Protein AF-0000000070615195 (afdb_homodimer)

Solvent-accessible surface area (backbone atoms only — not comparable to full-atom values): 32074 Å² total; per-residue (Å²): 134,81,40,61,56,14,67,56,36,52,52,51,52,43,35,70,73,59,46,32,68,71,59,31,21,66,75,70,72,44,60,60,66,64,55,52,48,56,53,51,51,48,22,59,70,37,71,43,66,41,64,45,75,56,95,87,39,58,38,72,32,72,64,35,50,52,50,44,64,70,41,46,65,52,48,55,51,41,52,53,47,50,53,41,63,29,71,82,30,64,70,79,59,41,32,39,36,32,24,56,53,32,38,50,64,61,49,47,52,50,50,45,52,39,53,74,72,64,58,76,64,45,77,45,71,38,84,70,50,48,67,51,50,51,52,45,30,68,76,43,67,34,37,38,39,26,49,56,85,61,72,74,57,86,61,42,41,77,48,74,40,68,48,69,13,30,28,39,36,46,29,67,88,41,45,53,96,89,35,77,39,52,80,64,47,62,76,34,34,33,36,29,52,23,50,52,87,55,50,49,54,61,52,52,49,48,43,34,32,73,76,57,67,31,83,70,75,43,74,38,65,60,87,51,53,71,67,54,48,34,32,34,19,57,70,61,60,23,28,39,48,41,47,42,54,54,38,60,47,41,60,55,76,60,85,49,39,46,80,43,66,80,30,60,43,38,41,24,39,36,31,48,62,79,64,87,62,45,70,67,51,48,52,49,50,54,52,47,51,52,61,56,55,70,35,78,114,135,81,39,61,56,14,67,54,38,50,51,52,51,43,35,70,73,60,45,33,67,72,58,32,22,66,75,71,71,44,61,58,66,64,56,53,48,54,54,52,50,48,22,59,70,37,73,43,68,42,66,46,76,57,94,86,38,60,39,73,31,71,63,35,50,53,51,45,65,72,40,46,66,52,48,54,52,40,53,52,48,51,53,41,64,29,70,82,28,63,72,82,59,41,30,40,36,31,25,60,54,33,38,49,63,62,50,47,52,49,49,44,53,41,54,74,70,64,56,77,64,46,75,45,7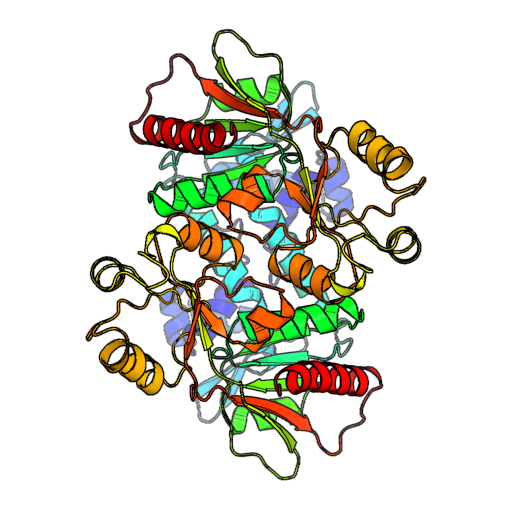1,39,84,69,51,48,66,52,50,51,53,45,32,69,76,43,68,33,37,39,39,26,48,56,85,62,72,74,57,86,62,42,41,76,50,77,39,66,48,70,14,31,28,39,36,44,28,68,87,42,44,52,97,89,35,76,38,52,80,64,47,62,75,35,34,33,35,28,55,23,53,53,87,53,51,49,54,62,52,54,49,48,44,33,32,74,76,56,67,30,83,70,72,43,73,38,65,62,90,51,54,70,66,52,48,32,31,33,19,58,71,60,61,23,28,38,46,42,46,42,53,53,38,60,48,41,59,56,76,60,86,49,41,46,80,42,66,79,29,61,40,40,42,25,38,39,32,48,62,78,63,86,64,43,71,66,51,49,52,50,50,52,52,48,49,51,61,54,56,70,36,77,114

Radius of gyration: 26.47 Å; Cα contacts (8 Å, |Δi|>4): 1038; chains: 2; bounding box: 76×75×62 Å

pLDDT: mean 84.2, std 10.68, range [38.38, 95.94]

InterPro domains:
  IPR000847 LysR, HTH, N-terminal domain [PF00126] (8-65)
  IPR000847 LysR, HTH, N-terminal domain [PS50931] (1-61)
  IPR036388 Winged helix-like DNA-binding domain superfamily [G3DSA:1.10.10.10] (6-88)
  IPR036390 Winged helix DNA-binding domain superfamily [SSF46785] (8-85)
  IPR050176 LysR-type transcriptional regulator [PTHR30579] (4-296)

Secondary structure (DSSP, 8-state):
--SSB-HHHHHHHHHHHH--HHHHHHHHT--HHHHHHHHHHHHHHHTS-SEEEETTEEEE-HHHHHHHHHHHHHHHHHHHHHHHSSGGG---PEEEEEETTS-HHHHHHHHHHHHHHT--EEEEEE---HHHHHHHHHHSSEEEEESS-----TTEEEEEEE---EEEE--GGGEETTEE-HHHHTTS-EEE-S-GGGS-HHHHHHHHHHHH--SS--EE-----HHHHHHHHHTTS-EEEEEHHHHHHHT---TTEEEETT---EEEEEEESSS---HHHHHHHHHHHHHHHTT--/--SSB-HHHHHHHHHHHH--HHHHHHHHT--HHHHHHHHHHHHHHHTS-SEEEETTEEEE-HHHHHHHHHHHHHHHHHHHHHHHSSGGG---PEEEEEETTS-HHHHHHHHHHHHHHT--EEEEEE---HHHHHHHHHHSSEEEEESS-----TTEEEEEEE---EEEE--GGGEETTEE-HHHHTTS-EEESS-GGGS-HHHHHHHHHHHH--SS--EE-----HHHHHHHHHTTS-EEEEEHHHHHHHT---TTEEEETT---EEEEEEESSS---HHHHHHHHHHHHHHHTT--

Nearest PDB structures (foldseek):
  8sbf-assembly1_D  TM=3.916E-01  e=1.033E-13  Acinetobacter baylyi ADP1
  6g1b-assembly1_J-2  TM=3.869E-01  e=2.802E-13  Corynebacterium glutamicum
  5y2v-assembly1_C  TM=4.695E-01  e=1.517E-11  Synechocystis sp. PCC 6803 substr. Kazusa
  3hhg-assembly1_D  TM=4.450E-01  e=1.182E-11  Neisseria meningitidis serogroup B
  3szp-assembly1_B-2  TM=3.899E-01  e=2.073E-11  Vibrio cholerae

Foldseek 3Di:
DCDQDDPLRVLLLLCVVPQDLVVSCVVVVHDSVVSVVSQVVVCVVVVHHQWDDDPNTIDGDPVSVVVCVVCVVVNVVSVVVCVLVPPVNPPQAQEEEEEQQFFPLLVVLLVVLCVVVVQGYHYYYDHDAAVRLQVDQVPGSYKYKYQDDHDYDPQKDKDKFWFQAKKKFAAPVQDDPQHGPLVLQLPAEEEELGSPVRWPCVLVQCCCCVVSVHNDHHYDDDNDDPVVVVVCRNVRRHMYIGTPLSCVVVVPDRSRIDTRGPGTGMMMMMHGDDDDCDVSNVVSVVSSVVSSVSRPD/DCDQDDPLRVLLLLCVVPQDLVVSCVVVVHDSVVSVVSQVVVCVVVVHHQWDDDPNTIDGDPVSVVVCVVCVVVNVVSVVVCVLVPPVNPPQAQEEEEEQQFFPLLVVLLVVLCVVVVQDYHYYYDHDAAVRLAVDQVPGSYKYKYQDDHDYDPQKDKDKFWFQAKKKFAAPVQDDPQHGPLVLQLPAEEEELGSPVRWPCVLVQCCCCVVSVHNDHHYDDDNDDPVVVVVCRNVRRHMYIGTPLSCVVVVPDRSRIDTRGPGTGMMMMMHGDDDDCDVSNVVSVVSSVVSRVVRPD

Organism: NCBI:txid59203

Structure (mmCIF, N/CA/C/O backbone):
data_AF-0000000070615195-model_v1
#
loop_
_entity.id
_entity.type
_entity.pdbx_description
1 polymer 'Virulence genes transcriptional activator'
#
loop_
_atom_site.group_PDB
_atom_site.id
_atom_site.type_symbol
_atom_site.label_atom_id
_atom_site.label_alt_id
_atom_site.label_comp_id
_atom_site.label_asym_id
_atom_site.label_entity_id
_atom_site.label_seq_id
_atom_site.pdbx_PDB_ins_code
_atom_site.Cartn_x
_atom_site.Cartn_y
_atom_site.Cartn_z
_atom_site.occupancy
_atom_site.B_iso_or_equiv
_atom_site.auth_seq_id
_atom_site.auth_comp_id
_atom_site.auth_asym_id
_atom_site.auth_atom_id
_atom_site.pdbx_PDB_model_num
ATOM 1 N N . MET A 1 1 ? 6.379 19.266 19.922 1 65.31 1 MET A N 1
ATOM 2 C CA . MET A 1 1 ? 7.043 19.891 18.781 1 65.31 1 MET A CA 1
ATOM 3 C C . MET A 1 1 ? 6.035 20.234 17.688 1 65.31 1 MET A C 1
ATOM 5 O O . MET A 1 1 ? 5.082 19.484 17.469 1 65.31 1 MET A O 1
ATOM 9 N N . ASP A 1 2 ? 5.988 21.5 17.188 1 79 2 ASP A N 1
ATOM 10 C CA . ASP A 1 2 ? 5.098 22.047 16.172 1 79 2 ASP A CA 1
ATOM 11 C C . ASP A 1 2 ? 5.785 22.094 14.805 1 79 2 ASP A C 1
ATOM 13 O O . ASP A 1 2 ? 6.078 23.172 14.289 1 79 2 ASP A O 1
ATOM 17 N N . PHE A 1 3 ? 6.098 20.844 14.32 1 85.81 3 PHE A N 1
ATOM 18 C CA . PHE A 1 3 ? 6.812 20.781 13.055 1 85.81 3 PHE A CA 1
ATOM 19 C C . PHE A 1 3 ? 5.953 20.125 11.977 1 85.81 3 PHE A C 1
ATOM 21 O O . PHE A 1 3 ? 5.562 20.781 11.008 1 85.81 3 PHE A O 1
ATOM 28 N N . LEU A 1 4 ? 5.539 18.969 12.289 1 87.31 4 LEU A N 1
ATOM 29 C CA . LEU A 1 4 ? 4.938 18.172 11.227 1 87.31 4 LEU A CA 1
ATOM 30 C C . LEU A 1 4 ? 3.42 18.312 11.234 1 87.31 4 LEU A C 1
ATOM 32 O O . LEU A 1 4 ? 2.789 18.344 10.18 1 87.31 4 LEU A O 1
ATOM 36 N N . ILE A 1 5 ? 2.887 18.516 12.352 1 89.06 5 ILE A N 1
ATOM 37 C CA . ILE A 1 5 ? 1.435 18.469 12.492 1 89.06 5 ILE A CA 1
ATOM 38 C C . ILE A 1 5 ? 0.89 19.875 12.688 1 89.06 5 ILE A C 1
ATOM 40 O O . ILE A 1 5 ? 1.411 20.641 13.5 1 89.06 5 ILE A O 1
ATOM 44 N N . ASN A 1 6 ? -0.158 20.188 11.859 1 91.88 6 ASN A N 1
ATOM 45 C CA . ASN A 1 6 ? -0.87 21.453 12.031 1 91.88 6 ASN A CA 1
ATOM 46 C C . ASN A 1 6 ? -1.701 21.453 13.305 1 91.88 6 ASN A C 1
ATOM 48 O O . ASN A 1 6 ? -2.387 20.484 13.617 1 91.88 6 ASN A O 1
ATOM 52 N N . LYS A 1 7 ? -1.58 22.547 13.961 1 89.38 7 LYS A N 1
ATOM 53 C CA . LYS A 1 7 ? -2.305 22.672 15.227 1 89.38 7 LYS A CA 1
ATOM 54 C C . LYS A 1 7 ? -3.811 22.547 15.008 1 89.38 7 LYS A C 1
ATOM 56 O O . LYS A 1 7 ? -4.504 21.906 15.812 1 89.38 7 LYS A O 1
ATOM 61 N N . LYS A 1 8 ? -4.258 23.156 13.938 1 92.31 8 LYS A N 1
ATOM 62 C CA . LYS A 1 8 ? -5.684 23.062 13.633 1 92.31 8 LYS A CA 1
ATOM 63 C C . LYS A 1 8 ? -6.098 21.609 13.375 1 92.31 8 LYS A C 1
ATOM 65 O O . LYS A 1 8 ? -7.16 21.188 13.828 1 92.31 8 LYS A O 1
ATOM 70 N N . LEU A 1 9 ? -5.234 20.938 12.695 1 93.44 9 LEU A N 1
ATOM 71 C CA . LEU A 1 9 ? -5.516 19.547 12.398 1 93.44 9 LEU A CA 1
ATOM 72 C C . LEU A 1 9 ? -5.527 18.703 13.68 1 93.44 9 LEU A C 1
ATOM 74 O O . LEU A 1 9 ? -6.383 17.828 13.852 1 93.44 9 LEU A O 1
ATOM 78 N N . LYS A 1 10 ? -4.609 18.969 14.57 1 92.12 10 LYS A N 1
ATOM 79 C CA . LYS A 1 10 ? -4.535 18.266 15.852 1 92.12 10 LYS A CA 1
ATOM 80 C C . LYS A 1 10 ? -5.809 18.484 16.656 1 92.12 10 LYS A C 1
ATOM 82 O O . LYS A 1 10 ? -6.355 17.531 17.219 1 92.12 10 LYS A O 1
ATOM 87 N N . ILE A 1 11 ? -6.266 19.672 16.672 1 92.62 11 ILE A N 1
ATOM 88 C CA . ILE A 1 11 ? -7.477 20.016 17.406 1 92.62 11 ILE A CA 1
ATOM 89 C C . ILE A 1 11 ? -8.68 19.312 16.781 1 92.62 11 ILE A C 1
ATOM 91 O O . ILE A 1 11 ? -9.5 18.719 17.484 1 92.62 11 ILE A O 1
ATOM 95 N N . PHE A 1 12 ? -8.805 19.344 15.477 1 95 12 PHE A N 1
ATOM 96 C CA . PHE A 1 12 ? -9.875 18.703 14.727 1 95 12 PHE A CA 1
ATOM 97 C C . PHE A 1 12 ? -9.93 17.203 15.023 1 95 12 PHE A C 1
ATOM 99 O O . PHE A 1 12 ? -10.984 16.672 15.375 1 95 12 PHE A O 1
ATOM 106 N N . ILE A 1 13 ? -8.711 16.594 14.969 1 93.38 13 ILE A N 1
ATOM 107 C CA . ILE A 1 13 ? -8.633 15.156 15.188 1 93.38 13 ILE A CA 1
ATOM 108 C C . ILE A 1 13 ? -9.047 14.82 16.625 1 93.38 13 ILE A C 1
ATOM 110 O O . ILE A 1 13 ? -9.797 13.875 16.844 1 93.38 13 ILE A O 1
ATOM 114 N N . THR A 1 14 ? -8.578 15.594 17.594 1 90.81 14 THR A N 1
ATOM 115 C CA . THR A 1 14 ? -8.891 15.352 19 1 90.81 14 THR A CA 1
ATOM 116 C C . THR A 1 14 ? -10.391 15.477 19.25 1 90.81 14 THR A C 1
ATOM 118 O O . THR A 1 14 ? -10.977 14.656 19.969 1 90.81 14 THR A O 1
ATOM 121 N N . LEU A 1 15 ? -11.016 16.406 18.578 1 93.06 15 LEU A N 1
ATOM 122 C CA . LEU A 1 15 ? -12.453 16.594 18.734 1 93.06 15 LEU A CA 1
ATOM 123 C C . LEU A 1 15 ? -13.234 15.461 18.078 1 93.06 15 LEU A C 1
ATOM 125 O O . LEU A 1 15 ? -14.25 15.008 18.609 1 93.06 15 LEU A O 1
ATOM 129 N N . MET A 1 16 ? -12.766 15.141 16.984 1 92 16 MET A N 1
ATOM 130 C CA . MET A 1 16 ? -13.398 14.016 16.281 1 92 16 MET A CA 1
ATOM 131 C C . MET A 1 16 ? -13.367 12.758 17.141 1 92 16 MET A C 1
ATOM 133 O O . MET A 1 16 ? -14.328 11.984 17.172 1 92 16 MET A O 1
ATOM 137 N N . GLU A 1 17 ? -12.289 12.586 17.906 1 88.75 17 GLU A N 1
ATOM 138 C CA . GLU A 1 17 ? -12.062 11.359 18.672 1 88.75 17 GLU A CA 1
ATOM 139 C C . GLU A 1 17 ? -12.758 11.43 20.031 1 88.75 17 GLU A C 1
ATOM 141 O O . GLU A 1 17 ? -13.266 10.414 20.531 1 88.75 17 GLU A O 1
ATOM 146 N N . THR A 1 18 ? -12.852 12.594 20.656 1 85.62 18 THR A N 1
ATOM 147 C CA . THR A 1 18 ? -13.391 12.719 22 1 85.62 18 THR A CA 1
ATOM 148 C C . THR A 1 18 ? -14.875 13.062 21.969 1 85.62 18 THR A C 1
ATOM 150 O O . THR A 1 18 ? -15.625 12.719 22.875 1 85.62 18 THR A O 1
ATOM 153 N N . GLY A 1 19 ? -15.297 13.805 20.938 1 88.31 19 GLY A N 1
ATOM 154 C CA . GLY A 1 19 ? -16.688 14.203 20.781 1 88.31 19 GLY A CA 1
ATOM 155 C C . GLY A 1 19 ? -17.125 15.25 21.797 1 88.31 19 GLY A C 1
ATOM 156 O O . GLY A 1 19 ? -18.312 15.469 22 1 88.31 19 GLY A O 1
ATOM 157 N N . SER A 1 20 ? -16.172 15.797 22.453 1 88.81 20 SER A N 1
ATOM 158 C CA . SER A 1 20 ? -16.484 16.734 23.531 1 88.81 20 SER A CA 1
ATOM 159 C C . SER A 1 20 ? -15.406 17.812 23.656 1 88.81 20 SER A C 1
ATOM 161 O O . SER A 1 20 ? -14.219 17.5 23.734 1 88.81 20 SER A O 1
ATOM 163 N N . PHE A 1 21 ? -15.875 19.078 23.812 1 90.19 21 PHE A N 1
ATOM 164 C CA . PHE A 1 21 ? -14.93 20.172 24 1 90.19 21 PHE A CA 1
ATOM 165 C C . PHE A 1 21 ? -14.234 20.062 25.359 1 90.19 21 PHE A C 1
ATOM 167 O O . PHE A 1 21 ? -13.031 20.312 25.469 1 90.19 21 PHE A O 1
ATOM 174 N N . SER A 1 22 ? -15.023 19.609 26.359 1 87.5 22 SER A N 1
ATOM 175 C CA . SER A 1 22 ? -14.469 19.5 27.703 1 87.5 22 SER A CA 1
ATOM 176 C C . SER A 1 22 ? -13.352 18.469 27.766 1 87.5 22 SER A C 1
ATOM 178 O O . SER A 1 22 ? -12.297 18.719 28.359 1 87.5 22 SER A O 1
ATOM 180 N N . ILE A 1 23 ? -13.578 17.391 27.203 1 86.5 23 ILE A N 1
ATOM 181 C CA . ILE A 1 23 ? -12.578 16.328 27.203 1 86.5 23 ILE A CA 1
ATOM 182 C C . ILE A 1 23 ? -11.391 16.75 26.344 1 86.5 23 ILE A C 1
ATOM 184 O O . ILE A 1 23 ? -10.234 16.516 26.703 1 86.5 23 ILE A O 1
ATOM 188 N N . ALA A 1 24 ? -11.664 17.359 25.234 1 88.31 24 ALA A N 1
ATOM 189 C CA . ALA A 1 24 ? -10.602 17.797 24.328 1 88.31 24 ALA A CA 1
ATOM 190 C C . ALA A 1 24 ? -9.664 18.781 25 1 88.31 24 ALA A C 1
ATOM 192 O O . ALA A 1 24 ? -8.445 18.734 24.781 1 88.31 24 ALA A O 1
ATOM 193 N N . THR A 1 25 ? -10.172 19.672 25.844 1 86.44 25 THR A N 1
ATOM 194 C CA . THR A 1 25 ? -9.352 20.641 26.562 1 86.44 25 THR A CA 1
ATOM 195 C C . THR A 1 25 ? -8.375 19.922 27.484 1 86.44 25 THR A C 1
ATOM 197 O O . THR A 1 25 ? -7.23 20.359 27.641 1 86.44 25 THR A O 1
ATOM 200 N N . SER A 1 26 ? -8.82 18.859 28.062 1 82.25 26 SER A N 1
ATOM 201 C CA . SER A 1 26 ? -7.977 18.078 28.969 1 82.25 26 SER A CA 1
ATOM 202 C C . SER A 1 26 ? -6.879 17.344 28.203 1 82.25 26 SER A C 1
ATOM 204 O O . SER A 1 26 ? -5.73 17.281 28.641 1 82.25 26 SER A O 1
ATOM 206 N N . VAL A 1 27 ? -7.176 16.891 27.047 1 80.81 27 VAL A N 1
ATOM 207 C CA . VAL A 1 27 ? -6.242 16.109 26.234 1 80.81 27 VAL A CA 1
ATOM 208 C C . VAL A 1 27 ? -5.188 17.031 25.641 1 80.81 27 VAL A C 1
ATOM 210 O O . VAL A 1 27 ? -4.004 16.688 25.594 1 80.81 27 VAL A O 1
ATOM 213 N N . LEU A 1 28 ? -5.555 18.188 25.203 1 84.06 28 LEU A N 1
ATOM 214 C CA . LEU A 1 28 ? -4.68 19.094 24.484 1 84.06 28 LEU A CA 1
ATOM 215 C C . LEU A 1 28 ? -4.023 20.078 25.438 1 84.06 28 LEU A C 1
ATOM 217 O O . LEU A 1 28 ? -3.092 20.797 25.062 1 84.06 28 LEU A O 1
ATOM 221 N N . TYR A 1 29 ? -4.535 20.156 26.719 1 82.56 29 TYR A N 1
ATOM 222 C CA . TYR A 1 29 ? -4.039 21.078 27.734 1 82.56 29 TYR A CA 1
ATOM 223 C C . TYR A 1 29 ? -4.211 22.531 27.297 1 82.56 29 TYR A C 1
ATOM 225 O O . TYR A 1 29 ? -3.27 23.328 27.359 1 82.56 29 TYR A O 1
ATOM 233 N N . ILE A 1 30 ? -5.344 22.781 26.688 1 83.56 30 ILE A N 1
ATOM 234 C CA . ILE A 1 30 ? -5.734 24.141 26.297 1 83.56 30 ILE A CA 1
ATOM 235 C C . ILE A 1 30 ? -7.133 24.453 26.828 1 83.56 30 ILE A C 1
ATOM 237 O O . ILE A 1 30 ? -7.906 23.531 27.125 1 83.56 30 ILE A O 1
ATOM 241 N N . THR A 1 31 ? -7.461 25.719 27.031 1 83.75 31 THR A N 1
ATOM 242 C CA . THR A 1 31 ? -8.766 26.109 27.547 1 83.75 31 THR A CA 1
ATOM 243 C C . THR A 1 31 ? -9.82 26.062 26.438 1 83.75 31 THR A C 1
ATOM 245 O O . THR A 1 31 ? -9.484 26 25.266 1 83.75 31 THR A O 1
ATOM 248 N N . ARG A 1 32 ? -11.062 26.047 26.812 1 87.94 32 ARG A N 1
ATOM 249 C CA . ARG A 1 32 ? -12.188 25.891 25.891 1 87.94 32 ARG A CA 1
ATOM 250 C C . ARG A 1 32 ? -12.266 27.047 24.906 1 87.94 32 ARG A C 1
ATOM 252 O O . ARG A 1 32 ? -12.609 26.859 23.75 1 87.94 32 ARG A O 1
ATOM 259 N N . THR A 1 33 ? -12.039 28.219 25.328 1 90.12 33 THR A N 1
ATOM 260 C CA . THR A 1 33 ? -12.203 29.406 24.484 1 90.12 33 THR A CA 1
ATOM 261 C C . THR A 1 33 ? -11.312 29.328 23.25 1 90.12 33 THR A C 1
ATOM 263 O O . THR A 1 33 ? -11.797 29.406 22.125 1 90.12 33 THR A O 1
ATOM 266 N N . PRO A 1 34 ? -10.031 29.156 23.469 1 91.31 34 PRO A N 1
ATOM 267 C CA . PRO A 1 34 ? -9.18 29.047 22.297 1 91.31 34 PRO A CA 1
ATOM 268 C C . PRO A 1 34 ? -9.531 27.844 21.422 1 91.31 34 PRO A C 1
ATOM 270 O O . PRO A 1 34 ? -9.453 27.922 20.188 1 91.31 34 PRO A O 1
ATOM 273 N N . LEU A 1 35 ? -9.844 26.719 21.938 1 91.75 35 LEU A N 1
ATOM 274 C CA . LEU A 1 35 ? -10.211 25.516 21.203 1 91.75 35 LEU A CA 1
ATOM 275 C C . LEU A 1 35 ? -11.43 25.766 20.328 1 91.75 35 LEU A C 1
ATOM 277 O O . LEU A 1 35 ? -11.43 25.422 19.141 1 91.75 35 LEU A O 1
ATOM 281 N N . SER A 1 36 ? -12.477 26.391 20.891 1 92.31 36 SER A N 1
ATOM 282 C CA . SER A 1 36 ? -13.703 26.703 20.156 1 92.31 36 SER A CA 1
ATOM 283 C C . SER A 1 36 ? -13.438 27.703 19.031 1 92.31 36 SER A C 1
ATOM 285 O O . SER A 1 36 ? -14.008 27.578 17.938 1 92.31 36 SER A O 1
ATOM 287 N N . ARG A 1 37 ? -12.609 28.609 19.328 1 92.81 37 ARG A N 1
ATOM 288 C CA . ARG A 1 37 ? -12.273 29.625 18.328 1 92.81 37 ARG A CA 1
ATOM 289 C C . ARG A 1 37 ? -11.602 29 17.125 1 92.81 37 ARG A C 1
ATOM 291 O O . ARG A 1 37 ? -11.883 29.391 15.984 1 92.81 37 ARG A O 1
ATOM 298 N N . VAL A 1 38 ? -10.617 28.094 17.344 1 92.56 38 VAL A N 1
ATOM 299 C CA . VAL A 1 38 ? -9.898 27.422 16.25 1 92.56 38 VAL A CA 1
ATOM 300 C C . VAL A 1 38 ? -10.891 26.703 15.344 1 92.56 38 VAL A C 1
ATOM 302 O O . VAL A 1 38 ? -10.805 26.797 14.125 1 92.56 38 VAL A O 1
ATOM 305 N N . ILE A 1 39 ? -11.898 26 15.875 1 93.94 39 ILE A N 1
ATOM 306 C CA . ILE A 1 39 ? -12.867 25.234 15.109 1 93.94 39 ILE A CA 1
ATOM 307 C C . ILE A 1 39 ? -13.797 26.188 14.352 1 93.94 39 ILE A C 1
ATOM 309 O O . ILE A 1 39 ? -14.094 25.953 13.172 1 93.94 39 ILE A O 1
ATOM 313 N N . SER A 1 40 ? -14.195 27.219 15.039 1 92.81 40 SER A N 1
ATOM 314 C CA . SER A 1 40 ? -15.055 28.219 14.391 1 92.81 40 SER A CA 1
ATOM 315 C C . SER A 1 40 ? -14.352 28.859 13.203 1 92.81 40 SER A C 1
ATOM 317 O O . SER A 1 40 ? -14.953 29.062 12.148 1 92.81 40 SER A O 1
ATOM 319 N N . ASP A 1 41 ? -13.117 29.25 13.43 1 92.19 41 ASP A N 1
ATOM 320 C CA . ASP A 1 41 ? -12.328 29.844 12.359 1 92.19 41 ASP A CA 1
ATOM 321 C C . ASP A 1 41 ? -12.164 28.875 11.188 1 92.19 41 ASP A C 1
ATOM 323 O O . ASP A 1 41 ? -12.234 29.297 10.023 1 92.19 41 ASP A O 1
ATOM 327 N N . LEU A 1 42 ? -11.914 27.625 11.477 1 91.81 42 LEU A N 1
ATOM 328 C CA . LEU A 1 42 ? -11.766 26.609 10.453 1 91.81 42 LEU A CA 1
ATOM 329 C C . LEU A 1 42 ? -13.047 26.469 9.633 1 91.81 42 LEU A C 1
ATOM 331 O O . LEU A 1 42 ? -13 26.375 8.406 1 91.81 42 LEU A O 1
ATOM 335 N N . GLU A 1 43 ? -14.156 26.438 10.32 1 92.12 43 GLU A N 1
ATOM 336 C CA . GLU A 1 43 ? -15.445 26.312 9.648 1 92.12 43 GLU A CA 1
ATOM 337 C C . GLU A 1 43 ? -15.711 27.5 8.727 1 92.12 43 GLU A C 1
ATOM 339 O O . GLU A 1 43 ? -16.266 27.344 7.641 1 92.12 43 GLU A O 1
ATOM 344 N N . ARG A 1 44 ? -15.328 28.641 9.195 1 87 44 ARG A N 1
ATOM 345 C CA . ARG A 1 44 ? -15.469 29.844 8.375 1 87 44 ARG A CA 1
ATOM 346 C C . ARG A 1 44 ? -14.602 29.75 7.125 1 87 44 ARG A C 1
ATOM 348 O O . ARG A 1 44 ? -15.055 30.078 6.027 1 87 44 ARG A O 1
ATOM 355 N N . GLU A 1 45 ? -13.375 29.375 7.297 1 85.19 45 GLU A N 1
ATOM 356 C CA . GLU A 1 45 ? -12.445 29.25 6.18 1 85.19 45 GLU A CA 1
ATOM 357 C C . GLU A 1 45 ? -12.93 28.203 5.168 1 85.19 45 GLU A C 1
ATOM 359 O O . GLU A 1 45 ? -12.773 28.391 3.959 1 85.19 45 GLU A O 1
ATOM 364 N N . LEU A 1 46 ? -13.469 27.141 5.68 1 86.62 46 LEU A N 1
ATOM 365 C CA . LEU A 1 46 ? -13.93 26.047 4.848 1 86.62 46 LEU A CA 1
ATOM 366 C C . LEU A 1 46 ? -15.312 26.344 4.27 1 86.62 46 LEU A C 1
ATOM 368 O O . LEU A 1 46 ? -15.75 25.672 3.33 1 86.62 46 LEU A O 1
ATOM 372 N N . LYS A 1 47 ? -16.016 27.344 4.828 1 84.12 47 LYS A N 1
ATOM 373 C CA . LYS A 1 47 ? -17.391 27.688 4.488 1 84.12 47 LYS A CA 1
ATOM 374 C C . LYS A 1 47 ? -18.328 26.5 4.684 1 84.12 47 LYS A C 1
ATOM 376 O O . LYS A 1 47 ? -19.25 26.297 3.895 1 84.12 47 LYS A O 1
ATOM 381 N N . GLN A 1 48 ? -17.984 25.672 5.629 1 86.56 48 GLN A N 1
ATOM 382 C CA . GLN A 1 48 ? -18.766 24.5 6 1 86.56 48 GLN A CA 1
ATOM 383 C C . GLN A 1 48 ? -18.625 24.188 7.488 1 86.56 48 GLN A C 1
ATOM 385 O O . GLN A 1 48 ? -17.547 24.375 8.062 1 86.56 48 GLN A O 1
ATOM 390 N N . ARG A 1 49 ? -19.672 23.75 8.07 1 90.25 49 ARG A N 1
ATOM 391 C CA . ARG A 1 49 ? -19.609 23.359 9.477 1 90.25 49 ARG A CA 1
ATOM 392 C C . ARG A 1 49 ? -18.953 22 9.625 1 90.25 49 ARG A C 1
ATOM 394 O O . ARG A 1 49 ? -19.141 21.109 8.797 1 90.25 49 ARG A O 1
ATOM 401 N N . LEU A 1 50 ? -18.188 21.859 10.656 1 93.19 50 LEU A N 1
ATOM 402 C CA . LEU A 1 50 ? -17.531 20.594 10.969 1 93.19 50 LEU A CA 1
ATOM 403 C C . LEU A 1 50 ? -18.281 19.844 12.07 1 93.19 50 LEU A C 1
ATOM 405 O O . LEU A 1 50 ? -18.359 18.625 12.055 1 93.19 50 LEU A O 1
ATOM 409 N N . PHE A 1 51 ? -18.875 20.688 12.992 1 94.19 51 PHE A N 1
ATOM 410 C CA . PHE A 1 51 ? -19.625 20.125 14.109 1 94.19 51 PHE A CA 1
ATOM 411 C C . PHE A 1 51 ? -20.938 20.859 14.312 1 94.19 51 PHE A C 1
ATOM 413 O O . PHE A 1 51 ? -21.016 22.062 14.07 1 94.19 51 PHE A O 1
ATOM 420 N N . ILE A 1 52 ? -21.953 20.016 14.727 1 91.62 52 ILE A N 1
ATOM 421 C CA . ILE A 1 52 ? -23.25 20.594 15.078 1 91.62 52 ILE A CA 1
ATOM 422 C C . ILE A 1 52 ? -23.688 20.078 16.453 1 91.62 52 ILE A C 1
ATOM 424 O O . ILE A 1 52 ? -23.188 19.062 16.922 1 91.62 52 ILE A O 1
ATOM 428 N N . ARG A 1 53 ? -24.547 20.844 17.094 1 86.12 53 ARG A N 1
ATOM 429 C CA . ARG A 1 53 ? -25.078 20.406 18.391 1 86.12 53 ARG A CA 1
ATOM 430 C C . ARG A 1 53 ? -26.5 19.891 18.25 1 86.12 53 ARG A C 1
ATOM 432 O O . ARG A 1 53 ? -27.359 20.547 17.656 1 86.12 53 ARG A O 1
ATOM 439 N N . LYS A 1 54 ? -26.625 18.641 18.578 1 84.75 54 LYS A N 1
ATOM 440 C CA . LYS A 1 54 ? -27.953 18.016 18.641 1 84.75 54 LYS A CA 1
ATOM 441 C C . LYS A 1 54 ? -28.266 17.547 20.047 1 84.75 54 LYS A C 1
ATOM 443 O O . LYS A 1 54 ? -27.578 16.703 20.609 1 84.75 54 LYS A O 1
ATOM 448 N N . ASN A 1 55 ? -29.297 18.094 20.656 1 86.31 55 ASN A N 1
ATOM 449 C CA . ASN A 1 55 ? -29.719 17.781 22.016 1 86.31 55 ASN A CA 1
ATOM 450 C C . ASN A 1 55 ? -28.578 17.938 23.016 1 86.31 55 ASN A C 1
ATOM 452 O O . ASN A 1 55 ? -28.344 17.062 23.844 1 86.31 55 ASN A O 1
ATOM 456 N N . GLY A 1 56 ? -27.734 18.875 22.844 1 81.5 56 GLY A N 1
ATOM 457 C CA . GLY A 1 56 ? -26.672 19.203 23.781 1 81.5 56 GLY A CA 1
ATOM 458 C C . GLY A 1 56 ? -25.391 18.438 23.5 1 81.5 56 GLY A C 1
ATOM 459 O O . GLY A 1 56 ? -24.359 18.672 24.141 1 81.5 56 GLY A O 1
ATOM 460 N N . THR A 1 57 ? -25.469 17.531 22.547 1 85.25 57 THR A N 1
ATOM 461 C CA . THR A 1 57 ? -24.297 16.719 22.234 1 85.25 57 THR A CA 1
ATOM 462 C C . THR A 1 57 ? -23.641 17.188 20.938 1 85.25 57 THR A C 1
ATOM 464 O O . THR A 1 57 ? -24.312 17.531 19.969 1 85.25 57 THR A O 1
ATOM 467 N N . LEU A 1 58 ? -22.297 17.281 20.953 1 90.19 58 LEU A N 1
ATOM 468 C CA . LEU A 1 58 ? -21.516 17.656 19.781 1 90.19 58 LEU A CA 1
ATOM 469 C C . LEU A 1 58 ? -21.453 16.516 18.781 1 90.19 58 LEU A C 1
ATOM 471 O O . LEU A 1 58 ? -21.031 15.406 19.125 1 90.19 58 LEU A O 1
ATOM 475 N N . ILE A 1 59 ? -21.906 16.766 17.531 1 90 59 ILE A N 1
ATOM 476 C CA . ILE A 1 59 ? -21.938 15.734 16.5 1 90 59 ILE A CA 1
ATOM 477 C C . ILE A 1 59 ? -21.141 16.203 15.273 1 90 59 ILE A C 1
ATOM 479 O O . ILE A 1 59 ? -21.359 17.312 14.781 1 90 59 ILE A O 1
ATOM 483 N N . PRO A 1 60 ? -20.156 15.406 14.852 1 92.56 60 PRO A N 1
ATOM 484 C CA . PRO A 1 60 ? -19.469 15.766 13.609 1 92.56 60 PRO A CA 1
ATOM 485 C C . PRO A 1 60 ? -20.375 15.695 12.383 1 92.56 60 PRO A C 1
ATOM 487 O O . PRO A 1 60 ? -21.234 14.812 12.297 1 92.56 60 PRO A O 1
ATOM 490 N N . THR A 1 61 ? -20.234 16.672 11.438 1 88.88 61 THR A N 1
ATOM 491 C CA . THR A 1 61 ? -20.953 16.656 10.172 1 88.88 61 THR A CA 1
ATOM 492 C C . THR A 1 61 ? -20.391 15.586 9.242 1 88.88 61 THR A C 1
ATOM 494 O O . THR A 1 61 ? -19.344 15 9.531 1 88.88 61 THR A O 1
ATOM 497 N N . GLU A 1 62 ? -21.078 15.375 8.164 1 80.94 62 GLU A N 1
ATOM 498 C CA . GLU A 1 62 ? -20.578 14.453 7.148 1 80.94 62 GLU A CA 1
ATOM 499 C C . GLU A 1 62 ? -19.281 14.969 6.535 1 80.94 62 GLU A C 1
ATOM 501 O O . GLU A 1 62 ? -18.375 14.188 6.215 1 80.94 62 GLU A O 1
ATOM 506 N N . PHE A 1 63 ? -19.219 16.25 6.379 1 83.88 63 PHE A N 1
ATOM 507 C CA . PHE A 1 63 ? -18.031 16.891 5.859 1 83.88 63 PHE A CA 1
ATOM 508 C C . PHE A 1 63 ? -16.828 16.625 6.766 1 83.88 63 PHE A C 1
ATOM 510 O O . PHE A 1 63 ? -15.758 16.25 6.293 1 83.88 63 PHE A O 1
ATOM 517 N N . ALA A 1 64 ? -17.016 16.734 8.055 1 90.69 64 ALA A N 1
ATOM 518 C CA . ALA A 1 64 ? -15.969 16.484 9.047 1 90.69 64 ALA A CA 1
ATOM 519 C C . ALA A 1 64 ? -15.531 15.023 9.031 1 90.69 64 ALA A C 1
ATOM 521 O O . ALA A 1 64 ? -14.336 14.727 9.086 1 90.69 64 ALA A O 1
ATOM 522 N N . GLN A 1 65 ? -16.469 14.211 8.906 1 86.56 65 GLN A N 1
ATOM 523 C CA . GLN A 1 65 ? -16.188 12.773 8.883 1 86.56 65 GLN A CA 1
ATOM 524 C C . GLN A 1 65 ? -15.359 12.398 7.664 1 86.56 65 GLN A C 1
ATOM 526 O O . GLN A 1 65 ? -14.453 11.57 7.754 1 86.56 65 GLN A O 1
ATOM 531 N N . THR A 1 66 ? -15.664 12.992 6.59 1 80.75 66 THR A N 1
ATOM 532 C CA . THR A 1 66 ? -14.938 12.734 5.355 1 80.75 66 THR A CA 1
ATOM 533 C C . THR A 1 66 ? -13.477 13.156 5.488 1 80.75 66 THR A C 1
ATOM 535 O O . THR A 1 66 ? -12.57 12.414 5.117 1 80.75 66 THR A O 1
ATOM 538 N N . ILE A 1 67 ? -13.266 14.344 6.039 1 87.88 67 ILE A N 1
ATOM 539 C CA . ILE A 1 67 ? -11.906 14.844 6.23 1 87.88 67 ILE A CA 1
ATOM 540 C C . ILE A 1 67 ? -11.148 13.914 7.18 1 87.88 67 ILE A C 1
ATOM 542 O O . ILE A 1 67 ? -10.016 13.523 6.895 1 87.88 67 ILE A O 1
ATOM 546 N N . TYR A 1 68 ? -11.82 13.555 8.227 1 90.06 68 TYR A N 1
ATOM 547 C CA . TYR A 1 68 ? -11.203 12.711 9.242 1 90.06 68 TYR A CA 1
ATOM 548 C C . TYR A 1 68 ? -10.742 11.383 8.648 1 90.06 68 TYR A C 1
ATOM 550 O O . TYR A 1 68 ? -9.609 10.953 8.875 1 90.06 68 TYR A O 1
ATOM 558 N N . ARG A 1 69 ? -11.547 10.82 7.934 1 80.69 69 ARG A N 1
ATOM 559 C CA . ARG A 1 69 ? -11.234 9.531 7.32 1 80.69 69 ARG A CA 1
ATOM 560 C C . ARG A 1 69 ? -10.039 9.648 6.383 1 80.69 69 ARG A C 1
ATOM 562 O O . ARG A 1 69 ? -9.211 8.734 6.316 1 80.69 69 ARG A O 1
ATOM 569 N N . LYS A 1 70 ? -9.977 10.695 5.676 1 81.5 70 LYS A N 1
ATOM 570 C CA . LYS A 1 70 ? -8.906 10.891 4.699 1 81.5 70 LYS A CA 1
ATOM 571 C C . LYS A 1 70 ? -7.582 11.211 5.391 1 81.5 70 LYS A C 1
ATOM 573 O O . LYS A 1 70 ? -6.516 10.82 4.914 1 81.5 70 LYS A O 1
ATOM 578 N N . VAL A 1 71 ? -7.711 11.883 6.551 1 90.94 71 VAL A N 1
ATOM 579 C CA . VAL A 1 71 ? -6.48 12.469 7.07 1 90.94 71 VAL A CA 1
ATOM 580 C C . VAL A 1 71 ? -5.961 11.633 8.242 1 90.94 71 VAL A C 1
ATOM 582 O O . VAL A 1 71 ? -4.793 11.75 8.625 1 90.94 71 VAL A O 1
ATOM 585 N N . LYS A 1 72 ? -6.773 10.797 8.805 1 88 72 LYS A N 1
ATOM 586 C CA . LYS A 1 72 ? -6.457 10.141 10.07 1 88 72 LYS A CA 1
ATOM 587 C C . LYS A 1 72 ? -5.141 9.375 9.977 1 88 72 LYS A C 1
ATOM 589 O O . LYS A 1 72 ? -4.266 9.523 10.836 1 88 72 LYS A O 1
ATOM 594 N N . SER A 1 73 ? -4.934 8.562 8.984 1 84.88 73 SER A N 1
ATOM 595 C CA . SER A 1 73 ? -3.729 7.754 8.852 1 84.88 73 SER A CA 1
ATOM 596 C C . SER A 1 73 ? -2.49 8.633 8.695 1 84.88 73 SER A C 1
ATOM 598 O O . SER A 1 73 ? -1.434 8.328 9.25 1 84.88 73 SER A O 1
ATOM 600 N N . HIS A 1 74 ? -2.631 9.672 7.875 1 88.62 74 HIS A N 1
ATOM 601 C CA . HIS A 1 74 ? -1.521 10.602 7.695 1 88.62 74 HIS A CA 1
ATOM 602 C C . HIS A 1 74 ? -1.172 11.305 9 1 88.62 74 HIS A C 1
ATOM 604 O O . HIS A 1 74 ? 0.005 11.508 9.305 1 88.62 74 HIS A O 1
ATOM 610 N N . TYR A 1 75 ? -2.197 11.641 9.812 1 90.62 75 TYR A N 1
ATOM 611 C CA . TYR A 1 75 ? -1.988 12.281 11.109 1 90.62 75 TYR A CA 1
ATOM 612 C C . TYR A 1 75 ? -1.235 11.359 12.055 1 90.62 75 TYR A C 1
ATOM 614 O O . TYR A 1 75 ? -0.286 11.781 12.727 1 90.62 75 TYR A O 1
ATOM 622 N N . ILE A 1 76 ? -1.654 10.133 12.117 1 83.06 76 ILE A N 1
ATOM 623 C CA . ILE A 1 76 ? -1.038 9.156 13.008 1 83.06 76 ILE A CA 1
ATOM 624 C C . ILE A 1 76 ? 0.438 8.992 12.656 1 83.06 76 ILE A C 1
ATOM 626 O O . ILE A 1 76 ? 1.299 8.992 13.539 1 83.06 76 ILE A O 1
ATOM 630 N N . PHE A 1 77 ? 0.744 8.875 11.406 1 82.44 77 PHE A N 1
ATOM 631 C CA . PHE A 1 77 ? 2.125 8.727 10.961 1 82.44 77 PHE A CA 1
ATOM 632 C C . PHE A 1 77 ? 2.951 9.945 11.336 1 82.44 77 PHE A C 1
ATOM 634 O O . PHE A 1 77 ? 4.023 9.82 11.93 1 82.44 77 PHE A O 1
ATOM 641 N N . LEU A 1 78 ? 2.4 11.125 11.016 1 88.31 78 LEU A N 1
ATOM 642 C CA . LEU A 1 78 ? 3.143 12.359 11.25 1 88.31 78 LEU A CA 1
ATOM 643 C C . LEU A 1 78 ? 3.336 12.602 12.742 1 88.31 78 LEU A C 1
ATOM 645 O O . LEU A 1 78 ? 4.383 13.102 13.156 1 88.31 78 LEU A O 1
ATOM 649 N N . HIS A 1 79 ? 2.395 12.203 13.477 1 84.19 79 HIS A N 1
ATOM 650 C CA . HIS A 1 79 ? 2.496 12.336 14.93 1 84.19 79 HIS A CA 1
ATOM 651 C C . HIS A 1 79 ? 3.582 11.43 15.492 1 84.19 79 HIS A C 1
ATOM 653 O O . HIS A 1 79 ? 4.383 11.859 16.328 1 84.19 79 HIS A O 1
ATOM 659 N N . ALA A 1 80 ? 3.639 10.227 15.055 1 78.31 80 ALA A N 1
ATOM 660 C CA . ALA A 1 80 ? 4.672 9.289 15.477 1 78.31 80 ALA A CA 1
ATOM 661 C C . ALA A 1 80 ? 6.059 9.766 15.055 1 78.31 80 ALA A C 1
ATOM 663 O O . ALA A 1 80 ? 7.012 9.68 15.828 1 78.31 80 ALA A O 1
ATOM 664 N N . LEU A 1 81 ? 6.094 10.188 13.844 1 82.56 81 LEU A N 1
ATOM 665 C CA . LEU A 1 81 ? 7.371 10.68 13.328 1 82.56 81 LEU A CA 1
ATOM 666 C C . LEU A 1 81 ? 7.863 11.867 14.148 1 82.56 81 LEU A C 1
ATOM 668 O O . LEU A 1 81 ? 9.062 11.992 14.414 1 82.56 81 LEU A O 1
ATOM 672 N N . GLU A 1 82 ? 6.957 12.703 14.5 1 84.12 82 GLU A N 1
ATOM 673 C CA . GLU A 1 82 ? 7.32 13.875 15.297 1 84.12 82 GLU A CA 1
ATOM 674 C C . GLU A 1 82 ? 7.918 13.461 16.641 1 84.12 82 GLU A C 1
ATOM 676 O O . GLU A 1 82 ? 8.844 14.109 17.141 1 84.12 82 GLU A O 1
ATOM 681 N N . GLN A 1 83 ? 7.438 12.438 17.188 1 74.94 83 GLN A N 1
ATOM 682 C CA . GLN A 1 83 ? 7.98 11.922 18.438 1 74.94 83 GLN A CA 1
ATOM 683 C C . GLN A 1 83 ? 9.352 11.297 18.234 1 74.94 83 GLN A C 1
ATOM 685 O O . GLN A 1 83 ? 10.234 11.406 19.078 1 74.94 83 GLN A O 1
ATOM 690 N N . GLU A 1 84 ? 9.508 10.664 17.125 1 74.5 84 GLU A N 1
ATOM 691 C CA . GLU A 1 84 ? 10.758 9.984 16.781 1 74.5 84 GLU A CA 1
ATOM 692 C C . GLU A 1 84 ? 11.883 10.984 16.562 1 74.5 84 GLU A C 1
ATOM 694 O O . GLU A 1 84 ? 13.016 10.758 16.984 1 74.5 84 GLU A O 1
ATOM 699 N N . ILE A 1 85 ? 11.57 11.938 15.82 1 76.06 85 ILE A N 1
ATOM 700 C CA . ILE A 1 85 ? 12.633 12.836 15.391 1 76.06 85 ILE A CA 1
ATOM 701 C C . ILE A 1 85 ? 12.898 13.875 16.469 1 76.06 85 ILE A C 1
ATOM 703 O O . ILE A 1 85 ? 13.836 14.672 16.359 1 76.06 85 ILE A O 1
ATOM 707 N N . GLY A 1 86 ? 12.047 13.758 17.422 1 67 86 GLY A N 1
ATOM 708 C CA . GLY A 1 86 ? 12.297 14.648 18.547 1 67 86 GLY A CA 1
ATOM 709 C C . GLY A 1 86 ? 13.547 14.297 19.328 1 67 86 GLY A C 1
ATOM 710 O O . GLY A 1 86 ? 14.188 13.273 19.047 1 67 86 GLY A O 1
ATOM 711 N N . PRO A 1 87 ? 14.102 15.25 20.016 1 57.34 87 PRO A N 1
ATOM 712 C CA . PRO A 1 87 ? 15.359 15.086 20.75 1 57.34 87 PRO A CA 1
ATOM 713 C C . PRO A 1 87 ? 15.445 13.742 21.469 1 57.34 87 PRO A C 1
ATOM 715 O O . PRO A 1 87 ? 16.547 13.203 21.656 1 57.34 87 PRO A O 1
ATOM 718 N N . THR A 1 88 ? 14.508 13.195 22.047 1 50.56 88 THR A N 1
ATOM 719 C CA . THR A 1 88 ? 14.547 11.969 22.844 1 50.56 88 THR A CA 1
ATOM 720 C C . THR A 1 88 ? 14.516 10.742 21.922 1 50.56 88 THR A C 1
ATOM 722 O O . THR A 1 88 ? 14.664 9.617 22.391 1 50.56 88 THR A O 1
ATOM 725 N N . GLY A 1 89 ? 14.148 10.805 20.812 1 51.47 89 GLY A N 1
ATOM 726 C CA . GLY A 1 89 ? 13.797 9.68 19.969 1 51.47 89 GLY A CA 1
ATOM 727 C C . GLY A 1 89 ? 15 8.992 19.344 1 51.47 89 GLY A C 1
ATOM 728 O O . GLY A 1 89 ? 14.859 8.117 18.5 1 51.47 89 GLY A O 1
ATOM 729 N N . LYS A 1 90 ? 16.172 9.445 19.688 1 47 90 LYS A N 1
ATOM 730 C CA . LYS A 1 90 ? 17.359 8.898 19.031 1 47 90 LYS A CA 1
ATOM 731 C C . LYS A 1 90 ? 17.422 7.383 19.172 1 47 90 LYS A C 1
ATOM 733 O O . LYS A 1 90 ? 18.5 6.805 19.281 1 47 90 LYS A O 1
ATOM 738 N N . THR A 1 91 ? 16.469 6.711 19.75 1 50.38 91 THR A N 1
ATOM 739 C CA . THR A 1 91 ? 16.844 5.301 19.688 1 50.38 91 THR A CA 1
ATOM 740 C C . THR A 1 91 ? 17.219 4.91 18.266 1 50.38 91 THR A C 1
ATOM 742 O O . THR A 1 91 ? 16.469 5.172 17.312 1 50.38 91 THR A O 1
ATOM 745 N N . LYS A 1 92 ? 18.562 4.695 17.984 1 58.75 92 LYS A N 1
ATOM 746 C CA . LYS A 1 92 ? 19.344 4.434 16.781 1 58.75 92 LYS A CA 1
ATOM 747 C C . LYS A 1 92 ? 18.797 3.24 16.016 1 58.75 92 LYS A C 1
ATOM 749 O O . LYS A 1 92 ? 19.266 2.115 16.172 1 58.75 92 LYS A O 1
ATOM 754 N N . GLN A 1 93 ? 17.516 3.127 15.734 1 68.5 93 GLN A N 1
ATOM 755 C CA . GLN A 1 93 ? 17.016 2.02 14.93 1 68.5 93 GLN A CA 1
ATOM 756 C C . GLN A 1 93 ? 17.859 1.83 13.672 1 68.5 93 GLN A C 1
ATOM 758 O O . GLN A 1 93 ? 18.406 2.797 13.125 1 68.5 93 GLN A O 1
ATOM 763 N N . LEU A 1 94 ? 18.219 0.49 13.406 1 81.38 94 LEU A N 1
ATOM 764 C CA . LEU A 1 94 ? 18.938 0.144 12.188 1 81.38 94 LEU A CA 1
ATOM 765 C C . LEU A 1 94 ? 18.203 0.663 10.961 1 81.38 94 LEU A C 1
ATOM 767 O O . LEU A 1 94 ? 16.984 0.484 10.828 1 81.38 94 LEU A O 1
ATOM 771 N N . GLU A 1 95 ? 19.016 1.36 10.133 1 82.25 95 GLU A N 1
ATOM 772 C CA . GLU A 1 95 ? 18.438 1.886 8.898 1 82.25 95 GLU A CA 1
ATOM 773 C C . GLU A 1 95 ? 18.828 1.025 7.695 1 82.25 95 GLU A C 1
ATOM 775 O O . GLU A 1 95 ? 20 0.709 7.508 1 82.25 95 GLU A O 1
ATOM 780 N N . ILE A 1 96 ? 17.844 0.598 6.984 1 89.94 96 ILE A N 1
ATOM 781 C CA . ILE A 1 96 ? 18.078 -0.075 5.707 1 89.94 96 ILE A CA 1
ATOM 782 C C . ILE A 1 96 ? 17.672 0.847 4.559 1 89.94 96 ILE A C 1
ATOM 784 O O . ILE A 1 96 ? 16.484 1.193 4.422 1 89.94 96 ILE A O 1
ATOM 788 N N . ILE A 1 97 ? 18.656 1.212 3.711 1 87.06 97 ILE A N 1
ATOM 789 C CA . ILE A 1 97 ? 18.422 2.16 2.629 1 87.06 97 ILE A CA 1
ATOM 790 C C . ILE A 1 97 ? 18.453 1.43 1.287 1 87.06 97 ILE A C 1
ATOM 792 O O . ILE A 1 97 ? 19.453 0.789 0.945 1 87.06 97 ILE A O 1
ATOM 796 N N . PHE A 1 98 ? 17.328 1.527 0.622 1 89.31 98 PHE A N 1
ATOM 797 C CA . PHE A 1 98 ? 17.25 0.992 -0.733 1 89.31 98 PHE A CA 1
ATOM 798 C C . PHE A 1 98 ? 17.484 2.092 -1.762 1 89.31 98 PHE A C 1
ATOM 800 O O . PHE A 1 98 ? 16.953 3.195 -1.633 1 89.31 98 PHE A O 1
ATOM 807 N N . ASP A 1 99 ? 18.328 1.688 -2.705 1 86.88 99 ASP A N 1
ATOM 808 C CA . ASP A 1 99 ? 18.453 2.518 -3.9 1 86.88 99 ASP A CA 1
ATOM 809 C C . ASP A 1 99 ? 17.078 2.746 -4.543 1 86.88 99 ASP A C 1
ATOM 811 O O . ASP A 1 99 ? 16.281 1.82 -4.641 1 86.88 99 ASP A O 1
ATOM 815 N N . GLU A 1 100 ? 16.844 3.936 -4.98 1 79.56 100 GLU A N 1
ATOM 816 C CA . GLU A 1 100 ? 15.555 4.293 -5.57 1 79.56 100 GLU A CA 1
ATOM 817 C C . GLU A 1 100 ? 15.281 3.484 -6.832 1 79.56 100 GLU A C 1
ATOM 819 O O . GLU A 1 100 ? 14.125 3.234 -7.18 1 79.56 100 GLU A O 1
ATOM 824 N N . ILE A 1 101 ? 16.281 3.051 -7.465 1 79.69 101 ILE A N 1
ATOM 825 C CA . ILE A 1 101 ? 16.094 2.328 -8.719 1 79.69 101 ILE A CA 1
ATOM 826 C C . ILE A 1 101 ? 16 0.83 -8.445 1 79.69 101 ILE A C 1
ATOM 828 O O . ILE A 1 101 ? 15.773 0.037 -9.359 1 79.69 101 ILE A O 1
ATOM 832 N N . TYR A 1 102 ? 16.188 0.429 -7.172 1 86.81 102 TYR A N 1
ATOM 833 C CA . TYR A 1 102 ? 16.078 -0.98 -6.816 1 86.81 102 TYR A CA 1
ATOM 834 C C . TYR A 1 102 ? 14.648 -1.489 -7.035 1 86.81 102 TYR A C 1
ATOM 836 O O . TYR A 1 102 ? 13.68 -0.834 -6.648 1 86.81 102 TYR A O 1
ATOM 844 N N . PRO A 1 103 ? 14.5 -2.607 -7.715 1 85.25 103 PRO A N 1
ATOM 845 C CA . PRO A 1 103 ? 13.156 -3.105 -8.031 1 85.25 103 PRO A CA 1
ATOM 846 C C . PRO A 1 103 ? 12.297 -3.312 -6.789 1 85.25 103 PRO A C 1
ATOM 848 O O . PRO A 1 103 ? 12.742 -3.939 -5.82 1 85.25 103 PRO A O 1
ATOM 851 N N . GLU A 1 104 ? 11.086 -2.848 -6.824 1 86.25 104 GLU A N 1
ATOM 852 C CA . GLU A 1 104 ? 10.18 -2.873 -5.68 1 86.25 104 GLU A CA 1
ATOM 853 C C . GLU A 1 104 ? 9.875 -4.305 -5.246 1 86.25 104 GLU A C 1
ATOM 855 O O . GLU A 1 104 ? 9.805 -4.598 -4.051 1 86.25 104 GLU A O 1
ATOM 860 N N . SER A 1 105 ? 9.633 -5.164 -6.168 1 90 105 SER A N 1
ATOM 861 C CA . SER A 1 105 ? 9.297 -6.539 -5.82 1 90 105 SER A CA 1
ATOM 862 C C . SER A 1 105 ? 10.438 -7.219 -5.074 1 90 105 SER A C 1
ATOM 864 O O . SER A 1 105 ? 10.211 -7.992 -4.145 1 90 105 SER A O 1
ATOM 866 N N . LEU A 1 106 ? 11.633 -6.988 -5.484 1 89.69 106 LEU A N 1
ATOM 867 C CA . LEU A 1 106 ? 12.789 -7.535 -4.781 1 89.69 106 LEU A CA 1
ATOM 868 C C . LEU A 1 106 ? 12.938 -6.902 -3.402 1 89.69 106 LEU A C 1
ATOM 870 O O . LEU A 1 106 ? 13.297 -7.586 -2.438 1 89.69 106 LEU A O 1
ATOM 874 N N . LYS A 1 107 ? 12.75 -5.613 -3.373 1 91.06 107 LYS A N 1
ATOM 875 C CA . LYS A 1 107 ? 12.719 -4.914 -2.092 1 91.06 107 LYS A CA 1
ATOM 876 C C . LYS A 1 107 ? 11.727 -5.562 -1.137 1 91.06 107 LYS A C 1
ATOM 878 O O . LYS A 1 107 ? 12.047 -5.816 0.027 1 91.06 107 LYS A O 1
ATOM 883 N N . ASN A 1 108 ? 10.562 -5.852 -1.637 1 91.75 108 ASN A N 1
ATOM 884 C CA . ASN A 1 108 ? 9.5 -6.418 -0.816 1 91.75 108 ASN A CA 1
ATOM 885 C C . ASN A 1 108 ? 9.875 -7.805 -0.294 1 91.75 108 ASN A C 1
ATOM 887 O O . ASN A 1 108 ? 9.453 -8.195 0.795 1 91.75 108 ASN A O 1
ATOM 891 N N . LEU A 1 109 ? 10.656 -8.562 -1.014 1 92.88 109 LEU A N 1
ATOM 892 C CA . LEU A 1 109 ? 11.148 -9.844 -0.507 1 92.88 109 LEU A CA 1
ATOM 893 C C . LEU A 1 109 ? 11.969 -9.641 0.765 1 92.88 109 LEU A C 1
ATOM 895 O O . LEU A 1 109 ? 11.742 -10.328 1.766 1 92.88 109 LEU A O 1
ATOM 899 N N . ILE A 1 110 ? 12.867 -8.719 0.627 1 92.88 110 ILE A N 1
ATOM 900 C CA . ILE A 1 110 ? 13.766 -8.453 1.751 1 92.88 110 ILE A CA 1
ATOM 901 C C . ILE A 1 110 ? 12.961 -7.926 2.936 1 92.88 110 ILE A C 1
ATOM 903 O O . ILE A 1 110 ? 13.141 -8.375 4.07 1 92.88 110 ILE A O 1
ATOM 907 N N . ILE A 1 111 ? 12.078 -7.035 2.662 1 93.25 111 ILE A N 1
ATOM 908 C CA . ILE A 1 111 ? 11.242 -6.445 3.707 1 93.25 111 ILE A CA 1
ATOM 909 C C . ILE A 1 111 ? 10.398 -7.531 4.367 1 93.25 111 ILE A C 1
ATOM 911 O O . ILE A 1 111 ? 10.25 -7.555 5.59 1 93.25 111 ILE A O 1
ATOM 915 N N . SER A 1 112 ? 9.781 -8.352 3.541 1 92.44 112 SER A N 1
ATOM 916 C CA . SER A 1 112 ? 8.977 -9.445 4.078 1 92.44 112 SER A CA 1
ATOM 917 C C . SER A 1 112 ? 9.789 -10.336 5.008 1 92.44 112 SER A C 1
ATOM 919 O O . SER A 1 112 ? 9.328 -10.703 6.09 1 92.44 112 SER A O 1
ATOM 921 N N . ALA A 1 113 ? 11.008 -10.641 4.629 1 91.75 113 ALA A N 1
ATOM 922 C CA . ALA A 1 113 ? 11.883 -11.469 5.449 1 91.75 113 ALA A CA 1
ATOM 923 C C . ALA A 1 113 ? 12.211 -10.789 6.773 1 91.75 113 ALA A C 1
ATOM 925 O O . ALA A 1 113 ? 12.18 -11.422 7.828 1 91.75 113 ALA A O 1
ATOM 926 N N . LEU A 1 114 ? 12.531 -9.539 6.707 1 91.44 114 LEU A N 1
ATOM 927 C CA . LEU A 1 114 ? 12.859 -8.781 7.91 1 91.44 114 LEU A CA 1
ATOM 928 C C . LEU A 1 114 ? 11.664 -8.719 8.852 1 91.44 114 LEU A C 1
ATOM 930 O O . LEU A 1 114 ? 11.812 -8.898 10.062 1 91.44 114 LEU A O 1
ATOM 934 N N . ASN A 1 115 ? 10.484 -8.453 8.297 1 88.12 115 ASN A N 1
ATOM 935 C CA . ASN A 1 115 ? 9.273 -8.352 9.102 1 88.12 115 ASN A CA 1
ATOM 936 C C . ASN A 1 115 ? 8.945 -9.664 9.805 1 88.12 115 ASN A C 1
ATOM 938 O O . ASN A 1 115 ? 8.578 -9.68 10.977 1 88.12 115 ASN A O 1
ATOM 942 N N . ILE A 1 116 ? 9.062 -10.695 9.141 1 87.88 116 ILE A N 1
ATOM 943 C CA . ILE A 1 116 ? 8.781 -12.023 9.68 1 87.88 116 ILE A CA 1
ATOM 944 C C . ILE A 1 116 ? 9.727 -12.32 10.836 1 87.88 116 ILE A C 1
ATOM 946 O O . ILE A 1 116 ? 9.336 -12.938 11.828 1 87.88 116 ILE A O 1
ATOM 950 N N . SER A 1 117 ? 10.93 -11.828 10.734 1 89.12 117 SER A N 1
ATOM 951 C CA . SER A 1 117 ? 11.93 -12.094 11.758 1 89.12 117 SER A CA 1
ATOM 952 C C . SER A 1 117 ? 11.672 -11.242 13 1 89.12 117 SER A C 1
ATOM 954 O O . SER A 1 117 ? 12.258 -11.5 14.062 1 89.12 117 SER A O 1
ATOM 956 N N . GLY A 1 118 ? 10.82 -10.234 12.852 1 85.94 118 GLY A N 1
ATOM 957 C CA . GLY A 1 118 ? 10.547 -9.352 13.969 1 85.94 118 GLY A CA 1
ATOM 958 C C . GLY A 1 118 ? 11.57 -8.242 14.117 1 85.94 118 GLY A C 1
ATOM 959 O O . GLY A 1 118 ? 11.562 -7.504 15.102 1 85.94 118 GLY A O 1
ATOM 960 N N . GLN A 1 119 ? 12.445 -8.117 13.188 1 82.19 119 GLN A N 1
ATOM 961 C CA . GLN A 1 119 ? 13.477 -7.082 13.227 1 82.19 119 GLN A CA 1
ATOM 962 C C . GLN A 1 119 ? 12.867 -5.691 13.062 1 82.19 119 GLN A C 1
ATOM 964 O O . GLN A 1 119 ? 12.125 -5.441 12.109 1 82.19 119 GLN A O 1
ATOM 969 N N . LYS A 1 120 ? 13.148 -4.895 14.023 1 77.5 120 LYS A N 1
ATOM 970 C CA . LYS A 1 120 ? 12.711 -3.506 13.891 1 77.5 120 LYS A CA 1
ATOM 971 C C . LYS A 1 120 ? 13.688 -2.697 13.039 1 77.5 120 LYS A C 1
ATOM 973 O O . LYS A 1 120 ? 14.852 -2.537 13.406 1 77.5 120 LYS A O 1
ATOM 978 N N . THR A 1 121 ? 13.336 -2.393 11.914 1 81.25 121 THR A N 1
ATOM 979 C CA . THR A 1 121 ? 14.195 -1.655 10.984 1 81.25 121 THR A CA 1
ATOM 980 C C . THR A 1 121 ? 13.461 -0.437 10.43 1 81.25 121 THR A C 1
ATOM 982 O O . THR A 1 121 ? 12.234 -0.43 10.344 1 81.25 121 THR A O 1
ATOM 985 N N . ASN A 1 122 ? 14.242 0.575 10.281 1 78 122 ASN A N 1
ATOM 986 C CA . ASN A 1 122 ? 13.766 1.721 9.516 1 78 122 ASN A CA 1
ATOM 987 C C . ASN A 1 122 ? 14.148 1.603 8.039 1 78 122 ASN A C 1
ATOM 989 O O . ASN A 1 122 ? 15.328 1.684 7.691 1 78 122 ASN A O 1
ATOM 993 N N . ILE A 1 123 ? 13.18 1.373 7.23 1 86.31 123 ILE A N 1
ATOM 994 C CA . ILE A 1 123 ? 13.43 1.14 5.812 1 86.31 123 ILE A CA 1
ATOM 995 C C . ILE A 1 123 ? 13.117 2.406 5.016 1 86.31 123 ILE A C 1
ATOM 997 O O . ILE A 1 123 ? 12.055 3.016 5.199 1 86.31 123 ILE A O 1
ATOM 1001 N N . MET A 1 124 ? 14.109 2.756 4.102 1 78.81 124 MET A N 1
ATOM 1002 C CA . MET A 1 124 ? 13.93 3.975 3.316 1 78.81 124 MET A CA 1
ATOM 1003 C C . MET A 1 124 ? 14.477 3.797 1.903 1 78.81 124 MET A C 1
ATOM 1005 O O . MET A 1 124 ? 15.352 2.963 1.673 1 78.81 124 MET A O 1
ATOM 1009 N N . GLY A 1 125 ? 13.844 4.535 0.97 1 81.31 125 GLY A N 1
ATOM 1010 C CA . GLY A 1 125 ? 14.383 4.664 -0.375 1 81.31 125 GLY A CA 1
ATOM 1011 C C . GLY A 1 125 ? 15.141 5.961 -0.595 1 81.31 125 GLY A C 1
ATOM 1012 O O . GLY A 1 125 ? 14.727 7.016 -0.106 1 81.31 125 GLY A O 1
ATOM 1013 N N . ARG A 1 126 ? 16.312 5.871 -1.307 1 74.69 126 ARG A N 1
ATOM 1014 C CA . ARG A 1 126 ? 17.125 7.047 -1.603 1 74.69 126 ARG A CA 1
ATOM 1015 C C . ARG A 1 126 ? 17.969 6.828 -2.855 1 74.69 126 ARG A C 1
ATOM 1017 O O . ARG A 1 126 ? 18.469 5.727 -3.09 1 74.69 126 ARG A O 1
ATOM 1024 N N . ALA A 1 127 ? 17.984 7.93 -3.559 1 79.25 127 ALA A N 1
ATOM 1025 C CA . ALA A 1 127 ? 18.984 7.863 -4.617 1 79.25 127 ALA A CA 1
ATOM 1026 C C . ALA A 1 127 ? 20.391 7.75 -4.039 1 79.25 127 ALA A C 1
ATOM 1028 O O . ALA A 1 127 ? 20.734 8.461 -3.094 1 79.25 127 ALA A O 1
ATOM 1029 N N . VAL A 1 128 ? 21.156 6.855 -4.586 1 80.69 128 VAL A N 1
ATOM 1030 C CA . VAL A 1 128 ? 22.484 6.652 -3.996 1 80.69 128 VAL A CA 1
ATOM 1031 C C . VAL A 1 128 ? 23.547 6.656 -5.09 1 80.69 128 VAL A C 1
ATOM 1033 O O . VAL A 1 128 ? 23.234 6.484 -6.27 1 80.69 128 VAL A O 1
ATOM 1036 N N . ASN A 1 129 ? 24.719 7.082 -4.777 1 83.88 129 ASN A N 1
ATOM 1037 C CA . ASN A 1 129 ? 25.969 6.906 -5.508 1 83.88 129 ASN A CA 1
ATOM 1038 C C . ASN A 1 129 ? 27.109 6.496 -4.582 1 83.88 129 ASN A C 1
ATOM 1040 O O . ASN A 1 129 ? 26.891 6.242 -3.396 1 83.88 129 ASN A O 1
ATOM 1044 N N . SER A 1 130 ? 28.328 6.297 -5.148 1 86 130 SER A N 1
ATOM 1045 C CA . SER A 1 130 ? 29.453 5.805 -4.352 1 86 130 SER A CA 1
ATOM 1046 C C . SER A 1 130 ? 29.703 6.684 -3.131 1 86 130 SER A C 1
ATOM 1048 O O . SER A 1 130 ? 29.938 6.18 -2.033 1 86 130 SER A O 1
ATOM 1050 N N . GLN A 1 131 ? 29.641 7.926 -3.277 1 80.81 131 GLN A N 1
ATOM 1051 C CA . GLN A 1 131 ? 29.906 8.867 -2.197 1 80.81 131 GLN A CA 1
ATOM 1052 C C . GLN A 1 131 ? 28.828 8.789 -1.117 1 80.81 131 GLN A C 1
ATOM 1054 O O . GLN A 1 131 ? 29.141 8.75 0.075 1 80.81 131 GLN A O 1
ATOM 1059 N N . ILE A 1 132 ? 27.625 8.758 -1.556 1 79.06 132 ILE A N 1
ATOM 1060 C CA . ILE A 1 132 ? 26.5 8.719 -0.629 1 79.06 132 ILE A CA 1
ATOM 1061 C C . ILE A 1 132 ? 26.547 7.426 0.178 1 79.06 132 ILE A C 1
ATOM 1063 O O . ILE A 1 132 ? 26.297 7.43 1.389 1 79.06 132 ILE A O 1
ATOM 1067 N N . ILE A 1 133 ? 26.812 6.344 -0.486 1 86.75 133 ILE A N 1
ATOM 1068 C CA . ILE A 1 133 ? 26.906 5.051 0.183 1 86.75 133 ILE A CA 1
ATOM 1069 C C . ILE A 1 133 ? 27.953 5.105 1.283 1 86.75 133 ILE A C 1
ATOM 1071 O O . ILE A 1 133 ? 27.734 4.641 2.4 1 86.75 133 ILE A O 1
ATOM 1075 N N . GLU A 1 134 ? 29.078 5.703 1.006 1 81.38 134 GLU A N 1
ATOM 1076 C CA . GLU A 1 134 ? 30.172 5.812 1.981 1 81.38 134 GLU A CA 1
ATOM 1077 C C . GLU A 1 134 ? 29.75 6.664 3.178 1 81.38 134 GLU A C 1
ATOM 1079 O O . GLU A 1 134 ? 30.016 6.301 4.324 1 81.38 134 GLU A O 1
ATOM 1084 N N . GLU A 1 135 ? 29.172 7.68 2.865 1 76.31 135 GLU A N 1
ATOM 1085 C CA . GLU A 1 135 ? 28.734 8.586 3.926 1 76.31 135 GLU A CA 1
ATOM 1086 C C . GLU A 1 135 ? 27.688 7.922 4.824 1 76.31 135 GLU A C 1
ATOM 1088 O O . GLU A 1 135 ? 27.766 8.031 6.051 1 76.31 135 GLU A O 1
ATOM 1093 N N . LEU A 1 136 ? 26.766 7.281 4.172 1 74.44 136 LEU A N 1
ATOM 1094 C CA . LEU A 1 136 ? 25.703 6.629 4.914 1 74.44 136 LEU A CA 1
ATOM 1095 C C . LEU A 1 136 ? 26.25 5.52 5.809 1 74.44 136 LEU A C 1
ATOM 1097 O O . LEU A 1 136 ? 25.859 5.406 6.973 1 74.44 136 LEU A O 1
ATOM 1101 N N . CYS A 1 137 ? 27.125 4.754 5.348 1 75.31 137 CYS A N 1
ATOM 1102 C CA . CYS A 1 137 ? 27.625 3.592 6.07 1 75.31 137 CYS A CA 1
ATOM 1103 C C . CYS A 1 137 ? 28.609 4.012 7.16 1 75.31 137 CYS A C 1
ATOM 1105 O O . CYS A 1 137 ? 28.828 3.275 8.117 1 75.31 137 CYS A O 1
ATOM 1107 N N . GLN A 1 138 ? 29.203 5.129 7.004 1 68.31 138 GLN A N 1
ATOM 1108 C CA . GLN A 1 138 ? 30.156 5.594 8.008 1 68.31 138 GLN A CA 1
ATOM 1109 C C . GLN A 1 138 ? 29.438 6.242 9.188 1 68.31 138 GLN A C 1
ATOM 1111 O O . GLN A 1 138 ? 29.922 6.168 10.32 1 68.31 138 GLN A O 1
ATOM 1116 N N . THR A 1 139 ? 28.516 6.934 8.984 1 58.53 139 THR A N 1
ATOM 1117 C CA . THR A 1 139 ? 27.938 7.762 10.039 1 58.53 139 THR A CA 1
ATOM 1118 C C . THR A 1 139 ? 26.828 7.008 10.781 1 58.53 139 THR A C 1
ATOM 1120 O O . THR A 1 139 ? 26.60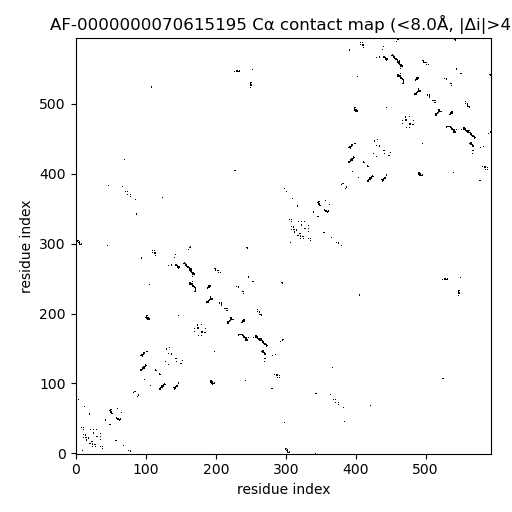9 7.246 11.969 1 58.53 139 THR A O 1
ATOM 1123 N N . ASN A 1 140 ? 26.094 6.152 10.055 1 60.59 140 ASN A N 1
ATOM 1124 C CA . ASN A 1 140 ? 24.828 5.695 10.633 1 60.59 140 ASN A CA 1
ATOM 1125 C C . ASN A 1 140 ? 24.766 4.176 10.703 1 60.59 140 ASN A C 1
ATOM 1127 O O . ASN A 1 140 ? 25.578 3.482 10.102 1 60.59 140 ASN A O 1
ATOM 1131 N N . ASN A 1 141 ? 24.094 3.654 11.75 1 74.44 141 ASN A N 1
ATOM 1132 C CA . ASN A 1 141 ? 23.641 2.266 11.781 1 74.44 141 ASN A CA 1
ATOM 1133 C C . ASN A 1 141 ? 22.781 1.929 10.578 1 74.44 141 ASN A C 1
ATOM 1135 O O . ASN A 1 141 ? 21.562 1.739 10.719 1 74.44 141 ASN A O 1
ATOM 1139 N N . CYS A 1 142 ? 23.656 1.868 9.328 1 81.62 142 CYS A N 1
ATOM 1140 C CA . CYS A 1 142 ? 22.891 1.804 8.086 1 81.62 142 CYS A CA 1
ATOM 1141 C C . CYS A 1 142 ? 23.422 0.702 7.18 1 81.62 142 CYS A C 1
ATOM 1143 O O . CYS A 1 142 ? 24.641 0.471 7.117 1 81.62 142 CYS A O 1
ATOM 1145 N N . ILE A 1 143 ? 22.578 -0.009 6.562 1 89.5 143 ILE A N 1
ATOM 1146 C CA . ILE A 1 143 ? 22.828 -0.95 5.477 1 89.5 143 ILE A CA 1
ATOM 1147 C C . ILE A 1 143 ? 22.234 -0.412 4.176 1 89.5 143 ILE A C 1
ATOM 1149 O O . ILE A 1 143 ? 21.109 0.074 4.16 1 89.5 143 ILE A O 1
ATOM 1153 N N . VAL A 1 144 ? 23.062 -0.441 3.082 1 91 144 VAL A N 1
ATOM 1154 C CA . VAL A 1 144 ? 22.578 0.069 1.805 1 91 144 VAL A CA 1
ATOM 1155 C C . VAL A 1 144 ? 22.438 -1.078 0.805 1 91 144 VAL A C 1
ATOM 1157 O O . VAL A 1 144 ? 23.344 -1.92 0.699 1 91 144 VAL A O 1
ATOM 1160 N N . ILE A 1 145 ? 21.328 -1.129 0.134 1 92.5 145 ILE A N 1
ATOM 1161 C CA . ILE A 1 145 ? 21.078 -2.111 -0.917 1 92.5 145 ILE A CA 1
ATOM 1162 C C . ILE A 1 145 ? 20.844 -1.397 -2.244 1 92.5 145 ILE A C 1
ATOM 1164 O O . ILE A 1 145 ? 19.984 -0.504 -2.328 1 92.5 145 ILE A O 1
ATOM 1168 N N . SER A 1 146 ? 21.594 -1.783 -3.252 1 89.12 146 SER A N 1
ATOM 1169 C CA . SER A 1 146 ? 21.516 -1.109 -4.543 1 89.12 146 SER A CA 1
ATOM 1170 C C . SER A 1 146 ? 21.422 -2.115 -5.688 1 89.12 146 SER A C 1
ATOM 1172 O O . SER A 1 146 ? 21.922 -3.238 -5.574 1 89.12 146 SER A O 1
ATOM 1174 N N . ALA A 1 147 ? 20.812 -1.647 -6.789 1 85.69 147 ALA A N 1
ATOM 1175 C CA . ALA A 1 147 ? 20.734 -2.455 -8 1 85.69 147 ALA A CA 1
ATOM 1176 C C . ALA A 1 147 ? 22.016 -2.309 -8.828 1 85.69 147 ALA A C 1
ATOM 1178 O O . ALA A 1 147 ? 22.203 -3.004 -9.836 1 85.69 147 ALA A O 1
ATOM 1179 N N . ARG A 1 148 ? 22.859 -1.442 -8.406 1 83.44 148 ARG A N 1
ATOM 1180 C CA . ARG A 1 148 ? 24.125 -1.215 -9.094 1 83.44 148 ARG A CA 1
ATOM 1181 C C . ARG A 1 148 ? 25.312 -1.516 -8.172 1 83.44 148 ARG A C 1
ATOM 1183 O O . ARG A 1 148 ? 25.172 -1.501 -6.949 1 83.44 148 ARG A O 1
ATOM 1190 N N . HIS A 1 149 ? 26.328 -1.842 -8.891 1 85.81 149 HIS A N 1
ATOM 1191 C CA . HIS A 1 149 ? 27.594 -2.018 -8.164 1 85.81 149 HIS A CA 1
ATOM 1192 C C . HIS A 1 149 ? 28.406 -0.734 -8.172 1 85.81 149 HIS A C 1
ATOM 1194 O O . HIS A 1 149 ? 28.891 -0.309 -9.227 1 85.81 149 HIS A O 1
ATOM 1200 N N . TYR A 1 150 ? 28.547 -0.184 -7.078 1 83.69 150 TYR A N 1
ATOM 1201 C CA . TYR A 1 150 ? 29.312 1.046 -6.969 1 83.69 150 TYR A CA 1
ATOM 1202 C C . TYR A 1 150 ? 30.703 0.766 -6.406 1 83.69 150 TYR A C 1
ATOM 1204 O O . TYR A 1 150 ? 30.891 -0.179 -5.633 1 83.69 150 TYR A O 1
ATOM 1212 N N . PHE A 1 151 ? 31.609 1.579 -6.859 1 79.81 151 PHE A N 1
ATOM 1213 C CA . PHE A 1 151 ? 32.938 1.539 -6.238 1 79.81 151 PHE A CA 1
ATOM 1214 C C . PHE A 1 151 ? 32.844 1.826 -4.742 1 79.81 151 PHE A C 1
ATOM 1216 O O . PHE A 1 151 ? 32.062 2.678 -4.32 1 79.81 151 PHE A O 1
ATOM 1223 N N . HIS A 1 152 ? 33.562 1.003 -3.979 1 73.38 152 HIS A N 1
ATOM 1224 C CA . HIS A 1 152 ? 33.5 1.229 -2.539 1 73.38 152 HIS A CA 1
ATOM 1225 C C . HIS A 1 152 ? 34.875 1.113 -1.918 1 73.38 152 HIS A C 1
ATOM 1227 O O . HIS A 1 152 ? 35.75 0.398 -2.436 1 73.38 152 HIS A O 1
ATOM 1233 N N . ARG A 1 153 ? 35.031 1.904 -0.878 1 75.44 153 ARG A N 1
ATOM 1234 C CA . ARG A 1 153 ? 36.281 1.923 -0.145 1 75.44 153 ARG A CA 1
ATOM 1235 C C . ARG A 1 153 ? 36.438 0.672 0.713 1 75.44 153 ARG A C 1
ATOM 1237 O O . ARG A 1 153 ? 35.5 -0.076 0.907 1 75.44 153 ARG A O 1
ATOM 1244 N N . GLU A 1 154 ? 37.656 0.546 1.208 1 78.69 154 GLU A N 1
ATOM 1245 C CA . GLU A 1 154 ? 38 -0.613 2.025 1 78.69 154 GLU A CA 1
ATOM 1246 C C . GLU A 1 154 ? 37.188 -0.634 3.322 1 78.69 154 GLU A C 1
ATOM 1248 O O . GLU A 1 154 ? 37.031 -1.688 3.941 1 78.69 154 GLU A O 1
ATOM 1253 N N . SER A 1 155 ? 36.656 0.48 3.65 1 79.25 155 SER A N 1
ATOM 1254 C CA . SER A 1 155 ? 35.938 0.574 4.906 1 79.25 155 SER A CA 1
ATOM 1255 C C . SER A 1 155 ? 34.531 -0.015 4.773 1 79.25 155 SER A C 1
ATOM 1257 O O . SER A 1 155 ? 33.812 -0.179 5.77 1 79.25 155 SER A O 1
ATOM 1259 N N . LEU A 1 156 ? 34.219 -0.406 3.539 1 86.69 156 LEU A N 1
ATOM 1260 C CA . LEU A 1 156 ? 32.875 -0.972 3.301 1 86.69 156 LEU A CA 1
ATOM 1261 C C . LEU A 1 156 ? 33 -2.406 2.795 1 86.69 156 LEU A C 1
ATOM 1263 O O . LEU A 1 156 ? 33.906 -2.738 2.041 1 86.69 156 LEU A O 1
ATOM 1267 N N . VAL A 1 157 ? 32.156 -3.207 3.295 1 86.62 157 VAL A N 1
ATOM 1268 C CA . VAL A 1 157 ? 31.953 -4.531 2.717 1 86.62 157 VAL A CA 1
ATOM 1269 C C . VAL A 1 157 ? 30.875 -4.457 1.637 1 86.62 157 VAL A C 1
ATOM 1271 O O . VAL A 1 157 ? 29.859 -3.775 1.81 1 86.62 157 VAL A O 1
ATOM 1274 N N . CYS A 1 158 ? 31.094 -5.113 0.562 1 89.38 158 CYS A N 1
ATOM 1275 C CA . CYS A 1 158 ? 30.125 -5.23 -0.517 1 89.38 158 CYS A CA 1
ATOM 1276 C C . CYS A 1 158 ? 29.891 -6.691 -0.879 1 89.38 158 CYS A C 1
ATOM 1278 O O . CYS A 1 158 ? 30.828 -7.441 -1.118 1 89.38 158 CYS A O 1
ATOM 1280 N N . ARG A 1 159 ? 28.672 -7.098 -0.833 1 88.25 159 ARG A N 1
ATOM 1281 C CA . ARG A 1 159 ? 28.25 -8.414 -1.301 1 88.25 159 ARG A CA 1
ATOM 1282 C C . ARG A 1 159 ? 27.25 -8.297 -2.455 1 88.25 159 ARG A C 1
ATOM 1284 O O . ARG A 1 159 ? 26.281 -7.551 -2.365 1 88.25 159 ARG A O 1
ATOM 1291 N N . THR A 1 160 ? 27.547 -8.984 -3.453 1 87.81 160 THR A N 1
ATOM 1292 C CA . THR A 1 160 ? 26.719 -8.875 -4.648 1 87.81 160 THR A CA 1
ATOM 1293 C C . THR A 1 160 ? 26.031 -10.203 -4.953 1 87.81 160 THR A C 1
ATOM 1295 O O . THR A 1 160 ? 26.547 -11.273 -4.625 1 87.81 160 THR A O 1
ATOM 1298 N N . SER A 1 161 ? 24.828 -10.086 -5.438 1 87.38 161 SER A N 1
ATOM 1299 C CA . SER A 1 161 ? 24.047 -11.219 -5.941 1 87.38 161 SER A CA 1
ATOM 1300 C C . SER A 1 161 ? 23.422 -10.898 -7.297 1 87.38 161 SER A C 1
ATOM 1302 O O . SER A 1 161 ? 23 -9.766 -7.539 1 87.38 161 SER A O 1
ATOM 1304 N N . VAL A 1 162 ? 23.438 -11.852 -8.156 1 83.69 162 VAL A N 1
ATOM 1305 C CA . VAL A 1 162 ? 22.891 -11.664 -9.5 1 83.69 162 VAL A CA 1
ATOM 1306 C C . VAL A 1 162 ? 21.594 -12.438 -9.641 1 83.69 162 VAL A C 1
ATOM 1308 O O . VAL A 1 162 ? 21.484 -13.578 -9.188 1 83.69 162 VAL A O 1
ATOM 1311 N N . GLU A 1 163 ? 20.688 -11.688 -10.234 1 83.06 163 GLU A N 1
ATOM 1312 C CA . GLU A 1 163 ? 19.391 -12.328 -10.484 1 83.06 163 GLU A CA 1
ATOM 1313 C C . GLU A 1 163 ? 19.484 -13.312 -11.648 1 83.06 163 GLU A C 1
ATOM 1315 O O . GLU A 1 163 ? 20.219 -13.086 -12.609 1 83.06 163 GLU A O 1
ATOM 1320 N N . GLY A 1 164 ? 18.672 -14.391 -11.555 1 80.5 164 GLY A N 1
ATOM 1321 C CA . GLY A 1 164 ? 18.641 -15.422 -12.578 1 80.5 164 GLY A CA 1
ATOM 1322 C C . GLY A 1 164 ? 17.797 -15.039 -13.781 1 80.5 164 GLY A C 1
ATOM 1323 O O . GLY A 1 164 ? 17.422 -15.906 -14.578 1 80.5 164 GLY A O 1
ATOM 1324 N N . GLY A 1 165 ? 17.516 -13.82 -13.906 1 88.06 165 GLY A N 1
ATOM 1325 C CA . GLY A 1 165 ? 16.672 -13.375 -15.008 1 88.06 165 GLY A CA 1
ATOM 1326 C C . GLY A 1 165 ? 15.297 -12.945 -14.57 1 88.06 165 GLY A C 1
ATOM 1327 O O . GLY A 1 165 ? 15.07 -12.688 -13.383 1 88.06 165 GLY A O 1
ATOM 1328 N N . VAL A 1 166 ? 14.406 -12.75 -15.641 1 90.19 166 VAL A N 1
ATOM 1329 C CA . VAL A 1 166 ? 13.039 -12.336 -15.375 1 90.19 166 VAL A CA 1
ATOM 1330 C C . VAL A 1 166 ? 12.062 -13.258 -16.109 1 90.19 166 VAL A C 1
ATOM 1332 O O . VAL A 1 166 ? 12.438 -13.922 -17.078 1 90.19 166 VAL A O 1
ATOM 1335 N N . MET A 1 167 ? 10.906 -13.344 -15.555 1 93.06 167 MET A N 1
ATOM 1336 C CA . MET A 1 167 ? 9.805 -14.07 -16.188 1 93.06 167 MET A CA 1
ATOM 1337 C C . MET A 1 167 ? 8.828 -13.102 -16.844 1 93.06 167 MET A C 1
ATOM 1339 O O . MET A 1 167 ? 8.43 -12.109 -16.25 1 93.06 167 MET A O 1
ATOM 1343 N N . LEU A 1 168 ? 8.547 -13.328 -18.062 1 94.25 168 LEU A N 1
ATOM 1344 C CA . LEU A 1 168 ? 7.492 -12.609 -18.766 1 94.25 168 LEU A CA 1
ATOM 1345 C C . LEU A 1 168 ? 6.172 -13.367 -18.688 1 94.25 168 LEU A C 1
ATOM 1347 O O . LEU A 1 168 ? 5.992 -14.375 -19.359 1 94.25 168 LEU A O 1
ATOM 1351 N N . PHE A 1 169 ? 5.262 -12.875 -17.922 1 95.75 169 PHE A N 1
ATOM 1352 C CA . PHE A 1 169 ? 3.939 -13.477 -17.828 1 95.75 169 PHE A CA 1
ATOM 1353 C C . PHE A 1 169 ? 3.027 -12.984 -18.938 1 95.75 169 PHE A C 1
ATOM 1355 O O . PHE A 1 169 ? 2.92 -11.773 -19.172 1 95.75 169 PHE A O 1
ATOM 1362 N N . ILE A 1 170 ? 2.414 -13.898 -19.562 1 95.88 170 ILE A N 1
ATOM 1363 C CA . ILE A 1 170 ? 1.506 -13.633 -20.672 1 95.88 170 ILE A CA 1
ATOM 1364 C C . ILE A 1 170 ? 0.086 -14.047 -20.297 1 95.88 170 ILE A C 1
ATOM 1366 O O . ILE A 1 170 ? -0.115 -15.086 -19.656 1 95.88 170 ILE A O 1
ATOM 1370 N N . PRO A 1 171 ? -0.888 -13.203 -20.625 1 95.44 171 PRO A N 1
ATOM 1371 C CA . PRO A 1 171 ? -2.268 -13.602 -20.328 1 95.44 171 PRO A CA 1
ATOM 1372 C C . PRO A 1 171 ? -2.615 -14.977 -20.891 1 95.44 171 PRO A C 1
ATOM 1374 O O . PRO A 1 171 ? -2.262 -15.289 -22.031 1 95.44 171 PRO A O 1
ATOM 1377 N N . LYS A 1 172 ? -3.289 -15.672 -20.047 1 93.19 172 LYS A N 1
ATOM 1378 C CA . LYS A 1 172 ? -3.652 -17.031 -20.422 1 93.19 172 LYS A CA 1
ATOM 1379 C C . LYS A 1 172 ? -4.434 -17.047 -21.734 1 93.19 172 LYS A C 1
ATOM 1381 O O . LYS A 1 172 ? -4.227 -17.938 -22.562 1 93.19 172 LYS A O 1
ATOM 1386 N N . LYS A 1 173 ? -5.305 -16.062 -21.938 1 91.81 173 LYS A N 1
ATOM 1387 C CA . LYS A 1 173 ? -6.18 -16.016 -23.094 1 91.81 173 LYS A CA 1
ATOM 1388 C C . LYS A 1 173 ? -5.375 -15.789 -24.375 1 91.81 173 LYS A C 1
ATOM 1390 O O . LYS A 1 173 ? -5.902 -15.938 -25.484 1 91.81 173 LYS A O 1
ATOM 1395 N N . PHE A 1 174 ? -4.145 -15.414 -24.25 1 94.19 174 PHE A N 1
ATOM 1396 C CA . PHE A 1 174 ? -3.322 -15.141 -25.422 1 94.19 174 PHE A CA 1
ATOM 1397 C C . PHE A 1 174 ? -2.551 -16.391 -25.844 1 94.19 174 PHE A C 1
ATOM 1399 O O . PHE A 1 174 ? -1.73 -16.328 -26.75 1 94.19 174 PHE A O 1
ATOM 1406 N N . PHE A 1 175 ? -2.664 -17.453 -25.172 1 90.81 175 PHE A N 1
ATOM 1407 C CA . PHE A 1 175 ? -2.035 -18.719 -25.562 1 90.81 175 PHE A CA 1
ATOM 1408 C C . PHE A 1 175 ? -2.936 -19.5 -26.5 1 90.81 175 PHE A C 1
ATOM 1410 O O . PHE A 1 175 ? -4.141 -19.609 -26.281 1 90.81 175 PHE A O 1
ATOM 1417 N N . LEU A 1 176 ? -2.393 -19.812 -27.609 1 86.56 176 LEU A N 1
ATOM 1418 C CA . LEU A 1 176 ? -3.033 -20.688 -28.594 1 86.56 176 LEU A CA 1
ATOM 1419 C C . LEU A 1 176 ? -2.26 -22 -28.734 1 86.56 176 LEU A C 1
ATOM 1421 O O . LEU A 1 176 ? -1.104 -21.984 -29.172 1 86.56 176 LEU A O 1
ATOM 1425 N N . CYS A 1 177 ? -2.867 -23.172 -28.453 1 84.69 177 CYS A N 1
ATOM 1426 C CA . CYS A 1 177 ? -2.26 -24.484 -28.547 1 84.69 177 CYS A CA 1
ATOM 1427 C C . CYS A 1 177 ? -0.923 -24.531 -27.828 1 84.69 177 CYS A C 1
ATOM 1429 O O . CYS A 1 177 ? 0.075 -25 -28.375 1 84.69 177 CYS A O 1
ATOM 1431 N N . GLY A 1 178 ? -0.846 -23.859 -26.656 1 82.62 178 GLY A N 1
ATOM 1432 C CA . GLY A 1 178 ? 0.315 -23.953 -25.781 1 82.62 178 GLY A CA 1
ATOM 1433 C C . GLY A 1 178 ? 1.384 -22.922 -26.109 1 82.62 178 GLY A C 1
ATOM 1434 O O . GLY A 1 178 ? 2.387 -22.828 -25.391 1 82.62 178 GLY A O 1
ATOM 1435 N N . LYS A 1 179 ? 1.164 -22.219 -27.203 1 87.75 179 LYS A N 1
ATOM 1436 C CA . LYS A 1 179 ? 2.131 -21.188 -27.578 1 87.75 179 LYS A CA 1
ATOM 1437 C C . LYS A 1 179 ? 1.497 -19.797 -27.547 1 87.75 179 LYS A C 1
ATOM 1439 O O . LYS A 1 179 ? 0.302 -19.656 -27.812 1 87.75 179 LYS A O 1
ATOM 1444 N N . PRO A 1 180 ? 2.33 -18.797 -27.219 1 90.31 180 PRO A N 1
ATOM 1445 C CA . PRO A 1 180 ? 1.778 -17.438 -27.203 1 90.31 180 PRO A CA 1
ATOM 1446 C C . PRO A 1 180 ? 1.385 -16.938 -28.594 1 90.31 180 PRO A C 1
ATOM 1448 O O . PRO A 1 180 ? 2.084 -17.219 -29.578 1 90.31 180 PRO A O 1
ATOM 1451 N N . ASP A 1 181 ? 0.249 -16.312 -28.688 1 90.31 181 ASP A N 1
ATOM 1452 C CA . ASP A 1 181 ? -0.199 -15.656 -29.906 1 90.31 181 ASP A CA 1
ATOM 1453 C C . ASP A 1 181 ? 0.482 -14.297 -30.062 1 90.31 181 ASP A C 1
ATOM 1455 O O . ASP A 1 181 ? 0.078 -13.312 -29.438 1 90.31 181 ASP A O 1
ATOM 1459 N N . ILE A 1 182 ? 1.349 -14.258 -30.938 1 86.06 182 ILE A N 1
ATOM 1460 C CA . ILE A 1 182 ? 2.23 -13.102 -31.094 1 86.06 182 ILE A CA 1
ATOM 1461 C C . ILE A 1 182 ? 1.416 -11.883 -31.516 1 86.06 182 ILE A C 1
ATOM 1463 O O . ILE A 1 182 ? 1.715 -10.758 -31.109 1 86.06 182 ILE A O 1
ATOM 1467 N N . ASN A 1 183 ? 0.444 -12.062 -32.25 1 85.94 183 ASN A N 1
ATOM 1468 C CA . ASN A 1 183 ? -0.376 -10.953 -32.75 1 85.94 183 ASN A CA 1
ATOM 1469 C C . ASN A 1 183 ? -1.089 -10.25 -31.594 1 85.94 183 ASN A C 1
ATOM 1471 O O . ASN A 1 183 ? -1.269 -9.031 -31.609 1 85.94 183 ASN A O 1
ATOM 1475 N N . ARG A 1 184 ? -1.443 -10.969 -30.641 1 88.31 184 ARG A N 1
ATOM 1476 C CA . ARG A 1 184 ? -2.139 -10.406 -29.5 1 88.31 184 ARG A CA 1
ATOM 1477 C C . ARG A 1 184 ? -1.159 -9.711 -28.547 1 88.31 184 ARG A C 1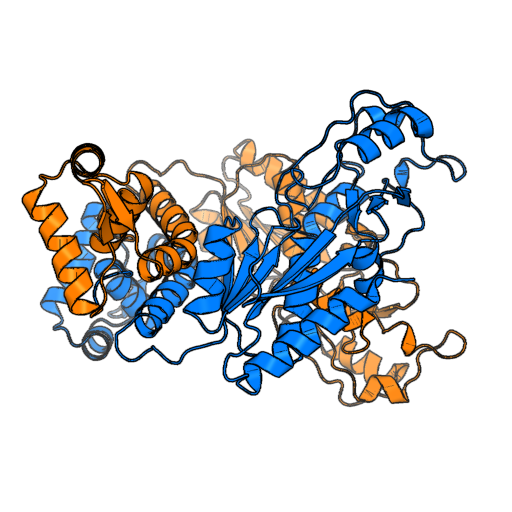
ATOM 1479 O O . ARG A 1 184 ? -1.531 -8.781 -27.844 1 88.31 184 ARG A O 1
ATOM 1486 N N . LEU A 1 185 ? 0.057 -10.102 -28.594 1 91.62 185 LEU A N 1
ATOM 1487 C CA . LEU A 1 185 ? 1.075 -9.578 -27.688 1 91.62 185 LEU A CA 1
ATOM 1488 C C . LEU A 1 185 ? 1.53 -8.188 -28.125 1 91.62 185 LEU A C 1
ATOM 1490 O O . LEU A 1 185 ? 1.792 -7.324 -27.281 1 91.62 185 LEU A O 1
ATOM 1494 N N . ALA A 1 186 ? 1.758 -7.891 -29.438 1 87.06 186 ALA A N 1
ATOM 1495 C CA . ALA A 1 186 ? 2.312 -6.66 -29.984 1 87.06 186 ALA A CA 1
ATOM 1496 C C . ALA A 1 186 ? 1.543 -5.438 -29.5 1 87.06 186 ALA A C 1
ATOM 1498 O O . ALA A 1 186 ? 2.133 -4.383 -29.25 1 87.06 186 ALA A O 1
ATOM 1499 N N . GLY A 1 187 ? 0.331 -5.555 -29.047 1 84.12 187 GLY A N 1
ATOM 1500 C CA . GLY A 1 187 ? -0.453 -4.414 -28.609 1 84.12 187 GLY A CA 1
ATOM 1501 C C . GLY A 1 187 ? -0.711 -4.414 -27.109 1 84.12 187 GLY A C 1
ATOM 1502 O O . GLY A 1 187 ? -1.32 -3.484 -26.578 1 84.12 187 GLY A O 1
ATOM 1503 N N . THR A 1 188 ? -0.11 -5.273 -26.484 1 91.56 188 THR A N 1
ATOM 1504 C CA . THR A 1 188 ? -0.373 -5.402 -25.062 1 91.56 188 THR A CA 1
ATOM 1505 C C . THR A 1 188 ? 0.771 -4.809 -24.234 1 91.56 188 THR A C 1
ATOM 1507 O O . THR A 1 188 ? 1.937 -5.141 -24.469 1 91.56 188 THR A O 1
ATOM 1510 N N . PRO A 1 189 ? 0.473 -3.85 -23.344 1 92.25 189 PRO A N 1
ATOM 1511 C CA . PRO A 1 189 ? 1.527 -3.25 -22.516 1 92.25 189 PRO A CA 1
ATOM 1512 C C . PRO A 1 189 ? 2.258 -4.277 -21.656 1 92.25 189 PRO A C 1
ATOM 1514 O O . PRO A 1 189 ? 1.674 -5.293 -21.281 1 92.25 189 PRO A O 1
ATOM 1517 N N . VAL A 1 190 ? 3.51 -3.994 -21.438 1 91.25 190 VAL A N 1
ATOM 1518 C CA . VAL A 1 190 ? 4.332 -4.801 -20.547 1 91.25 190 VAL A CA 1
ATOM 1519 C C . VAL A 1 190 ? 4.594 -4.031 -19.25 1 91.25 190 VAL A C 1
ATOM 1521 O O . VAL A 1 190 ? 5.242 -2.982 -19.266 1 91.25 190 VAL A O 1
ATOM 1524 N N . LEU A 1 191 ? 3.99 -4.605 -18.203 1 88.69 191 LEU A N 1
ATOM 1525 C CA . LEU A 1 191 ? 4.191 -3.961 -16.906 1 88.69 191 LEU A CA 1
ATOM 1526 C C . LEU A 1 191 ? 5.504 -4.41 -16.281 1 88.69 191 LEU A C 1
ATOM 1528 O O . LEU A 1 191 ? 5.773 -5.609 -16.188 1 88.69 191 LEU A O 1
ATOM 1532 N N . LEU A 1 192 ? 6.297 -3.449 -15.961 1 76.94 192 LEU A N 1
ATOM 1533 C CA . LEU A 1 192 ? 7.527 -3.701 -15.219 1 76.94 192 LEU A CA 1
ATOM 1534 C C . LEU A 1 192 ? 7.402 -3.195 -13.781 1 76.94 192 LEU A C 1
ATOM 1536 O O . LEU A 1 192 ? 7.219 -1.998 -13.555 1 76.94 192 LEU A O 1
ATOM 1540 N N . HIS A 1 193 ? 6.914 -4.023 -12.93 1 58.75 193 HIS A N 1
ATOM 1541 C CA . HIS A 1 193 ? 6.727 -3.637 -11.531 1 58.75 193 HIS A CA 1
ATOM 1542 C C . HIS A 1 193 ? 7.961 -2.922 -10.992 1 58.75 193 HIS A C 1
ATOM 1544 O O . HIS A 1 193 ? 7.961 -2.463 -9.844 1 58.75 193 HIS A O 1
ATOM 1550 N N . GLU A 1 194 ? 9.086 -2.801 -11.812 1 56.5 194 GLU A N 1
ATOM 1551 C CA . GLU A 1 194 ? 10.414 -2.443 -11.312 1 56.5 194 GLU A CA 1
ATOM 1552 C C . GLU A 1 194 ? 10.844 -1.073 -11.82 1 56.5 194 GLU A C 1
ATOM 1554 O O . GLU A 1 194 ? 10.398 -0.63 -12.883 1 56.5 194 GLU A O 1
ATOM 1559 N N . GLY A 1 195 ? 10.984 -0.091 -10.977 1 51 195 GLY A N 1
ATOM 1560 C CA . GLY A 1 195 ? 11.719 1.01 -11.578 1 51 195 GLY A CA 1
ATOM 1561 C C . GLY A 1 195 ? 12.57 0.583 -12.758 1 51 195 GLY A C 1
ATOM 1562 O O . GLY A 1 195 ? 13.57 -0.122 -12.586 1 51 195 GLY A O 1
ATOM 1563 N N . ALA A 1 196 ? 11.984 0.386 -13.898 1 49.72 196 ALA A N 1
ATOM 1564 C CA . ALA A 1 196 ? 12.469 -0.101 -15.188 1 49.72 196 ALA A CA 1
ATOM 1565 C C . ALA A 1 196 ? 13.898 0.363 -15.445 1 49.72 196 ALA A C 1
ATOM 1567 O O . ALA A 1 196 ? 14.648 -0.303 -16.156 1 49.72 196 ALA A O 1
ATOM 1568 N N . LYS A 1 197 ? 14.141 1.43 -14.961 1 51.78 197 LYS A N 1
ATOM 1569 C CA . LYS A 1 197 ? 15.367 2.029 -15.484 1 51.78 197 LYS A CA 1
ATOM 1570 C C . LYS A 1 197 ? 16.578 1.145 -15.195 1 51.78 197 LYS A C 1
ATOM 1572 O O . LYS A 1 197 ? 17.656 1.372 -15.742 1 51.78 197 LYS A O 1
ATOM 1577 N N . ASN A 1 198 ? 16.281 0.053 -14.5 1 55.22 198 ASN A N 1
ATOM 1578 C CA . ASN A 1 198 ? 17.5 -0.593 -14.023 1 55.22 198 ASN A CA 1
ATOM 1579 C C . ASN A 1 198 ? 17.719 -1.949 -14.688 1 55.22 198 ASN A C 1
ATOM 1581 O O . ASN A 1 198 ? 18.75 -2.586 -14.492 1 55.22 198 ASN A O 1
ATOM 1585 N N . PHE A 1 199 ? 16.719 -2.377 -15.445 1 61.75 199 PHE A N 1
ATOM 1586 C CA . PHE A 1 199 ? 16.922 -3.615 -16.188 1 61.75 199 PHE A CA 1
ATOM 1587 C C . PHE A 1 199 ? 17.719 -3.359 -17.453 1 61.75 199 PHE A C 1
ATOM 1589 O O . PHE A 1 199 ? 17.625 -2.285 -18.047 1 61.75 199 PHE A O 1
ATOM 1596 N N . ASN A 1 200 ? 18.812 -4.098 -17.547 1 67.81 200 ASN A N 1
ATOM 1597 C CA . ASN A 1 200 ? 19.344 -4.074 -18.906 1 67.81 200 ASN A CA 1
ATOM 1598 C C . ASN A 1 200 ? 18.25 -4.312 -19.938 1 67.81 200 ASN A C 1
ATOM 1600 O O . ASN A 1 200 ? 17.938 -5.461 -20.266 1 67.81 200 ASN A O 1
ATOM 1604 N N . LEU A 1 201 ? 17.625 -3.275 -20.297 1 75.62 201 LEU A N 1
ATOM 1605 C CA . LEU A 1 201 ? 16.469 -3.332 -21.203 1 75.62 201 LEU A CA 1
ATOM 1606 C C . LEU A 1 201 ? 16.875 -3.904 -22.562 1 75.62 201 LEU A C 1
ATOM 1608 O O . LEU A 1 201 ? 16.016 -4.395 -23.297 1 75.62 201 LEU A O 1
ATOM 1612 N N . ASP A 1 202 ? 18.219 -3.898 -22.734 1 81.69 202 ASP A N 1
ATOM 1613 C CA . ASP A 1 202 ? 18.672 -4.398 -24.031 1 81.69 202 ASP A CA 1
ATOM 1614 C C . ASP A 1 202 ? 18.359 -5.883 -24.188 1 81.69 202 ASP A C 1
ATOM 1616 O O . ASP A 1 202 ? 17.875 -6.312 -25.234 1 81.69 202 ASP A O 1
ATOM 1620 N N . THR A 1 203 ? 18.641 -6.543 -23.125 1 85.69 203 THR A N 1
ATOM 1621 C CA . THR A 1 203 ? 18.391 -7.98 -23.156 1 85.69 203 THR A CA 1
ATOM 1622 C C . THR A 1 203 ? 16.906 -8.258 -23.312 1 85.69 203 THR A C 1
ATOM 1624 O O . THR A 1 203 ? 16.516 -9.172 -24.047 1 85.69 203 THR A O 1
ATOM 1627 N N . ILE A 1 204 ? 16.109 -7.449 -22.734 1 87.94 204 ILE A N 1
ATOM 1628 C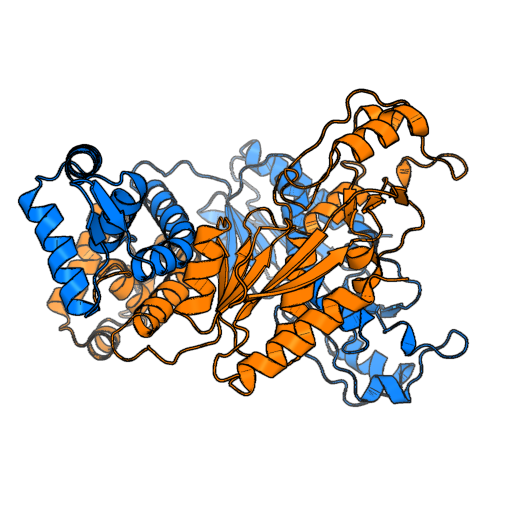 CA . ILE A 1 204 ? 14.664 -7.625 -22.797 1 87.94 204 ILE A CA 1
ATOM 1629 C C . ILE A 1 204 ? 14.156 -7.273 -24.203 1 87.94 204 ILE A C 1
ATOM 1631 O O . ILE A 1 204 ? 13.375 -8.016 -24.781 1 87.94 204 ILE A O 1
ATOM 1635 N N . TYR A 1 205 ? 14.68 -6.184 -24.703 1 88.25 205 TYR A N 1
ATOM 1636 C CA . TYR A 1 205 ? 14.305 -5.789 -26.047 1 88.25 205 TYR A CA 1
ATOM 1637 C C . TYR A 1 205 ? 14.703 -6.855 -27.062 1 88.25 205 TYR A C 1
ATOM 1639 O O . TYR A 1 205 ? 13.93 -7.18 -27.969 1 88.25 205 TYR A O 1
ATOM 1647 N N . HIS A 1 206 ? 15.867 -7.348 -26.891 1 90.62 206 HIS A N 1
ATOM 1648 C CA . HIS A 1 206 ? 16.359 -8.391 -27.781 1 90.62 206 HIS A CA 1
ATOM 1649 C C . HIS A 1 206 ? 15.469 -9.625 -27.719 1 90.62 206 HIS A C 1
ATOM 1651 O O . HIS A 1 206 ? 15.156 -10.219 -28.766 1 90.62 206 HIS A O 1
ATOM 1657 N N . PHE A 1 207 ? 15.086 -9.953 -26.594 1 91.62 207 PHE A N 1
ATOM 1658 C CA . PHE A 1 207 ? 14.203 -11.102 -26.422 1 91.62 207 PHE A CA 1
ATOM 1659 C C . PHE A 1 207 ? 12.883 -10.891 -27.141 1 91.62 207 PHE A C 1
ATOM 1661 O O . PHE A 1 207 ? 12.422 -11.758 -27.875 1 91.62 207 PHE A O 1
ATOM 1668 N N . PHE A 1 208 ? 12.281 -9.719 -26.969 1 92.5 208 PHE A N 1
ATOM 1669 C CA . PHE A 1 208 ? 11 -9.414 -27.609 1 92.5 208 PHE A CA 1
ATOM 1670 C C . PHE A 1 208 ? 11.133 -9.438 -29.125 1 92.5 208 PHE A C 1
ATOM 1672 O O . PHE A 1 208 ? 10.273 -9.984 -29.812 1 92.5 208 PHE A O 1
ATOM 1679 N N . GLU A 1 209 ? 12.156 -8.938 -29.562 1 92.94 209 GLU A N 1
ATOM 1680 C CA . GLU A 1 209 ? 12.367 -8.867 -31 1 92.94 209 GLU A CA 1
ATOM 1681 C C . GLU A 1 209 ? 12.68 -10.242 -31.578 1 92.94 209 GLU A C 1
ATOM 1683 O O . GLU A 1 209 ? 12.023 -10.688 -32.531 1 92.94 209 GLU A O 1
ATOM 1688 N N . GLN A 1 210 ? 13.586 -10.984 -31.031 1 92.56 210 GLN A N 1
ATOM 1689 C CA . GLN A 1 210 ? 14.094 -12.227 -31.594 1 92.56 210 GLN A CA 1
ATOM 1690 C C . GLN A 1 210 ? 13.156 -13.391 -31.312 1 92.56 210 GLN A C 1
ATOM 1692 O O . GLN A 1 210 ? 12.945 -14.258 -32.156 1 92.56 210 GLN A O 1
ATOM 1697 N N . THR A 1 211 ? 12.656 -13.398 -30.125 1 89.44 211 THR A N 1
ATOM 1698 C CA . THR A 1 211 ? 11.859 -14.547 -29.703 1 89.44 211 THR A CA 1
ATOM 1699 C C . THR A 1 211 ? 10.383 -14.32 -30 1 89.44 211 THR A C 1
ATOM 1701 O O . THR A 1 211 ? 9.672 -15.25 -30.391 1 89.44 211 THR A O 1
ATOM 1704 N N . LEU A 1 212 ? 9.906 -13.031 -29.906 1 90.19 212 LEU A N 1
ATOM 1705 C CA . LEU A 1 212 ? 8.469 -12.781 -30.031 1 90.19 212 LEU A CA 1
ATOM 1706 C C . LEU A 1 212 ? 8.164 -11.992 -31.297 1 90.19 212 LEU A C 1
ATOM 1708 O O . LEU A 1 212 ? 6.996 -11.805 -31.641 1 90.19 212 LEU A O 1
ATOM 1712 N N . GLY A 1 213 ? 9.188 -11.516 -31.922 1 89.25 213 GLY A N 1
ATOM 1713 C CA . GLY A 1 213 ? 8.992 -10.75 -33.156 1 89.25 213 GLY A CA 1
ATOM 1714 C C . GLY A 1 213 ? 8.391 -9.383 -32.906 1 89.25 213 GLY A C 1
ATOM 1715 O O . GLY A 1 213 ? 7.734 -8.82 -33.781 1 89.25 213 GLY A O 1
ATOM 1716 N N . ILE A 1 214 ? 8.461 -8.945 -31.734 1 91.12 214 ILE A N 1
ATOM 1717 C CA . ILE A 1 214 ? 7.914 -7.645 -31.375 1 91.12 214 ILE A CA 1
ATOM 1718 C C . ILE A 1 214 ? 9.039 -6.617 -31.281 1 91.12 214 ILE A C 1
ATOM 1720 O O . ILE A 1 214 ? 9.898 -6.695 -30.406 1 91.12 214 ILE A O 1
ATOM 1724 N N . THR A 1 215 ? 9.094 -5.637 -32.062 1 87.88 215 THR A N 1
ATOM 1725 C CA . THR A 1 215 ? 10.203 -4.699 -32.188 1 87.88 215 THR A CA 1
ATOM 1726 C C . THR A 1 215 ? 10.016 -3.527 -31.219 1 87.88 215 THR A C 1
ATOM 1728 O O . THR A 1 215 ? 10.992 -2.928 -30.766 1 87.88 215 THR A O 1
ATOM 1731 N N . ASN A 1 216 ? 8.773 -3.152 -30.906 1 86.31 216 ASN A N 1
ATOM 1732 C CA . ASN A 1 216 ? 8.531 -2.004 -30.031 1 86.31 216 ASN A CA 1
ATOM 1733 C C . ASN A 1 216 ? 7.547 -2.342 -28.922 1 86.31 216 ASN A C 1
ATOM 1735 O O . ASN A 1 216 ? 6.414 -1.851 -28.922 1 86.31 216 ASN A O 1
ATOM 1739 N N . PRO A 1 217 ? 8.055 -3.16 -28.031 1 87.5 217 PRO A N 1
ATOM 1740 C CA . PRO A 1 217 ? 7.137 -3.461 -26.938 1 87.5 217 PRO A CA 1
ATOM 1741 C C . PRO A 1 217 ? 6.754 -2.223 -26.125 1 87.5 217 PRO A C 1
ATOM 1743 O O . PRO A 1 217 ? 7.586 -1.335 -25.922 1 87.5 217 PRO A O 1
ATOM 1746 N N . ALA A 1 218 ? 5.516 -2.117 -25.719 1 86.56 218 ALA A N 1
ATOM 1747 C CA . ALA A 1 218 ? 5.008 -0.994 -24.938 1 86.56 218 ALA A CA 1
ATOM 1748 C C . ALA A 1 218 ? 5.25 -1.212 -23.453 1 86.56 218 ALA A C 1
ATOM 1750 O O . ALA A 1 218 ? 4.398 -1.775 -22.75 1 86.56 218 ALA A O 1
ATOM 1751 N N . PHE A 1 219 ? 6.309 -0.677 -22.984 1 83.56 219 PHE A N 1
ATOM 1752 C CA . PHE A 1 219 ? 6.613 -0.825 -21.562 1 83.56 219 PHE A CA 1
ATOM 1753 C C . PHE A 1 219 ? 5.902 0.242 -20.734 1 83.56 219 PHE A C 1
ATOM 1755 O O . PHE A 1 219 ? 5.82 1.4 -21.156 1 83.56 219 PHE A O 1
ATOM 1762 N N . SER A 1 220 ? 5.23 -0.267 -19.703 1 80.75 220 SER A N 1
ATOM 1763 C CA . SER A 1 220 ? 4.641 0.638 -18.719 1 80.75 220 SER A CA 1
ATOM 1764 C C . SER A 1 220 ? 5.375 0.558 -17.391 1 80.75 220 SER A C 1
ATOM 1766 O O . SER A 1 220 ? 5.547 -0.53 -16.828 1 80.75 220 SER A O 1
ATOM 1768 N N . PHE A 1 221 ? 5.723 1.708 -16.828 1 67.25 221 PHE A N 1
ATOM 1769 C CA . PHE A 1 221 ? 6.543 1.75 -15.625 1 67.25 221 PHE A CA 1
ATOM 1770 C C . PHE A 1 221 ? 5.734 2.254 -14.438 1 67.25 221 PHE A C 1
ATOM 1772 O O . PHE A 1 221 ? 6.301 2.639 -13.414 1 67.25 221 PHE A O 1
ATOM 1779 N N . ASP A 1 222 ? 4.465 2.111 -14.562 1 65.81 222 ASP A N 1
ATOM 1780 C CA . ASP A 1 222 ? 3.611 2.541 -13.461 1 65.81 222 ASP A CA 1
ATOM 1781 C C . ASP A 1 222 ? 3.807 1.654 -12.227 1 65.81 222 ASP A C 1
ATOM 1783 O O . ASP A 1 222 ? 4.027 0.448 -12.359 1 65.81 222 ASP A O 1
ATOM 1787 N N . ASN A 1 223 ? 4.031 2.355 -11.117 1 66.31 223 ASN A N 1
ATOM 1788 C CA . ASN A 1 223 ? 4.133 1.598 -9.875 1 66.31 223 ASN A CA 1
ATOM 1789 C C . ASN A 1 223 ? 2.801 0.959 -9.492 1 66.31 223 ASN A C 1
ATOM 1791 O O . ASN A 1 223 ? 2.008 1.558 -8.766 1 66.31 223 ASN A O 1
ATOM 1795 N N . VAL A 1 224 ? 2.529 -0.181 -10.023 1 76.06 224 VAL A N 1
ATOM 1796 C CA . VAL A 1 224 ? 1.311 -0.935 -9.742 1 76.06 224 VAL A CA 1
ATOM 1797 C C . VAL A 1 224 ? 1.623 -2.09 -8.797 1 76.06 224 VAL A C 1
ATOM 1799 O O . VAL A 1 224 ? 2.631 -2.781 -8.961 1 76.06 224 VAL A O 1
ATOM 1802 N N . ASP A 1 225 ? 0.837 -2.182 -7.781 1 85.25 225 ASP A N 1
ATOM 1803 C CA . ASP A 1 225 ? 1.062 -3.252 -6.816 1 85.25 225 ASP A CA 1
ATOM 1804 C C . ASP A 1 225 ? 0.794 -4.621 -7.438 1 85.25 225 ASP A C 1
ATOM 1806 O O . ASP A 1 225 ? 0.273 -4.711 -8.555 1 85.25 225 ASP A O 1
ATOM 1810 N N . LEU A 1 226 ? 1.249 -5.625 -6.77 1 91 226 LEU A N 1
ATOM 1811 C CA . LEU A 1 226 ? 1.151 -6.984 -7.289 1 91 226 LEU A CA 1
ATOM 1812 C C . LEU A 1 226 ? -0.298 -7.348 -7.594 1 91 226 LEU A C 1
ATOM 1814 O O . LEU A 1 226 ? -0.584 -7.969 -8.617 1 91 226 LEU A O 1
ATOM 1818 N N . PHE A 1 227 ? -1.214 -6.973 -6.789 1 92.5 227 PHE A N 1
ATOM 1819 C CA . PHE A 1 227 ? -2.625 -7.289 -6.965 1 92.5 227 PHE A CA 1
ATOM 1820 C C . PHE A 1 227 ? -3.143 -6.738 -8.289 1 92.5 227 PHE A C 1
ATOM 1822 O O . PHE A 1 227 ? -3.664 -7.488 -9.117 1 92.5 227 PHE A O 1
ATOM 1829 N N . SER A 1 228 ? -2.941 -5.492 -8.453 1 91.5 228 SER A N 1
ATOM 1830 C CA . SER A 1 228 ? -3.41 -4.828 -9.664 1 91.5 228 SER A CA 1
ATOM 1831 C C . SER A 1 228 ? -2.713 -5.387 -10.898 1 91.5 228 SER A C 1
ATOM 1833 O O . SER A 1 228 ? -3.324 -5.504 -11.969 1 91.5 228 SER A O 1
ATOM 1835 N N . SER A 1 229 ? -1.447 -5.719 -10.766 1 92.56 229 SER A N 1
ATOM 1836 C CA . SER A 1 229 ? -0.692 -6.266 -11.891 1 92.56 229 SER A CA 1
ATOM 1837 C C . SER A 1 229 ? -1.246 -7.621 -12.32 1 92.56 229 SER A C 1
ATOM 1839 O O . SER A 1 229 ? -1.449 -7.867 -13.508 1 92.56 229 SER A O 1
ATOM 1841 N N . LEU A 1 230 ? -1.501 -8.461 -11.352 1 94.69 230 LEU A N 1
ATOM 1842 C CA . LEU A 1 230 ? -2.045 -9.781 -11.656 1 94.69 230 LEU A CA 1
ATOM 1843 C C . LEU A 1 230 ? -3.457 -9.664 -12.219 1 94.69 230 LEU A C 1
ATOM 1845 O O . LEU A 1 230 ? -3.826 -10.414 -13.133 1 94.69 230 LEU A O 1
ATOM 1849 N N . TYR A 1 231 ? -4.199 -8.75 -11.633 1 95.06 231 TYR A N 1
ATOM 1850 C CA . TYR A 1 231 ? -5.551 -8.516 -12.133 1 95.06 231 TYR A CA 1
ATOM 1851 C C . TYR A 1 231 ? -5.527 -8.125 -13.602 1 95.06 231 TYR A C 1
ATOM 1853 O O . TYR A 1 231 ? -6.258 -8.703 -14.414 1 95.06 231 TYR A O 1
ATOM 1861 N N . ARG A 1 232 ? -4.699 -7.199 -13.977 1 93.75 232 ARG A N 1
ATOM 1862 C CA . ARG A 1 232 ? -4.582 -6.75 -15.367 1 93.75 232 ARG A CA 1
ATOM 1863 C C . ARG A 1 232 ? -4.117 -7.887 -16.266 1 93.75 232 ARG A C 1
ATOM 1865 O O . ARG A 1 232 ? -4.586 -8.008 -17.406 1 93.75 232 ARG A O 1
ATOM 1872 N N . LEU A 1 233 ? -3.193 -8.664 -15.781 1 95.12 233 LEU A N 1
ATOM 1873 C CA . LEU A 1 233 ? -2.713 -9.82 -16.531 1 95.12 233 LEU A CA 1
ATOM 1874 C C . LEU A 1 233 ? -3.859 -10.781 -16.844 1 95.12 233 LEU A C 1
ATOM 1876 O O . LEU A 1 233 ? -4.043 -11.172 -17.984 1 95.12 233 LEU A O 1
ATOM 1880 N N . GLN A 1 234 ? -4.59 -11.109 -15.812 1 94.44 234 GLN A N 1
ATOM 1881 C CA . GLN A 1 234 ? -5.672 -12.078 -15.953 1 94.44 234 GLN A CA 1
ATOM 1882 C C . GLN A 1 234 ? -6.758 -11.555 -16.891 1 94.44 234 GLN A C 1
ATOM 1884 O O . GLN A 1 234 ? -7.375 -12.32 -17.625 1 94.44 234 GLN A O 1
ATOM 1889 N N . GLN A 1 235 ? -6.922 -10.25 -16.891 1 93.25 235 GLN A N 1
ATOM 1890 C CA . GLN A 1 235 ? -7.938 -9.641 -17.734 1 93.25 235 GLN A CA 1
ATOM 1891 C C . GLN A 1 235 ? -7.438 -9.5 -19.172 1 93.25 235 GLN A C 1
ATOM 1893 O O . GLN A 1 235 ? -8.188 -9.078 -20.047 1 93.25 235 GLN A O 1
ATOM 1898 N N . GLY A 1 236 ? -6.215 -9.828 -19.391 1 94.12 236 GLY A N 1
ATOM 1899 C CA . GLY A 1 236 ? -5.645 -9.703 -20.734 1 94.12 236 GLY A CA 1
ATOM 1900 C C . GLY A 1 236 ? -5.258 -8.281 -21.078 1 94.12 236 GLY A C 1
ATOM 1901 O O . GLY A 1 236 ? -5.16 -7.934 -22.266 1 94.12 236 GLY A O 1
ATOM 1902 N N . LEU A 1 237 ? -5.055 -7.496 -20.094 1 93.56 237 LEU A N 1
ATOM 1903 C CA . LEU A 1 237 ? -4.836 -6.074 -20.328 1 93.56 237 LEU A CA 1
ATOM 1904 C C . LEU A 1 237 ? -3.35 -5.738 -20.297 1 93.56 237 LEU A C 1
ATOM 1906 O O . LEU A 1 237 ? -2.941 -4.652 -20.719 1 93.56 237 LEU A O 1
ATOM 1910 N N . ALA A 1 238 ? -2.514 -6.629 -19.812 1 94.19 238 ALA A N 1
ATOM 1911 C CA . ALA A 1 238 ? -1.077 -6.375 -19.719 1 94.19 238 ALA A CA 1
ATOM 1912 C C . ALA A 1 238 ? -0.297 -7.68 -19.609 1 94.19 238 ALA A C 1
ATOM 1914 O O . ALA A 1 238 ? -0.839 -8.695 -19.172 1 94.19 238 ALA A O 1
ATOM 1915 N N . MET A 1 239 ? 0.919 -7.648 -20.031 1 94.31 239 MET A N 1
ATOM 1916 C CA . MET A 1 239 ? 1.928 -8.641 -19.672 1 94.31 239 MET A CA 1
ATOM 1917 C C . MET A 1 239 ? 2.75 -8.172 -18.484 1 94.31 239 MET A C 1
ATOM 1919 O O . MET A 1 239 ? 2.74 -6.988 -18.141 1 94.31 239 MET A O 1
ATOM 1923 N N . LEU A 1 240 ? 3.332 -9.133 -17.844 1 93 240 LEU A N 1
ATOM 1924 C CA . LEU A 1 240 ? 4.051 -8.766 -16.625 1 93 240 LEU A CA 1
ATOM 1925 C C . LEU A 1 240 ? 5.477 -9.305 -16.641 1 93 240 LEU A C 1
ATOM 1927 O O . LEU A 1 240 ? 5.699 -10.469 -17 1 93 240 LEU A O 1
ATOM 1931 N N . LEU A 1 241 ? 6.414 -8.461 -16.344 1 91.31 241 LEU A N 1
ATOM 1932 C CA . LEU A 1 241 ? 7.793 -8.883 -16.125 1 91.31 241 LEU A CA 1
ATOM 1933 C C . LEU A 1 241 ? 8.109 -8.945 -14.633 1 91.31 241 LEU A C 1
ATOM 1935 O O . LEU A 1 241 ? 8 -7.938 -13.93 1 91.31 241 LEU A O 1
ATOM 1939 N N . ILE A 1 242 ? 8.461 -10.117 -14.148 1 90.62 242 ILE A N 1
ATOM 1940 C CA . ILE A 1 242 ? 8.758 -10.32 -12.734 1 90.62 242 ILE A CA 1
ATOM 1941 C C . ILE A 1 242 ? 10.078 -11.078 -12.586 1 90.62 242 ILE A C 1
ATOM 1943 O O . ILE A 1 242 ? 10.305 -12.086 -13.258 1 90.62 242 ILE A O 1
ATOM 1947 N N . PRO A 1 243 ? 10.984 -10.594 -11.695 1 89.88 243 PRO A N 1
ATOM 1948 C CA . PRO A 1 243 ? 12.203 -11.359 -11.461 1 89.88 243 PRO A CA 1
ATOM 1949 C C . PRO A 1 243 ? 11.922 -12.805 -11.055 1 89.88 243 PRO A C 1
ATOM 1951 O O . PRO A 1 243 ? 10.977 -13.062 -10.305 1 89.88 243 PRO A O 1
ATOM 1954 N N . VAL A 1 244 ? 12.766 -13.688 -11.492 1 90.38 244 VAL A N 1
ATOM 1955 C CA . VAL A 1 244 ? 12.578 -15.117 -11.258 1 90.38 244 VAL A CA 1
ATOM 1956 C C . VAL A 1 244 ? 12.516 -15.391 -9.758 1 90.38 244 VAL A C 1
ATOM 1958 O O . VAL A 1 244 ? 11.695 -16.188 -9.305 1 90.38 244 VAL A O 1
ATOM 1961 N N . ARG A 1 245 ? 13.359 -14.789 -9.023 1 90.31 245 ARG A N 1
ATOM 1962 C CA . ARG A 1 245 ? 13.414 -15.008 -7.578 1 90.31 245 ARG A CA 1
ATOM 1963 C C . ARG A 1 245 ? 12.086 -14.648 -6.918 1 90.31 245 ARG A C 1
ATOM 1965 O O . ARG A 1 245 ? 11.664 -15.305 -5.965 1 90.31 245 ARG A O 1
ATOM 1972 N N . VAL A 1 246 ? 11.5 -13.586 -7.387 1 92 246 VAL A N 1
ATOM 1973 C CA . VAL A 1 246 ? 10.227 -13.141 -6.832 1 92 246 VAL A CA 1
ATOM 1974 C C . VAL A 1 246 ? 9.141 -14.164 -7.164 1 92 246 VAL A C 1
ATOM 1976 O O . VAL A 1 246 ? 8.328 -14.516 -6.301 1 92 246 VAL A O 1
ATOM 1979 N N . CYS A 1 247 ? 9.109 -14.664 -8.391 1 93.19 247 CYS A N 1
ATOM 1980 C CA . CYS A 1 247 ? 8.148 -15.68 -8.789 1 93.19 247 CYS A CA 1
ATOM 1981 C C . CYS A 1 247 ? 8.227 -16.906 -7.879 1 93.19 247 CYS A C 1
ATOM 1983 O O . CYS A 1 247 ? 7.207 -17.391 -7.387 1 93.19 247 CYS A O 1
ATOM 1985 N N . ARG A 1 248 ? 9.406 -17.266 -7.641 1 92 248 ARG A N 1
ATOM 1986 C CA . ARG A 1 248 ? 9.633 -18.453 -6.812 1 92 248 ARG A CA 1
ATOM 1987 C C . ARG A 1 248 ? 9.219 -18.188 -5.367 1 92 248 ARG A C 1
ATOM 1989 O O . ARG A 1 248 ? 8.547 -19.031 -4.75 1 92 248 ARG A O 1
ATOM 1996 N N . ALA A 1 249 ? 9.672 -17.078 -4.922 1 93.75 249 ALA A N 1
ATOM 1997 C CA . ALA A 1 249 ? 9.422 -16.734 -3.523 1 93.75 249 ALA A CA 1
ATOM 1998 C C . ALA A 1 249 ? 7.926 -16.609 -3.248 1 93.75 249 ALA A C 1
ATOM 2000 O O . ALA A 1 249 ? 7.477 -16.828 -2.123 1 93.75 249 ALA A O 1
ATOM 2001 N N . LEU A 1 250 ? 7.133 -16.281 -4.273 1 94.75 250 LEU A N 1
ATOM 2002 C CA . LEU A 1 250 ? 5.699 -16.078 -4.082 1 94.75 250 LEU A CA 1
ATOM 2003 C C . LEU A 1 250 ? 4.902 -17.281 -4.555 1 94.75 250 LEU A C 1
ATOM 2005 O O . LEU A 1 250 ? 3.686 -17.344 -4.363 1 94.75 250 LEU A O 1
ATOM 2009 N N . GLY A 1 251 ? 5.555 -18.188 -5.203 1 93.81 251 GLY A N 1
ATOM 2010 C CA . GLY A 1 251 ? 4.875 -19.375 -5.707 1 93.81 251 GLY A CA 1
ATOM 2011 C C . GLY A 1 251 ? 3.959 -19.078 -6.883 1 93.81 251 GLY A C 1
ATOM 2012 O O . GLY A 1 251 ? 2.885 -19.672 -7 1 93.81 251 GLY A O 1
ATOM 2013 N N . LEU A 1 252 ? 4.297 -18.156 -7.672 1 93.94 252 LEU A N 1
ATOM 2014 C CA . LEU A 1 252 ? 3.492 -17.828 -8.844 1 93.94 252 LEU A CA 1
ATOM 2015 C C . LEU A 1 252 ? 3.607 -18.938 -9.898 1 93.94 252 LEU A C 1
ATOM 2017 O O . LEU A 1 252 ? 4.691 -19.469 -10.117 1 93.94 252 LEU A O 1
ATOM 2021 N N . SER A 1 253 ? 2.498 -19.219 -10.461 1 92.31 253 SER A N 1
ATOM 2022 C CA . SER A 1 253 ? 2.52 -20.203 -11.531 1 92.31 253 SER A CA 1
ATOM 2023 C C . SER A 1 253 ? 3.211 -19.656 -12.781 1 92.31 253 SER A C 1
ATOM 2025 O O . SER A 1 253 ? 2.91 -18.547 -13.227 1 92.31 253 SER A O 1
ATOM 2027 N N . THR A 1 254 ? 4.098 -20.438 -13.312 1 91.94 254 THR A N 1
ATOM 2028 C CA . THR A 1 254 ? 4.828 -19.984 -14.492 1 91.94 254 THR A CA 1
ATOM 2029 C C . THR A 1 254 ? 4.344 -20.719 -15.742 1 91.94 254 THR A C 1
ATOM 2031 O O . THR A 1 254 ? 5.051 -20.781 -16.75 1 91.94 254 THR A O 1
ATOM 2034 N N . GLU A 1 255 ? 3.145 -21.297 -15.672 1 90.88 255 GLU A N 1
ATOM 2035 C CA . GLU A 1 255 ? 2.58 -22.031 -16.797 1 90.88 255 GLU A CA 1
ATOM 2036 C C . GLU A 1 255 ? 2.449 -21.156 -18.031 1 90.88 255 GLU A C 1
ATOM 2038 O O . GLU A 1 255 ? 2.654 -21.609 -19.156 1 90.88 255 GLU A O 1
ATOM 2043 N N . HIS A 1 256 ? 2.121 -19.953 -17.844 1 94.38 256 HIS A N 1
ATOM 2044 C CA . HIS A 1 256 ? 1.948 -19.031 -18.953 1 94.38 256 HIS A CA 1
ATOM 2045 C C . HIS A 1 256 ? 2.977 -17.906 -18.891 1 94.38 256 HIS A C 1
ATOM 2047 O O . HIS A 1 256 ? 2.627 -16.734 -19.016 1 94.38 256 HIS A O 1
ATOM 2053 N N . ALA A 1 257 ? 4.164 -18.266 -18.609 1 95.19 257 ALA A N 1
ATOM 2054 C CA . ALA A 1 257 ? 5.258 -17.297 -18.547 1 95.19 257 ALA A CA 1
ATOM 2055 C C . ALA A 1 257 ? 6.465 -17.781 -19.344 1 95.19 257 ALA A C 1
ATOM 2057 O O . ALA A 1 257 ? 6.645 -18.984 -19.547 1 95.19 257 ALA A O 1
ATOM 2058 N N . LEU A 1 258 ? 7.223 -16.891 -19.875 1 94.38 258 LEU A N 1
ATOM 2059 C CA . LEU A 1 258 ? 8.469 -17.172 -20.578 1 94.38 258 LEU A CA 1
ATOM 2060 C C . LEU A 1 258 ? 9.664 -16.641 -19.781 1 94.38 258 LEU A C 1
ATOM 2062 O O . LEU A 1 258 ? 9.625 -15.531 -19.25 1 94.38 258 LEU A O 1
ATOM 2066 N N . HIS A 1 259 ? 10.695 -17.422 -19.703 1 93.44 259 HIS A N 1
ATOM 2067 C CA . HIS A 1 259 ? 11.906 -17.047 -18.984 1 93.44 259 HIS A CA 1
ATOM 2068 C C . HIS A 1 259 ? 12.844 -16.25 -19.875 1 93.44 259 HIS A C 1
ATOM 2070 O O . HIS A 1 259 ? 13.258 -16.719 -20.938 1 93.44 259 HIS A O 1
ATOM 2076 N N . ILE A 1 260 ? 13.086 -15.094 -19.516 1 91.5 260 ILE A N 1
ATOM 2077 C CA . ILE A 1 260 ? 14.094 -14.266 -20.172 1 91.5 260 ILE A CA 1
ATOM 2078 C C . ILE A 1 260 ? 15.406 -14.336 -19.391 1 91.5 260 ILE A C 1
ATOM 2080 O O . ILE A 1 260 ? 15.562 -13.648 -18.375 1 91.5 260 ILE A O 1
ATOM 2084 N N . LYS A 1 261 ? 16.281 -15.023 -19.891 1 87.81 261 LYS A N 1
ATOM 2085 C CA . LYS A 1 261 ? 17.578 -15.227 -19.234 1 87.81 261 LYS A CA 1
ATOM 2086 C C . LYS A 1 261 ? 18.531 -14.078 -19.531 1 87.81 261 LYS A C 1
ATOM 2088 O O . LYS A 1 261 ? 18.312 -13.297 -20.469 1 87.81 261 LYS A O 1
ATOM 2093 N N . GLY A 1 262 ? 19.531 -13.961 -18.75 1 79.12 262 GLY A N 1
ATOM 2094 C CA . GLY A 1 262 ? 20.625 -13.047 -19.047 1 79.12 262 GLY A CA 1
ATOM 2095 C C . GLY A 1 262 ? 20.328 -11.617 -18.641 1 79.12 262 GLY A C 1
ATOM 2096 O O . GLY A 1 262 ? 21.094 -10.703 -18.969 1 79.12 262 GLY A O 1
ATOM 2097 N N . VAL A 1 263 ? 19.109 -11.461 -18.156 1 77.81 263 VAL A N 1
ATOM 2098 C CA . VAL A 1 263 ? 18.844 -10.117 -17.656 1 77.81 263 VAL A CA 1
ATOM 2099 C C . VAL A 1 263 ? 19.656 -9.852 -16.391 1 77.81 263 VAL A C 1
ATOM 2101 O O . VAL A 1 263 ? 19.531 -10.578 -15.406 1 77.81 263 VAL A O 1
ATOM 2104 N N . ALA A 1 264 ? 20.641 -9.125 -16.516 1 70.06 264 ALA A N 1
ATOM 2105 C CA . ALA A 1 264 ? 21.562 -8.883 -15.414 1 70.06 264 ALA A CA 1
ATOM 2106 C C . ALA A 1 264 ? 20.969 -7.898 -14.414 1 70.06 264 ALA A C 1
ATOM 2108 O O . ALA A 1 264 ? 20.859 -6.703 -14.695 1 70.06 264 ALA A O 1
ATOM 2109 N N . LEU A 1 265 ? 20.344 -8.375 -13.438 1 77 265 LEU A N 1
ATOM 2110 C CA . LEU A 1 265 ? 19.969 -7.59 -12.266 1 77 265 LEU A CA 1
ATOM 2111 C C . LEU A 1 265 ? 20.844 -7.949 -11.07 1 77 265 LEU A C 1
ATOM 2113 O O . LEU A 1 265 ? 20.938 -9.117 -10.695 1 77 265 LEU A O 1
ATOM 2117 N N . CYS A 1 266 ? 21.625 -6.926 -10.734 1 81.25 266 CYS A N 1
ATOM 2118 C CA . CYS A 1 266 ? 22.547 -7.16 -9.625 1 81.25 266 CYS A CA 1
ATOM 2119 C C . CYS A 1 266 ? 22.047 -6.484 -8.352 1 81.25 266 CYS A C 1
ATOM 2121 O O . CYS A 1 266 ? 21.453 -5.41 -8.406 1 81.25 266 CYS A O 1
ATOM 2123 N N . THR A 1 267 ? 22.078 -7.195 -7.297 1 89 267 THR A N 1
ATOM 2124 C CA . THR A 1 267 ? 21.859 -6.613 -5.977 1 89 267 THR A CA 1
ATOM 2125 C C . THR A 1 267 ? 23.172 -6.492 -5.211 1 89 267 THR A C 1
ATOM 2127 O O . THR A 1 267 ? 23.891 -7.48 -5.035 1 89 267 THR A O 1
ATOM 2130 N N . SER A 1 268 ? 23.516 -5.27 -4.855 1 90.88 268 SER A N 1
ATOM 2131 C CA . SER A 1 268 ? 24.703 -5.02 -4.051 1 90.88 268 SER A CA 1
ATOM 2132 C C . SER A 1 268 ? 24.344 -4.566 -2.643 1 90.88 268 SER A C 1
ATOM 2134 O O . SER A 1 268 ? 23.594 -3.604 -2.469 1 90.88 268 SER A O 1
ATOM 2136 N N . LEU A 1 269 ? 24.844 -5.277 -1.688 1 92.56 269 LEU A N 1
ATOM 2137 C CA . LEU A 1 269 ? 24.672 -4.977 -0.271 1 92.56 269 LEU A CA 1
ATOM 2138 C C . LEU A 1 269 ? 25.922 -4.316 0.3 1 92.56 269 LEU A C 1
ATOM 2140 O O . LEU A 1 269 ? 27.016 -4.871 0.209 1 92.56 269 LEU A O 1
ATOM 2144 N N . TYR A 1 270 ? 25.75 -3.07 0.854 1 91.19 270 TYR A N 1
ATOM 2145 C CA . TYR A 1 270 ? 26.875 -2.34 1.424 1 91.19 270 TYR A CA 1
ATOM 2146 C C . TYR A 1 270 ? 26.703 -2.154 2.928 1 91.19 270 TYR A C 1
ATOM 2148 O O . TYR A 1 270 ? 25.641 -1.736 3.387 1 91.19 270 TYR A O 1
ATOM 2156 N N . TYR A 1 271 ? 27.734 -2.424 3.688 1 88.12 271 TYR A N 1
ATOM 2157 C CA . TYR A 1 271 ? 27.766 -2.148 5.121 1 88.12 271 TYR A CA 1
ATOM 2158 C C . TYR A 1 271 ? 29.188 -1.978 5.609 1 88.12 271 TYR A C 1
ATOM 2160 O O . TYR A 1 271 ? 30.141 -2.396 4.938 1 88.12 271 TYR A O 1
ATOM 2168 N N . PRO A 1 272 ? 29.359 -1.318 6.746 1 83.5 272 PRO A N 1
ATOM 2169 C CA . PRO A 1 272 ? 30.719 -1.049 7.215 1 83.5 272 PRO A CA 1
ATOM 2170 C C . PRO A 1 272 ? 31.438 -2.311 7.684 1 83.5 272 PRO A C 1
ATOM 2172 O O . PRO A 1 272 ? 30.812 -3.215 8.242 1 83.5 272 PRO A O 1
ATOM 2175 N N . THR A 1 273 ? 32.844 -2.348 7.441 1 76.81 273 THR A N 1
ATOM 2176 C CA . THR A 1 273 ? 33.688 -3.475 7.844 1 76.81 273 THR A CA 1
ATOM 2177 C C . THR A 1 273 ? 33.875 -3.488 9.359 1 76.81 273 THR A C 1
ATOM 2179 O O . THR A 1 273 ? 33.906 -4.555 9.977 1 76.81 273 THR A O 1
ATOM 2182 N N . LYS A 1 274 ? 34.281 -2.311 9.984 1 65.88 274 LYS A N 1
ATOM 2183 C CA . LYS A 1 274 ? 34.719 -2.24 11.375 1 65.88 274 LYS A CA 1
ATOM 2184 C C . LYS A 1 274 ? 33.5 -2.057 12.312 1 65.88 274 LYS A C 1
ATOM 2186 O O . LYS A 1 274 ? 33.625 -2.268 13.523 1 65.88 274 LYS A O 1
ATOM 2191 N N . LYS A 1 275 ? 32.5 -1.443 12 1 56.16 275 LYS A N 1
ATOM 2192 C CA . LYS A 1 275 ? 31.641 -0.922 13.047 1 56.16 275 LYS A CA 1
ATOM 2193 C C . LYS A 1 275 ? 31.016 -2.055 13.867 1 56.16 275 LYS A C 1
ATOM 2195 O O . LYS A 1 275 ? 30.844 -3.164 13.359 1 56.16 275 LYS A O 1
ATOM 2200 N N . ARG A 1 276 ? 30.797 -1.662 15.188 1 53.56 276 ARG A N 1
ATOM 2201 C CA . ARG A 1 276 ? 30.203 -2.391 16.297 1 53.56 276 ARG A CA 1
ATOM 2202 C C . ARG A 1 276 ? 28.828 -2.934 15.938 1 53.56 276 ARG A C 1
ATOM 2204 O O . ARG A 1 276 ? 27.906 -2.166 15.641 1 53.56 276 ARG A O 1
ATOM 2211 N N . GLU A 1 277 ? 28.844 -4.074 15.25 1 59.34 277 GLU A N 1
ATOM 2212 C CA . GLU A 1 277 ? 27.734 -4.934 14.859 1 59.34 277 GLU A CA 1
ATOM 2213 C C . GLU A 1 277 ? 26.734 -5.109 16 1 59.34 277 GLU A C 1
ATOM 2215 O O . GLU A 1 277 ? 27.047 -5.762 17 1 59.34 277 GLU A O 1
ATOM 2220 N N . THR A 1 278 ? 26.016 -4.109 16.266 1 70.12 278 THR A N 1
ATOM 2221 C CA . THR A 1 278 ? 24.938 -4.477 17.172 1 70.12 278 THR A CA 1
ATOM 2222 C C . THR A 1 278 ? 24.266 -5.77 16.719 1 70.12 278 THR A C 1
ATOM 2224 O O . THR A 1 278 ? 24.344 -6.141 15.539 1 70.12 278 THR A O 1
ATOM 2227 N N . PRO A 1 279 ? 24 -6.527 17.672 1 77.19 279 PRO A N 1
ATOM 2228 C CA . PRO A 1 279 ? 23.297 -7.766 17.344 1 77.19 279 PRO A CA 1
ATOM 2229 C C . PRO A 1 279 ? 22.234 -7.57 16.266 1 77.19 279 PRO A C 1
ATOM 2231 O O . PRO A 1 279 ? 22.078 -8.414 15.391 1 77.19 279 PRO A O 1
ATOM 2234 N N . ASP A 1 280 ? 21.578 -6.441 16.312 1 77.5 280 ASP A N 1
ATOM 2235 C CA . ASP A 1 280 ? 20.531 -6.16 15.336 1 77.5 280 ASP A CA 1
ATOM 2236 C C . ASP A 1 280 ? 21.109 -6 13.938 1 77.5 280 ASP A C 1
ATOM 2238 O O . ASP A 1 280 ? 20.531 -6.461 12.953 1 77.5 280 ASP A O 1
ATOM 2242 N N . TYR A 1 281 ? 22.203 -5.43 13.953 1 80.94 281 TYR A N 1
ATOM 2243 C CA . TYR A 1 281 ? 22.891 -5.211 12.688 1 80.94 281 TYR A CA 1
ATOM 2244 C C . TYR A 1 281 ? 23.328 -6.535 12.07 1 80.94 281 TYR A C 1
ATOM 2246 O O . TYR A 1 281 ? 23.062 -6.793 10.898 1 80.94 281 TYR A O 1
ATOM 2254 N N . ARG A 1 282 ? 23.875 -7.34 12.789 1 84.69 282 ARG A N 1
ATOM 2255 C CA . ARG A 1 282 ? 24.344 -8.641 12.328 1 84.69 282 ARG A CA 1
ATOM 2256 C C . ARG A 1 282 ? 23.188 -9.523 11.883 1 84.69 282 ARG A C 1
ATOM 2258 O O . ARG A 1 282 ? 23.266 -10.195 10.852 1 84.69 282 ARG A O 1
ATOM 2265 N N . LYS A 1 283 ? 22.219 -9.516 12.633 1 89.19 283 LYS A N 1
ATOM 2266 C CA . LYS A 1 283 ? 21.047 -10.305 12.289 1 89.19 283 LYS A CA 1
ATOM 2267 C C . LYS A 1 283 ? 20.438 -9.844 10.969 1 89.19 283 LYS A C 1
ATOM 2269 O O . LYS A 1 283 ? 20.062 -10.664 10.133 1 89.19 283 LYS A O 1
ATOM 2274 N N . ALA A 1 284 ? 20.344 -8.555 10.789 1 89.81 284 ALA A N 1
ATOM 2275 C CA . ALA A 1 284 ? 19.781 -8.008 9.562 1 89.81 284 ALA A CA 1
ATOM 2276 C C . ALA A 1 284 ? 20.609 -8.406 8.344 1 89.81 284 ALA A C 1
ATOM 2278 O O . ALA A 1 284 ? 20.078 -8.82 7.32 1 89.81 284 ALA A O 1
ATOM 2279 N N . ILE A 1 285 ? 21.891 -8.328 8.539 1 89.38 285 ILE A N 1
ATOM 2280 C CA . ILE A 1 285 ? 22.797 -8.664 7.441 1 89.38 285 ILE A CA 1
ATOM 2281 C C . ILE A 1 285 ? 22.641 -10.133 7.078 1 89.38 285 ILE A C 1
ATOM 2283 O O . ILE A 1 285 ? 22.547 -10.484 5.898 1 89.38 285 ILE A O 1
ATOM 2287 N N . LYS A 1 286 ? 22.625 -10.922 8.031 1 90.69 286 LYS A N 1
ATOM 2288 C CA . LYS A 1 286 ? 22.469 -12.359 7.797 1 90.69 286 LYS A CA 1
ATOM 2289 C C . LYS A 1 286 ? 21.156 -12.664 7.078 1 90.69 286 LYS A C 1
ATOM 2291 O O . LYS A 1 286 ? 21.141 -13.445 6.125 1 90.69 286 LYS A O 1
ATOM 2296 N N . LEU A 1 287 ? 20.125 -12.055 7.461 1 91.56 287 LEU A N 1
ATOM 2297 C CA . LEU A 1 287 ? 18.797 -12.281 6.871 1 91.56 287 LEU A CA 1
ATOM 2298 C C . LEU A 1 287 ? 18.781 -11.812 5.418 1 91.56 287 LEU A C 1
ATOM 2300 O O . LEU A 1 287 ? 18.25 -12.508 4.551 1 91.56 287 LEU A O 1
ATOM 2304 N N . ILE A 1 288 ? 19.312 -10.68 5.195 1 92.5 288 ILE A N 1
ATOM 2305 C CA . ILE A 1 288 ? 19.328 -10.117 3.85 1 92.5 288 ILE A CA 1
ATOM 2306 C C . ILE A 1 288 ? 20.172 -11.008 2.93 1 92.5 288 ILE A C 1
ATOM 2308 O O . ILE A 1 288 ? 19.75 -11.32 1.812 1 92.5 288 ILE A O 1
ATOM 2312 N N . GLN A 1 289 ? 21.281 -11.414 3.469 1 90.38 289 GLN A N 1
ATOM 2313 C CA . GLN A 1 289 ? 22.156 -12.281 2.684 1 90.38 289 GLN A CA 1
ATOM 2314 C C . GLN A 1 289 ? 21.469 -13.602 2.367 1 90.38 289 GLN A C 1
ATOM 2316 O O . GLN A 1 289 ? 21.609 -14.133 1.262 1 90.38 289 GLN A O 1
ATOM 2321 N N . GLN A 1 290 ? 20.781 -14.125 3.258 1 89.38 290 GLN A N 1
ATOM 2322 C CA . GLN A 1 290 ? 20.031 -15.367 3.041 1 89.38 290 GLN A CA 1
ATOM 2323 C C . GLN A 1 290 ? 18.984 -15.188 1.949 1 89.38 290 GLN A C 1
ATOM 2325 O O . GLN A 1 290 ? 18.812 -16.062 1.102 1 89.38 290 GLN A O 1
ATOM 2330 N N . GLU A 1 291 ? 18.297 -14.078 2.008 1 88.06 291 GLU A N 1
ATOM 2331 C CA . GLU A 1 291 ? 17.281 -13.789 0.998 1 88.06 291 GLU A CA 1
ATOM 2332 C C . GLU A 1 291 ? 17.906 -13.625 -0.383 1 88.06 291 GLU A C 1
ATOM 2334 O O . GLU A 1 291 ? 17.312 -14.016 -1.391 1 88.06 291 GLU A O 1
ATOM 2339 N N . LEU A 1 292 ? 19.062 -13.039 -0.409 1 86.5 292 LEU A N 1
ATOM 2340 C CA . LEU A 1 292 ? 19.734 -12.789 -1.682 1 86.5 292 LEU A CA 1
ATOM 2341 C C . LEU A 1 292 ? 20.312 -14.078 -2.26 1 86.5 292 LEU A C 1
ATOM 2343 O O . LEU A 1 292 ? 20.484 -14.195 -3.475 1 86.5 292 LEU A O 1
ATOM 2347 N N . GLN A 1 293 ? 20.625 -15.039 -1.397 1 79.56 293 GLN A N 1
ATOM 2348 C CA . GLN A 1 293 ? 21.219 -16.297 -1.831 1 79.56 293 GLN A CA 1
ATOM 2349 C C . GLN A 1 293 ? 20.156 -17.281 -2.309 1 79.56 293 GLN A C 1
ATOM 2351 O O . GLN A 1 293 ? 20.469 -18.219 -3.047 1 79.56 293 GLN A O 1
ATOM 2356 N N . GLN A 1 294 ? 18.922 -17.156 -1.905 1 67.12 294 GLN A N 1
ATOM 2357 C CA . GLN A 1 294 ? 17.875 -18.078 -2.344 1 67.12 294 GLN A CA 1
ATOM 2358 C C . GLN A 1 294 ? 17.719 -18.062 -3.861 1 67.12 294 GLN A C 1
ATOM 2360 O O . GLN A 1 294 ? 17.031 -18.906 -4.434 1 67.12 294 GLN A O 1
ATOM 2365 N N . SER A 1 295 ? 18.234 -17.141 -4.664 1 54.59 295 SER A N 1
ATOM 2366 C CA . SER A 1 295 ? 18.141 -16.953 -6.105 1 54.59 295 SER A CA 1
ATOM 2367 C C . SER A 1 295 ? 18.875 -18.031 -6.871 1 54.59 295 SER A C 1
ATOM 2369 O O . SER A 1 295 ? 18.703 -18.188 -8.086 1 54.59 295 SER A O 1
ATOM 2371 N N . THR A 1 296 ? 19.922 -18.672 -6.379 1 45.84 296 THR A N 1
ATOM 2372 C CA . THR A 1 296 ? 20.891 -19.375 -7.223 1 45.84 296 THR A CA 1
ATOM 2373 C C . THR A 1 296 ? 20.344 -20.734 -7.656 1 45.84 296 THR A C 1
ATOM 2375 O O . THR A 1 296 ? 20.812 -21.781 -7.203 1 45.84 296 THR A O 1
ATOM 2378 N N . PHE A 1 297 ? 19.078 -20.984 -7.816 1 38.38 297 PHE A N 1
ATOM 2379 C CA . PHE A 1 297 ? 18.984 -22.219 -8.586 1 38.38 297 PHE A CA 1
ATOM 2380 C C . PHE A 1 297 ? 19.016 -21.938 -10.078 1 38.38 297 PHE A C 1
ATOM 2382 O O . PHE A 1 297 ? 18.469 -20.922 -10.531 1 38.38 297 PHE A O 1
ATOM 2389 N N . MET B 1 1 ? -5.266 27.734 2.65 1 65.25 1 MET B N 1
ATOM 2390 C CA . MET B 1 1 ? -5.922 27.281 3.875 1 65.25 1 MET B CA 1
ATOM 2391 C C . MET B 1 1 ? -4.922 26.625 4.82 1 65.25 1 MET B C 1
ATOM 2393 O O . MET B 1 1 ? -3.992 25.953 4.371 1 65.25 1 MET B O 1
ATOM 2397 N N . ASP B 1 2 ? -4.824 27.031 6.113 1 78.56 2 ASP B N 1
ATOM 2398 C CA . ASP B 1 2 ? -3.934 26.562 7.168 1 78.56 2 ASP B CA 1
ATOM 2399 C C . ASP B 1 2 ? -4.645 25.562 8.078 1 78.56 2 ASP B C 1
ATOM 2401 O O . ASP B 1 2 ? -4.891 25.844 9.25 1 78.56 2 ASP B O 1
ATOM 2405 N N . PHE B 1 3 ? -5.023 24.406 7.398 1 85.62 3 PHE B N 1
ATOM 2406 C CA . PHE B 1 3 ? -5.766 23.406 8.156 1 85.62 3 PHE B CA 1
ATOM 2407 C C . PHE B 1 3 ? -4.945 22.125 8.305 1 85.62 3 PHE B C 1
ATOM 2409 O O . PHE B 1 3 ? -4.562 21.766 9.414 1 85.62 3 PHE B O 1
ATOM 2416 N N . LEU B 1 4 ? -4.574 21.641 7.207 1 87.62 4 LEU B N 1
ATOM 2417 C CA . LEU B 1 4 ? -4.02 20.281 7.242 1 87.62 4 LEU B CA 1
ATOM 2418 C C . LEU B 1 4 ? -2.498 20.328 7.316 1 87.62 4 LEU B C 1
ATOM 2420 O O . LEU B 1 4 ? -1.884 19.484 7.98 1 87.62 4 LEU B O 1
ATOM 2424 N N . ILE B 1 5 ? -1.933 21.297 6.766 1 89.12 5 ILE B N 1
ATOM 2425 C CA . ILE B 1 5 ? -0.482 21.328 6.609 1 89.12 5 ILE B CA 1
ATOM 2426 C C . ILE B 1 5 ? 0.119 22.344 7.582 1 89.12 5 ILE B C 1
ATOM 2428 O O . ILE B 1 5 ? -0.363 23.469 7.684 1 89.12 5 ILE B O 1
ATOM 2432 N N . ASN B 1 6 ? 1.155 21.844 8.32 1 91.94 6 ASN B N 1
ATOM 2433 C CA . ASN B 1 6 ? 1.915 22.75 9.188 1 91.94 6 ASN B CA 1
ATOM 2434 C C . ASN B 1 6 ? 2.771 23.719 8.383 1 91.94 6 ASN B C 1
ATOM 2436 O O . ASN B 1 6 ? 3.424 23.312 7.414 1 91.94 6 ASN B O 1
ATOM 2440 N N . LYS B 1 7 ? 2.699 24.922 8.82 1 89.31 7 LYS B N 1
ATOM 2441 C CA . LYS B 1 7 ? 3.455 25.938 8.117 1 89.31 7 LYS B CA 1
ATOM 2442 C C . LYS B 1 7 ? 4.949 25.625 8.117 1 89.31 7 LYS B C 1
ATOM 2444 O O . LYS B 1 7 ? 5.633 25.844 7.117 1 89.31 7 LYS B O 1
ATOM 2449 N N . LYS B 1 8 ? 5.402 25.172 9.258 1 92.31 8 LYS B N 1
ATOM 2450 C CA . LYS B 1 8 ? 6.816 24.828 9.352 1 92.31 8 LYS B CA 1
ATOM 2451 C C . LYS B 1 8 ? 7.172 23.703 8.383 1 92.31 8 LYS B C 1
ATOM 2453 O O . LYS B 1 8 ? 8.227 23.734 7.742 1 92.31 8 LYS B O 1
ATOM 2458 N N . LEU B 1 9 ? 6.266 22.781 8.305 1 93.5 9 LEU B N 1
ATOM 2459 C CA . LEU B 1 9 ? 6.488 21.656 7.395 1 93.5 9 LEU B CA 1
ATOM 2460 C C . LEU B 1 9 ? 6.492 22.125 5.945 1 93.5 9 LEU B C 1
ATOM 2462 O O . LEU B 1 9 ? 7.32 21.688 5.145 1 93.5 9 LEU B O 1
ATOM 2466 N N . LYS B 1 10 ? 5.605 23.016 5.609 1 92.12 10 LYS B N 1
ATOM 2467 C CA . LYS B 1 10 ? 5.531 23.578 4.262 1 92.12 10 LYS B CA 1
ATOM 2468 C C . LYS B 1 10 ? 6.828 24.297 3.891 1 92.12 10 LYS B C 1
ATOM 2470 O O . LYS B 1 10 ? 7.352 24.109 2.789 1 92.12 10 LYS B O 1
ATOM 2475 N N . ILE B 1 11 ? 7.332 25.031 4.805 1 92.56 11 ILE B N 1
ATOM 2476 C CA . ILE B 1 11 ? 8.57 25.766 4.59 1 92.56 11 ILE B CA 1
ATOM 2477 C C . ILE B 1 11 ? 9.727 24.797 4.414 1 92.56 11 ILE B C 1
ATOM 2479 O O . ILE B 1 11 ? 10.539 24.938 3.498 1 92.56 11 ILE B O 1
ATOM 2483 N N . PHE B 1 12 ? 9.828 23.812 5.242 1 95 12 PHE B N 1
ATOM 2484 C CA . PHE B 1 12 ? 10.867 22.781 5.191 1 95 12 PHE B CA 1
ATOM 2485 C C . PHE B 1 12 ? 10.859 22.078 3.844 1 95 12 PHE B C 1
ATOM 2487 O O . PHE B 1 12 ? 11.898 21.969 3.191 1 95 12 PHE B O 1
ATOM 2494 N N . ILE B 1 13 ? 9.625 21.688 3.434 1 93.31 13 ILE B N 1
ATOM 2495 C CA . ILE B 1 13 ? 9.492 20.953 2.18 1 93.31 13 ILE B CA 1
ATOM 2496 C C . ILE B 1 13 ? 9.922 21.844 1.014 1 93.31 13 ILE B C 1
ATOM 2498 O O . ILE B 1 13 ? 10.648 21.406 0.119 1 93.31 13 ILE B O 1
ATOM 2502 N N . THR B 1 14 ? 9.508 23.094 0.997 1 90.69 14 THR B N 1
ATOM 2503 C CA . THR B 1 14 ? 9.836 24.031 -0.074 1 90.69 14 THR B CA 1
ATOM 2504 C C . THR B 1 14 ? 11.344 24.25 -0.161 1 90.69 14 THR B C 1
ATOM 2506 O O . THR B 1 14 ? 11.914 24.266 -1.256 1 90.69 14 THR B O 1
ATOM 2509 N N . LEU B 1 15 ? 11.992 24.281 0.967 1 93 15 LEU B N 1
ATOM 2510 C CA . LEU B 1 15 ? 13.438 24.469 0.988 1 93 15 LEU B CA 1
ATOM 2511 C C . LEU B 1 15 ? 14.156 23.219 0.509 1 93 15 LEU B C 1
ATOM 2513 O O . LEU B 1 15 ? 15.172 23.312 -0.191 1 93 15 LEU B O 1
ATOM 2517 N N . MET B 1 16 ? 13.656 22.188 0.957 1 91.94 16 MET B N 1
ATOM 2518 C CA . MET B 1 16 ? 14.234 20.922 0.509 1 91.94 16 MET B CA 1
ATOM 2519 C C . MET B 1 16 ? 14.172 20.797 -1.01 1 91.94 16 MET B C 1
ATOM 2521 O O . MET B 1 16 ? 15.102 20.297 -1.637 1 91.94 16 MET B O 1
ATOM 2525 N N . GLU B 1 17 ? 13.109 21.312 -1.598 1 88.62 17 GLU B N 1
ATOM 2526 C CA . GLU B 1 17 ? 12.852 21.156 -3.025 1 88.62 17 GLU B CA 1
ATOM 2527 C C . GLU B 1 17 ? 13.578 22.219 -3.838 1 88.62 17 GLU B C 1
ATOM 2529 O O . GLU B 1 17 ? 14.055 21.953 -4.941 1 88.62 17 GLU B O 1
ATOM 2534 N N . THR B 1 18 ? 13.719 23.438 -3.322 1 85.25 18 THR B N 1
ATOM 2535 C CA . THR B 1 18 ? 14.281 24.547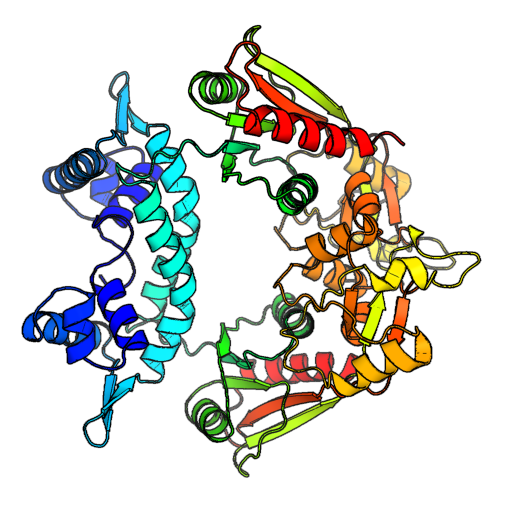 -4.078 1 85.25 18 THR B CA 1
ATOM 2536 C C . THR B 1 18 ? 15.781 24.672 -3.811 1 85.25 18 THR B C 1
ATOM 2538 O O . THR B 1 18 ? 16.531 25.141 -4.668 1 85.25 18 THR B O 1
ATOM 2541 N N . GLY B 1 19 ? 16.219 24.328 -2.6 1 88.25 19 GLY B N 1
ATOM 2542 C CA . GLY B 1 19 ? 17.609 24.406 -2.217 1 88.25 19 GLY B CA 1
ATOM 2543 C C . GLY B 1 19 ? 18.109 25.828 -2.045 1 88.25 19 GLY B C 1
ATOM 2544 O O . GLY B 1 19 ? 19.312 26.078 -2.029 1 88.25 19 GLY B O 1
ATOM 2545 N N . SER B 1 20 ? 17.172 26.734 -2.027 1 88.69 20 SER B N 1
ATOM 2546 C CA . SER B 1 20 ? 17.547 28.141 -1.971 1 88.69 20 SER B CA 1
ATOM 2547 C C . SER B 1 20 ? 16.516 28.953 -1.192 1 88.69 20 SER B C 1
ATOM 2549 O O . SER B 1 20 ? 15.32 28.859 -1.456 1 88.69 20 SER B O 1
ATOM 2551 N N . PHE B 1 21 ? 17.047 29.844 -0.315 1 90.12 21 PHE B N 1
ATOM 2552 C CA . PHE B 1 21 ? 16.141 30.719 0.437 1 90.12 21 PHE B CA 1
ATOM 2553 C C . PHE B 1 21 ? 15.469 31.719 -0.484 1 90.12 21 PHE B C 1
ATOM 2555 O O . PHE B 1 21 ? 14.281 32.031 -0.329 1 90.12 21 PHE B O 1
ATOM 2562 N N . SER B 1 22 ? 16.266 32.188 -1.475 1 87.31 22 SER B N 1
ATOM 2563 C CA . SER B 1 22 ? 15.727 33.188 -2.385 1 87.31 22 SER B CA 1
ATOM 2564 C C . SER B 1 22 ? 14.578 32.625 -3.217 1 87.31 22 SER B C 1
ATOM 2566 O O . SER B 1 22 ? 13.539 33.281 -3.369 1 87.31 22 SER B O 1
ATOM 2568 N N . ILE B 1 23 ? 14.758 31.516 -3.691 1 86.12 23 ILE B N 1
ATOM 2569 C CA . ILE B 1 23 ? 13.719 30.891 -4.504 1 86.12 23 ILE B CA 1
ATOM 2570 C C . ILE B 1 23 ? 12.531 30.516 -3.619 1 86.12 23 ILE B C 1
ATOM 2572 O O . ILE B 1 23 ? 11.375 30.703 -4.008 1 86.12 23 ILE B O 1
ATOM 2576 N N . ALA B 1 24 ? 12.812 30.031 -2.459 1 88 24 ALA B N 1
ATOM 2577 C CA . ALA B 1 24 ? 11.758 29.641 -1.537 1 88 24 ALA B CA 1
ATOM 2578 C C . ALA B 1 24 ? 10.859 30.812 -1.178 1 88 24 ALA B C 1
ATOM 2580 O O . ALA B 1 24 ? 9.648 30.672 -1.053 1 88 24 ALA B O 1
ATOM 2581 N N . THR B 1 25 ? 11.414 32 -1.012 1 86.19 25 THR B N 1
ATOM 2582 C CA . THR B 1 25 ? 10.641 33.188 -0.696 1 86.19 25 THR B CA 1
ATOM 2583 C C . THR B 1 25 ? 9.656 33.531 -1.817 1 86.19 25 THR B C 1
ATOM 2585 O O . THR B 1 25 ? 8.531 33.938 -1.558 1 86.19 25 THR B O 1
ATOM 2588 N N . SER B 1 26 ? 10.086 33.281 -3.018 1 81.69 26 SER B N 1
ATOM 2589 C CA . SER B 1 26 ? 9.227 33.531 -4.172 1 81.69 26 SER B CA 1
ATOM 2590 C C . SER B 1 26 ? 8.094 32.5 -4.242 1 81.69 26 SER B C 1
ATOM 2592 O O . SER B 1 26 ? 6.953 32.875 -4.551 1 81.69 26 SER B O 1
ATOM 2594 N N . VAL B 1 27 ? 8.352 31.312 -3.885 1 79.94 27 VAL B N 1
ATOM 2595 C CA . VAL B 1 27 ? 7.379 30.234 -3.963 1 79.94 27 VAL B CA 1
ATOM 2596 C C . VAL B 1 27 ? 6.348 30.375 -2.85 1 79.94 27 VAL B C 1
ATOM 2598 O O . VAL B 1 27 ? 5.152 30.172 -3.07 1 79.94 27 VAL B O 1
ATOM 2601 N N . LEU B 1 28 ? 6.75 30.75 -1.7 1 83.19 28 LEU B N 1
ATOM 2602 C CA . LEU B 1 28 ? 5.895 30.797 -0.521 1 83.19 28 LEU B CA 1
ATOM 2603 C C . LEU B 1 28 ? 5.289 32.188 -0.343 1 83.19 28 LEU B C 1
ATOM 2605 O O . LEU B 1 28 ? 4.379 32.375 0.469 1 83.19 28 LEU B O 1
ATOM 2609 N N . TYR B 1 29 ? 5.816 33.188 -1.079 1 82 29 TYR B N 1
ATOM 2610 C CA . TYR B 1 29 ? 5.367 34.594 -0.997 1 82 29 TYR B CA 1
ATOM 2611 C C . TYR B 1 29 ? 5.582 35.125 0.405 1 82 29 TYR B C 1
ATOM 2613 O O . TYR B 1 29 ? 4.668 35.719 0.994 1 82 29 TYR B O 1
ATOM 2621 N N . ILE B 1 30 ? 6.707 34.781 0.955 1 83.38 30 ILE B N 1
ATOM 2622 C CA . ILE B 1 30 ? 7.137 35.312 2.248 1 83.38 30 ILE B CA 1
ATOM 2623 C C . ILE B 1 30 ? 8.555 35.875 2.133 1 83.38 30 ILE B C 1
ATOM 2625 O O . ILE B 1 30 ? 9.297 35.5 1.222 1 83.38 30 ILE B O 1
ATOM 2629 N N . THR B 1 31 ? 8.922 36.844 2.986 1 83.5 31 THR B N 1
ATOM 2630 C CA . THR B 1 31 ? 10.25 37.438 2.943 1 83.5 31 THR B CA 1
ATOM 2631 C C . THR B 1 31 ? 11.281 36.5 3.584 1 83.5 31 THR B C 1
ATOM 2633 O O . THR B 1 31 ? 10.922 35.562 4.285 1 83.5 31 THR B O 1
ATOM 2636 N N . ARG B 1 32 ? 12.523 36.719 3.309 1 87.75 32 ARG B N 1
ATOM 2637 C CA . ARG B 1 32 ? 13.633 35.875 3.734 1 87.75 32 ARG B CA 1
ATOM 2638 C C . ARG B 1 32 ? 13.734 35.812 5.254 1 87.75 32 ARG B C 1
ATOM 2640 O O . ARG B 1 32 ? 14.047 34.781 5.836 1 87.75 32 ARG B O 1
ATOM 2647 N N . THR B 1 33 ? 13.578 36.906 5.922 1 89.88 33 THR B N 1
ATOM 2648 C CA . THR B 1 33 ? 13.766 37 7.363 1 89.88 33 THR B CA 1
ATOM 2649 C C . THR B 1 33 ? 12.852 36.031 8.094 1 89.88 33 THR B C 1
ATOM 2651 O O . THR B 1 33 ? 13.312 35.156 8.859 1 89.88 33 THR B O 1
ATOM 2654 N N . PRO B 1 34 ? 11.57 36.125 7.855 1 91.06 34 PRO B N 1
ATOM 2655 C CA . PRO B 1 34 ? 10.688 35.188 8.523 1 91.06 34 PRO B CA 1
ATOM 2656 C C . PRO B 1 34 ? 10.984 33.719 8.133 1 91.06 34 PRO B C 1
ATOM 2658 O O . PRO B 1 34 ? 10.875 32.812 8.969 1 91.06 34 PRO B O 1
ATOM 2661 N N . LEU B 1 35 ? 11.258 33.406 6.918 1 91.62 35 LEU B N 1
ATOM 2662 C CA . LEU B 1 35 ? 11.57 32.062 6.441 1 91.62 35 LEU B CA 1
ATOM 2663 C C . LEU B 1 35 ? 12.781 31.5 7.168 1 91.62 35 LEU B C 1
ATOM 2665 O O . LEU B 1 35 ? 12.75 30.344 7.637 1 91.62 35 LEU B O 1
ATOM 2669 N N . SER B 1 36 ? 13.852 32.281 7.266 1 92.38 36 SER B N 1
ATOM 2670 C CA . SER B 1 36 ? 15.078 31.859 7.941 1 92.38 36 SER B CA 1
ATOM 2671 C C . SER B 1 36 ? 14.836 31.641 9.43 1 92.38 36 SER B C 1
ATOM 2673 O O . SER B 1 36 ? 15.383 30.703 10.008 1 92.38 36 SER B O 1
ATOM 2675 N N . ARG B 1 37 ? 14.047 32.469 9.961 1 92.75 37 ARG B N 1
ATOM 2676 C CA . ARG B 1 37 ? 13.742 32.344 11.383 1 92.75 37 ARG B CA 1
ATOM 2677 C C . ARG B 1 37 ? 13.023 31.031 11.68 1 92.75 37 ARG B C 1
ATOM 2679 O O . ARG B 1 37 ? 13.297 30.375 12.688 1 92.75 37 ARG B O 1
ATOM 2686 N N . VAL B 1 38 ? 12.016 30.656 10.859 1 92.44 38 VAL B N 1
ATOM 2687 C CA . VAL B 1 38 ? 11.25 29.422 11.039 1 92.44 38 VAL B CA 1
ATOM 2688 C C . VAL B 1 38 ? 12.203 28.234 11.031 1 92.44 38 VAL B C 1
ATOM 2690 O O . VAL B 1 38 ? 12.102 27.344 11.875 1 92.44 38 VAL B O 1
ATOM 2693 N N . ILE B 1 39 ? 13.18 28.156 10.141 1 93.88 39 ILE B N 1
ATOM 2694 C CA . ILE B 1 39 ? 14.109 27.047 10 1 93.88 39 ILE B CA 1
ATOM 2695 C C . ILE B 1 39 ? 15.055 27.016 11.195 1 93.88 39 ILE B C 1
ATOM 2697 O O . ILE B 1 39 ? 15.32 25.938 11.758 1 93.88 39 ILE B O 1
ATOM 2701 N N . SER B 1 40 ? 15.508 28.188 11.57 1 92.75 40 SER B N 1
ATOM 2702 C CA . SER B 1 40 ? 16.391 28.281 12.727 1 92.75 40 SER B CA 1
ATOM 2703 C C . SER B 1 40 ? 15.695 27.797 13.992 1 92.75 40 SER B C 1
ATOM 2705 O O . SER B 1 40 ? 16.281 27.062 14.797 1 92.75 40 SER B O 1
ATOM 2707 N N . ASP B 1 41 ? 14.492 28.25 14.172 1 92.12 41 ASP B N 1
ATOM 2708 C CA . ASP B 1 41 ? 13.703 27.828 15.328 1 92.12 41 ASP B CA 1
ATOM 2709 C C . ASP B 1 41 ? 13.484 26.312 15.32 1 92.12 41 ASP B C 1
ATOM 2711 O O . ASP B 1 41 ? 13.555 25.672 16.359 1 92.12 41 ASP B O 1
ATOM 2715 N N . LEU B 1 42 ? 13.188 25.766 14.172 1 91.69 42 LEU B N 1
ATOM 2716 C CA . LEU B 1 42 ? 12.984 24.328 14.023 1 91.69 42 LEU B CA 1
ATOM 2717 C C . LEU B 1 42 ? 14.242 23.562 14.398 1 91.69 42 LEU B C 1
ATOM 2719 O O . LEU B 1 42 ? 14.172 22.547 15.102 1 91.69 42 LEU B O 1
ATOM 2723 N N . GLU B 1 43 ? 15.367 24.031 13.922 1 92 43 GLU B N 1
ATOM 2724 C CA . GLU B 1 43 ? 16.641 23.391 14.219 1 92 43 GLU B CA 1
ATOM 2725 C C . GLU B 1 43 ? 16.938 23.406 15.719 1 92 43 GLU B C 1
ATOM 2727 O O . GLU B 1 43 ? 17.469 22.438 16.266 1 92 43 GLU B O 1
ATOM 2732 N N . ARG B 1 44 ? 16.594 24.484 16.312 1 86.81 44 ARG B N 1
ATOM 2733 C CA . ARG B 1 44 ? 16.781 24.594 17.766 1 86.81 44 ARG B CA 1
ATOM 2734 C C . ARG B 1 44 ? 15.883 23.609 18.5 1 86.81 44 ARG B C 1
ATOM 2736 O O . ARG B 1 44 ? 16.328 22.938 19.438 1 86.81 44 ARG B O 1
ATOM 2743 N N . GLU B 1 45 ? 14.633 23.547 18.109 1 85.12 45 GLU B N 1
ATOM 2744 C CA . GLU B 1 45 ? 13.68 22.641 18.734 1 85.12 45 GLU B CA 1
ATOM 2745 C C . GLU B 1 45 ? 14.109 21.188 18.562 1 85.12 45 GLU B C 1
ATOM 2747 O O . GLU B 1 45 ? 13.938 20.359 19.469 1 85.12 45 GLU B O 1
ATOM 2752 N N . LEU B 1 46 ? 14.625 20.891 17.391 1 86.44 46 LEU B N 1
ATOM 2753 C CA . LEU B 1 46 ? 15.031 19.531 17.047 1 86.44 46 LEU B CA 1
ATOM 2754 C C . LEU B 1 46 ? 16.406 19.219 17.625 1 86.44 46 LEU B C 1
ATOM 2756 O O . LEU B 1 46 ? 16.812 18.047 17.688 1 86.44 46 LEU B O 1
ATOM 2760 N N . LYS B 1 47 ? 17.172 20.266 18.031 1 83.56 47 LYS B N 1
ATOM 2761 C CA . LYS B 1 47 ? 18.547 20.156 18.5 1 83.56 47 LYS B CA 1
ATOM 2762 C C . LYS B 1 47 ? 19.438 19.531 17.422 1 83.56 47 LYS B C 1
ATOM 2764 O O . LYS B 1 47 ? 20.344 18.75 17.734 1 83.56 47 LYS B O 1
ATOM 2769 N N . GLN B 1 48 ? 19.062 19.766 16.203 1 86.31 48 GLN B N 1
ATOM 2770 C CA . GLN B 1 48 ? 19.812 19.281 15.039 1 86.31 48 GLN B CA 1
ATOM 2771 C C . GLN B 1 48 ? 19.672 20.25 13.859 1 86.31 48 GLN B C 1
ATOM 2773 O O . GLN B 1 48 ? 18.625 20.859 13.664 1 86.31 48 GLN B O 1
ATOM 2778 N N . ARG B 1 49 ? 20.734 20.391 13.133 1 90.06 49 ARG B N 1
ATOM 2779 C CA . ARG B 1 49 ? 20.688 21.234 11.945 1 90.06 49 ARG B CA 1
ATOM 2780 C C . ARG B 1 49 ? 19.969 20.531 10.797 1 90.06 49 ARG B C 1
ATOM 2782 O O . ARG B 1 49 ? 20.109 19.312 10.625 1 90.06 49 ARG B O 1
ATOM 2789 N N . LEU B 1 50 ? 19.219 21.281 10.062 1 93.12 50 LEU B N 1
ATOM 2790 C CA . LEU B 1 50 ? 18.516 20.75 8.891 1 93.12 50 LEU B CA 1
ATOM 2791 C C . LEU B 1 50 ? 19.266 21.109 7.605 1 93.12 50 LEU B C 1
ATOM 2793 O O . LEU B 1 50 ? 19.297 20.328 6.66 1 93.12 50 LEU B O 1
ATOM 2797 N N . PHE B 1 51 ? 19.891 22.328 7.664 1 94.19 51 PHE B N 1
ATOM 2798 C CA . PHE B 1 51 ? 20.641 22.812 6.508 1 94.19 51 PHE B CA 1
ATOM 2799 C C . PHE B 1 51 ? 21.984 23.391 6.934 1 94.19 51 PHE B C 1
ATOM 2801 O O . PHE B 1 51 ? 22.109 23.953 8.016 1 94.19 51 PHE B O 1
ATOM 2808 N N . ILE B 1 52 ? 22.984 23.125 5.996 1 91.62 52 ILE B N 1
ATOM 2809 C CA . ILE B 1 52 ? 24.297 23.719 6.203 1 91.62 52 ILE B CA 1
ATOM 2810 C C . ILE B 1 52 ? 24.75 24.438 4.934 1 91.62 52 ILE B C 1
ATOM 2812 O O . ILE B 1 52 ? 24.219 24.188 3.848 1 91.62 52 ILE B O 1
ATOM 2816 N N . ARG B 1 53 ? 25.641 25.391 5.102 1 85.81 53 ARG B N 1
ATOM 2817 C CA . ARG B 1 53 ? 26.188 26.094 3.945 1 85.81 53 ARG B CA 1
ATOM 2818 C C . ARG B 1 53 ? 27.578 25.594 3.602 1 85.81 53 ARG B C 1
ATOM 2820 O O . ARG B 1 53 ? 28.438 25.484 4.477 1 85.81 53 ARG B O 1
ATOM 2827 N N . LYS B 1 54 ? 27.672 25.062 2.418 1 82.25 54 LYS B N 1
ATOM 2828 C CA . LYS B 1 54 ? 28.953 24.656 1.873 1 82.25 54 LYS B CA 1
ATOM 2829 C C . LYS B 1 54 ? 29.297 25.469 0.621 1 82.25 54 LYS B C 1
ATOM 2831 O O . LYS B 1 54 ? 28.578 25.406 -0.377 1 82.25 54 LYS B O 1
ATOM 2836 N N . ASN B 1 55 ? 30.375 26.203 0.627 1 85.94 55 ASN B N 1
ATOM 2837 C CA . ASN B 1 55 ? 30.797 27.031 -0.486 1 85.94 55 ASN B CA 1
ATOM 2838 C C . ASN B 1 55 ? 29.688 27.969 -0.954 1 85.94 55 ASN B C 1
ATOM 2840 O O . ASN B 1 55 ? 29.438 28.078 -2.154 1 85.94 55 ASN B O 1
ATOM 2844 N N . GLY B 1 56 ? 28.875 28.469 -0.092 1 81.25 56 GLY B N 1
ATOM 2845 C CA . GLY B 1 56 ? 27.844 29.438 -0.41 1 81.25 56 GLY B CA 1
ATOM 2846 C C . GLY B 1 56 ? 26.516 28.797 -0.802 1 81.25 56 GLY B C 1
ATOM 2847 O O . GLY B 1 56 ? 25.531 29.5 -0.998 1 81.25 56 GLY B O 1
ATOM 2848 N N . THR B 1 57 ? 26.547 27.5 -0.899 1 85.19 57 THR B N 1
ATOM 2849 C CA . THR B 1 57 ? 25.344 26.812 -1.318 1 85.19 57 THR B CA 1
ATOM 2850 C C . THR B 1 57 ? 24.672 26.125 -0.13 1 85.19 57 THR B C 1
ATOM 2852 O O . THR B 1 57 ? 25.344 25.562 0.73 1 85.19 57 THR B O 1
ATOM 2855 N N . LEU B 1 58 ? 23.344 26.234 -0.043 1 90.06 58 LEU B N 1
ATOM 2856 C CA . LEU B 1 58 ? 22.547 25.594 0.999 1 90.06 58 LEU B CA 1
ATOM 2857 C C . LEU B 1 58 ? 22.422 24.094 0.736 1 90.06 58 LEU B C 1
ATOM 2859 O O . LEU B 1 58 ? 21.969 23.688 -0.333 1 90.06 58 LEU B O 1
ATOM 2863 N N . ILE B 1 59 ? 22.859 23.281 1.714 1 89.75 59 ILE B N 1
ATOM 2864 C CA . ILE B 1 59 ? 22.828 21.828 1.552 1 89.75 59 ILE B CA 1
ATOM 2865 C C . ILE B 1 59 ? 22.031 21.203 2.701 1 89.75 59 ILE B C 1
ATOM 2867 O O . ILE B 1 59 ? 22.297 21.5 3.871 1 89.75 59 ILE B O 1
ATOM 2871 N N . PRO B 1 60 ? 21.016 20.422 2.359 1 92.38 60 PRO B N 1
ATOM 2872 C CA . PRO B 1 60 ? 20.312 19.719 3.43 1 92.38 60 PRO B CA 1
ATOM 2873 C C . PRO B 1 60 ? 21.188 18.672 4.129 1 92.38 60 PRO B C 1
ATOM 2875 O O . PRO B 1 60 ? 22.016 18.031 3.48 1 92.38 60 PRO B O 1
ATOM 2878 N N . THR B 1 61 ? 21.078 18.562 5.496 1 88.5 61 THR B N 1
ATOM 2879 C CA . THR B 1 61 ? 21.781 17.547 6.254 1 88.5 61 THR B CA 1
ATOM 2880 C C . THR B 1 61 ? 21.141 16.172 6.023 1 88.5 61 THR B C 1
ATOM 2882 O O . THR B 1 61 ? 20.078 16.062 5.41 1 88.5 61 THR B O 1
ATOM 2885 N N . GLU B 1 62 ? 21.812 15.18 6.523 1 80.69 62 GLU B N 1
ATOM 2886 C CA . GLU B 1 62 ? 21.25 13.828 6.453 1 80.69 62 GLU B CA 1
ATOM 2887 C C . GLU B 1 62 ? 19.969 13.719 7.262 1 80.69 62 GLU B C 1
ATOM 2889 O O . GLU B 1 62 ? 19.031 13.008 6.867 1 80.69 62 GLU B O 1
ATOM 2894 N N . PHE B 1 63 ? 19.969 14.391 8.352 1 83.62 63 PHE B N 1
ATOM 2895 C CA . PHE B 1 63 ? 18.781 14.422 9.203 1 83.62 63 PHE B CA 1
ATOM 2896 C C . PHE B 1 63 ? 17.594 15.016 8.453 1 83.62 63 PHE B C 1
ATOM 2898 O O . PHE B 1 63 ? 16.5 14.445 8.477 1 83.62 63 PHE B O 1
ATOM 2905 N N . ALA B 1 64 ? 17.812 16.078 7.727 1 90.5 64 ALA B N 1
ATOM 2906 C CA . ALA B 1 64 ? 16.781 16.734 6.934 1 90.5 64 ALA B CA 1
ATOM 2907 C C . ALA B 1 64 ? 16.281 15.828 5.812 1 90.5 64 ALA B C 1
ATOM 2909 O O . ALA B 1 64 ? 15.078 15.727 5.566 1 90.5 64 ALA B O 1
ATOM 2910 N N . GLN B 1 65 ? 17.172 15.195 5.219 1 86.56 65 GLN B N 1
ATOM 2911 C CA . GLN B 1 65 ? 16.844 14.297 4.125 1 86.56 65 GLN B CA 1
ATOM 2912 C C . GLN B 1 65 ? 15.977 13.133 4.609 1 86.56 65 GLN B C 1
ATOM 2914 O O . GLN B 1 65 ? 15.039 12.727 3.926 1 86.56 65 GLN B O 1
ATOM 2919 N N . THR B 1 66 ? 16.297 12.656 5.738 1 80.69 66 THR B N 1
ATOM 2920 C CA . THR B 1 66 ? 15.531 11.562 6.328 1 80.69 66 THR B CA 1
ATOM 2921 C C . THR B 1 66 ? 14.094 11.984 6.602 1 80.69 66 THR B C 1
ATOM 2923 O O . THR B 1 66 ? 13.148 11.258 6.27 1 80.69 66 THR B O 1
ATOM 2926 N N . ILE B 1 67 ? 13.938 13.148 7.188 1 87.81 67 ILE B N 1
ATOM 2927 C CA . ILE B 1 67 ? 12.602 13.656 7.48 1 87.81 67 ILE B CA 1
ATOM 2928 C C . ILE B 1 67 ? 11.82 13.844 6.18 1 87.81 67 ILE B C 1
ATOM 2930 O O . ILE B 1 67 ? 10.672 13.414 6.074 1 87.81 67 ILE B O 1
ATOM 2934 N N . TYR B 1 68 ? 12.5 14.406 5.223 1 89.88 68 TYR B N 1
ATOM 2935 C CA . TYR B 1 68 ? 11.867 14.703 3.941 1 89.88 68 TYR B CA 1
ATOM 2936 C C . TYR B 1 68 ? 11.344 13.422 3.289 1 89.88 68 TYR B C 1
ATOM 2938 O O . TYR B 1 68 ? 10.203 13.375 2.83 1 89.88 68 TYR B O 1
ATOM 2946 N N . ARG B 1 69 ? 12.109 12.492 3.283 1 80.69 69 ARG B N 1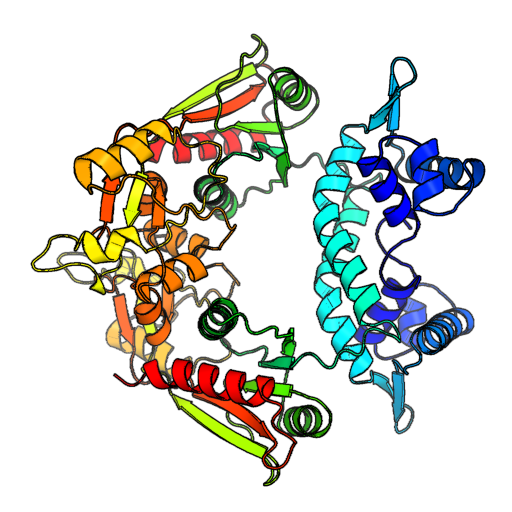
ATOM 2947 C CA . ARG B 1 69 ? 11.742 11.227 2.668 1 80.69 69 ARG B CA 1
ATOM 2948 C C . ARG B 1 69 ? 10.531 10.609 3.363 1 80.69 69 ARG B C 1
ATOM 2950 O O . ARG B 1 69 ? 9.672 10.008 2.713 1 80.69 69 ARG B O 1
ATOM 2957 N N . LYS B 1 70 ? 10.5 10.703 4.621 1 81.44 70 LYS B N 1
ATOM 2958 C CA . LYS B 1 70 ? 9.422 10.102 5.402 1 81.44 70 LYS B CA 1
ATOM 2959 C C . LYS B 1 70 ? 8.125 10.891 5.254 1 81.44 70 LYS B C 1
ATOM 2961 O O . LYS B 1 70 ? 7.035 10.32 5.277 1 81.44 70 LYS B O 1
ATOM 2966 N N . VAL B 1 71 ? 8.289 12.211 5.043 1 90.81 71 VAL B N 1
ATOM 2967 C CA . VAL B 1 71 ? 7.094 13.031 5.199 1 90.81 71 VAL B CA 1
ATOM 2968 C C . VAL B 1 71 ? 6.562 13.438 3.83 1 90.81 71 VAL B C 1
ATOM 2970 O O . VAL B 1 71 ? 5.41 13.859 3.705 1 90.81 71 VAL B O 1
ATOM 2973 N N . LYS B 1 72 ? 7.352 13.344 2.797 1 87.94 72 LYS B N 1
ATOM 2974 C CA . LYS B 1 72 ? 7.031 13.938 1.501 1 87.94 72 LYS B CA 1
ATOM 2975 C C . LYS B 1 72 ? 5.688 13.43 0.983 1 87.94 72 LYS B C 1
ATOM 2977 O O . LYS B 1 72 ? 4.836 14.227 0.579 1 87.94 72 LYS B O 1
ATOM 2982 N N . SER B 1 73 ? 5.438 12.156 0.981 1 84.62 73 SER B N 1
ATOM 2983 C CA . SER B 1 73 ? 4.199 11.586 0.457 1 84.62 73 SER B CA 1
ATOM 2984 C C . SER B 1 73 ? 2.992 12.055 1.262 1 84.62 73 SER B C 1
ATOM 2986 O O . SER B 1 73 ? 1.935 12.344 0.696 1 84.62 73 SER B O 1
ATOM 2988 N N . HIS B 1 74 ? 3.158 12.07 2.574 1 88.38 74 HIS B N 1
ATOM 2989 C CA . HIS B 1 74 ? 2.082 12.555 3.432 1 88.38 74 HIS B CA 1
ATOM 2990 C C . HIS B 1 74 ? 1.782 14.023 3.168 1 88.38 74 HIS B C 1
ATOM 2992 O O . HIS B 1 74 ? 0.618 14.43 3.145 1 88.38 74 HIS B O 1
ATOM 2998 N N . TYR B 1 75 ? 2.834 14.812 2.91 1 90.31 75 TYR B N 1
ATOM 2999 C CA . TYR B 1 75 ? 2.672 16.234 2.6 1 90.31 75 TYR B CA 1
ATOM 3000 C C . TYR B 1 75 ? 1.898 16.422 1.301 1 90.31 75 TYR B C 1
ATOM 3002 O O . TYR B 1 75 ? 0.978 17.234 1.231 1 90.31 75 TYR B O 1
ATOM 3010 N N . ILE B 1 76 ? 2.277 15.703 0.304 1 81.38 76 ILE B N 1
ATOM 3011 C CA . ILE B 1 76 ? 1.64 15.812 -1.003 1 81.38 76 ILE B CA 1
ATOM 3012 C C . ILE B 1 76 ? 0.153 15.484 -0.882 1 81.38 76 ILE B C 1
ATOM 3014 O O . ILE B 1 76 ? -0.692 16.203 -1.419 1 81.38 76 ILE B O 1
ATOM 3018 N N . PHE B 1 77 ? -0.172 14.445 -0.173 1 83.5 77 PHE B N 1
ATOM 3019 C CA . PHE B 1 77 ? -1.563 14.047 0.014 1 83.5 77 PHE B CA 1
ATOM 3020 C C . PHE B 1 77 ? -2.342 15.133 0.746 1 83.5 77 PHE B C 1
ATOM 3022 O O . PHE B 1 77 ? -3.412 15.547 0.298 1 83.5 77 PHE B O 1
ATOM 3029 N N . LEU B 1 78 ? -1.758 15.609 1.832 1 88.5 78 LEU B N 1
ATOM 3030 C CA . LEU B 1 78 ? -2.449 16.594 2.662 1 88.5 78 LEU B CA 1
ATOM 3031 C C . LEU B 1 78 ? -2.605 17.922 1.922 1 88.5 78 LEU B C 1
ATOM 3033 O O . LEU B 1 78 ? -3.625 18.594 2.061 1 88.5 78 LEU B O 1
ATOM 3037 N N . HIS B 1 79 ? -1.652 18.203 1.147 1 84 79 HIS B N 1
ATOM 3038 C CA . HIS B 1 79 ? -1.721 19.438 0.351 1 84 79 HIS B CA 1
ATOM 3039 C C . HIS B 1 79 ? -2.83 19.344 -0.692 1 84 79 HIS B C 1
ATOM 3041 O O . HIS B 1 79 ? -3.596 20.297 -0.869 1 84 79 HIS B O 1
ATOM 3047 N N . ALA B 1 80 ? -2.934 18.25 -1.364 1 77.69 80 ALA B N 1
ATOM 3048 C CA . ALA B 1 80 ? -3.992 18.047 -2.348 1 77.69 80 ALA B CA 1
ATOM 3049 C C . ALA B 1 80 ? -5.367 18.062 -1.688 1 77.69 80 ALA B C 1
ATOM 3051 O O . ALA B 1 80 ? -6.312 18.641 -2.221 1 77.69 80 ALA B O 1
ATOM 3052 N N . LEU B 1 81 ? -5.426 17.391 -0.593 1 83 81 LEU B N 1
ATOM 3053 C CA . LEU B 1 81 ? -6.691 17.344 0.129 1 83 81 LEU B CA 1
ATOM 3054 C C . LEU B 1 81 ? -7.121 18.734 0.555 1 83 81 LEU B C 1
ATOM 3056 O O . LEU B 1 81 ? -8.312 19.062 0.505 1 83 81 LEU B O 1
ATOM 3060 N N . GLU B 1 82 ? -6.184 19.484 0.977 1 84.31 82 GLU B N 1
ATOM 3061 C CA . GLU B 1 82 ? -6.484 20.859 1.395 1 84.31 82 GLU B CA 1
ATOM 3062 C C . GLU B 1 82 ? -7.078 21.672 0.246 1 84.31 82 GLU B C 1
ATOM 3064 O O . GLU B 1 82 ? -7.969 22.5 0.457 1 84.31 82 GLU B O 1
ATOM 3069 N N . GLN B 1 83 ? -6.621 21.438 -0.908 1 74.62 83 GLN B N 1
ATOM 3070 C CA . GLN B 1 83 ? -7.164 22.109 -2.084 1 74.62 83 GLN B CA 1
ATOM 3071 C C . GLN B 1 83 ? -8.562 21.609 -2.41 1 74.62 83 GLN B C 1
ATOM 3073 O O . GLN B 1 83 ? -9.422 22.375 -2.848 1 74.62 83 GLN B O 1
ATOM 3078 N N . GLU B 1 84 ? -8.75 20.359 -2.201 1 74.38 84 GLU B N 1
ATOM 3079 C CA . GLU B 1 84 ? -10.031 19.719 -2.498 1 74.38 84 GLU B CA 1
ATOM 3080 C C . GLU B 1 84 ? -11.125 20.203 -1.553 1 74.38 84 GLU B C 1
ATOM 3082 O O . GLU B 1 84 ? -12.258 20.438 -1.974 1 74.38 84 GLU B O 1
ATOM 3087 N N . ILE B 1 85 ? -10.789 20.219 -0.36 1 76.38 85 ILE B N 1
ATOM 3088 C CA . ILE B 1 85 ? -11.82 20.484 0.635 1 76.38 85 ILE B CA 1
ATOM 3089 C C . ILE B 1 85 ? -12.023 22 0.775 1 76.38 85 ILE B C 1
ATOM 3091 O O . ILE B 1 85 ? -12.922 22.438 1.49 1 76.38 85 ILE B O 1
ATOM 3095 N N . GLY B 1 86 ? -11.172 22.625 0.066 1 66.88 86 GLY B N 1
ATOM 3096 C CA . GLY B 1 86 ? -11.367 24.062 0.057 1 66.88 86 GLY B CA 1
ATOM 3097 C C . GLY B 1 86 ? -12.617 24.5 -0.688 1 66.88 86 GLY B C 1
ATOM 3098 O O . GLY B 1 86 ? -13.289 23.672 -1.307 1 66.88 86 GLY B O 1
ATOM 3099 N N . PRO B 1 87 ? -13.125 25.656 -0.366 1 57.12 87 PRO B N 1
ATOM 3100 C CA . PRO B 1 87 ? -14.375 26.156 -0.941 1 57.12 87 PRO B CA 1
ATOM 3101 C C . PRO B 1 87 ? -14.484 25.891 -2.441 1 57.12 87 PRO B C 1
ATOM 3103 O O . PRO B 1 87 ? -15.586 25.734 -2.965 1 57.12 87 PRO B O 1
ATOM 3106 N N . THR B 1 88 ? -13.531 26 -3.225 1 50.31 88 THR B N 1
ATOM 3107 C CA . THR B 1 88 ? -13.586 25.844 -4.676 1 50.31 88 THR B CA 1
ATOM 3108 C C . THR B 1 88 ? -13.586 24.375 -5.07 1 50.31 88 THR B C 1
ATOM 3110 O O . THR B 1 88 ? -13.75 24.047 -6.246 1 50.31 88 THR B O 1
ATOM 3113 N N . GLY B 1 89 ? -13.234 23.531 -4.328 1 51.5 89 GLY B N 1
ATOM 3114 C CA . GLY B 1 89 ? -12.922 22.156 -4.684 1 51.5 89 GLY B CA 1
ATOM 3115 C C . GLY B 1 89 ? -14.156 21.281 -4.848 1 51.5 89 GLY B C 1
ATOM 3116 O O . GLY B 1 89 ? -14.047 20.062 -5.016 1 51.5 89 GLY B O 1
ATOM 3117 N N . LYS B 1 90 ? -15.297 21.875 -4.699 1 46.91 90 LYS B N 1
ATOM 3118 C CA . LYS B 1 90 ? -16.5 21.047 -4.73 1 46.91 90 LYS B CA 1
ATOM 3119 C C . LYS B 1 90 ? -16.594 20.234 -6.016 1 46.91 90 LYS B C 1
ATOM 3121 O O . LYS B 1 90 ? -17.688 19.906 -6.48 1 46.91 90 LYS B O 1
ATOM 3126 N N . THR B 1 91 ? -15.641 20.234 -6.891 1 50.09 91 THR B N 1
ATOM 3127 C CA . THR B 1 91 ? -16.047 19.344 -7.961 1 50.09 91 THR B CA 1
ATOM 3128 C C . THR B 1 91 ? -16.469 17.984 -7.398 1 50.09 91 THR B C 1
ATOM 3130 O O . THR B 1 91 ? -15.758 17.391 -6.598 1 50.09 91 THR B O 1
ATOM 3133 N N . LYS B 1 92 ? -17.828 17.703 -7.426 1 58.66 92 LYS B N 1
ATOM 3134 C CA . LYS B 1 92 ? -18.656 16.625 -6.906 1 58.66 92 LYS B CA 1
ATOM 3135 C C . LYS B 1 92 ? -18.141 15.266 -7.359 1 58.66 92 LYS B C 1
ATOM 3137 O O . LYS B 1 92 ? -18.625 14.703 -8.336 1 58.66 92 LYS B O 1
ATOM 3142 N N . GLN B 1 93 ? -16.875 14.938 -7.297 1 68.56 93 GLN B N 1
ATOM 3143 C CA . GLN B 1 93 ? -16.406 13.602 -7.668 1 68.56 93 GLN B CA 1
ATOM 3144 C C . GLN B 1 93 ? -17.266 12.516 -7.016 1 68.56 93 GLN B C 1
ATOM 3146 O O . GLN B 1 93 ? -17.766 12.703 -5.91 1 68.56 93 GLN B O 1
ATOM 3151 N N . LEU B 1 94 ? -17.641 11.492 -7.891 1 81.31 94 LEU B N 1
ATOM 3152 C CA . LEU B 1 94 ? -18.391 10.336 -7.387 1 81.31 94 LEU B CA 1
ATOM 3153 C C . LEU B 1 94 ? -17.641 9.672 -6.23 1 81.31 94 LEU B C 1
ATOM 3155 O O . LEU B 1 94 ? -16.438 9.438 -6.316 1 81.31 94 LEU B O 1
ATOM 3159 N N . GLU B 1 95 ? -18.422 9.5 -5.164 1 82.25 95 GLU B N 1
ATOM 3160 C CA . GLU B 1 95 ? -17.844 8.844 -3.998 1 82.25 95 GLU B CA 1
ATOM 3161 C C . GLU B 1 95 ? -18.281 7.379 -3.918 1 82.25 95 GLU B C 1
ATOM 3163 O O . GLU B 1 95 ? -19.469 7.07 -4.023 1 82.25 95 GLU B O 1
ATOM 3168 N N . ILE B 1 96 ? -17.328 6.523 -3.822 1 89.94 96 ILE B N 1
ATOM 3169 C CA . ILE B 1 96 ? -17.578 5.113 -3.547 1 89.94 96 ILE B CA 1
ATOM 3170 C C . ILE B 1 96 ? -17.172 4.781 -2.115 1 89.94 96 ILE B C 1
ATOM 3172 O O . ILE B 1 96 ? -15.984 4.855 -1.77 1 89.94 96 ILE B O 1
ATOM 3176 N N . ILE B 1 97 ? -18.156 4.375 -1.291 1 87 97 ILE B N 1
ATOM 3177 C CA . ILE B 1 97 ? -17.906 4.117 0.123 1 87 97 ILE B CA 1
ATOM 3178 C C . ILE B 1 97 ? -17.984 2.617 0.396 1 87 97 ILE B C 1
ATOM 3180 O O . ILE B 1 97 ? -19 1.982 0.132 1 87 97 ILE B O 1
ATOM 3184 N N . PHE B 1 98 ? -16.859 2.119 0.875 1 89.25 98 PHE B N 1
ATOM 3185 C CA . PHE B 1 98 ? -16.828 0.725 1.305 1 89.25 98 PHE B CA 1
ATOM 3186 C C . PHE B 1 98 ? -17.047 0.618 2.809 1 89.25 98 PHE B C 1
ATOM 3188 O O . PHE B 1 98 ? -16.469 1.387 3.582 1 89.25 98 PHE B O 1
ATOM 3195 N N . ASP B 1 99 ? -17.906 -0.343 3.092 1 86.81 99 ASP B N 1
ATOM 3196 C CA . ASP B 1 99 ? -18.016 -0.754 4.488 1 86.81 99 ASP B CA 1
ATOM 3197 C C . ASP B 1 99 ? -16.656 -1.153 5.051 1 86.81 99 ASP B C 1
ATOM 3199 O O . ASP B 1 99 ? -15.875 -1.83 4.375 1 86.81 99 ASP B O 1
ATOM 3203 N N . GLU B 1 100 ? -16.391 -0.771 6.258 1 79.25 100 GLU B N 1
ATOM 3204 C CA . GLU B 1 100 ? -15.102 -1.043 6.883 1 79.25 100 GLU B CA 1
ATOM 3205 C C . GLU B 1 100 ? -14.867 -2.543 7.039 1 79.25 100 GLU B C 1
ATOM 3207 O O . GLU B 1 100 ? -13.727 -3.002 7.047 1 79.25 100 GLU B O 1
ATOM 3212 N N . ILE B 1 101 ? -15.883 -3.283 7.094 1 79.75 101 ILE B N 1
ATOM 3213 C CA . ILE B 1 101 ? -15.742 -4.719 7.309 1 79.75 101 ILE B CA 1
ATOM 3214 C C . ILE B 1 101 ? -15.688 -5.441 5.965 1 79.75 101 ILE B C 1
ATOM 3216 O O . ILE B 1 101 ? -15.5 -6.656 5.914 1 79.75 101 ILE B O 1
ATOM 3220 N N . TYR B 1 102 ? -15.859 -4.691 4.855 1 87 102 TYR B N 1
ATOM 3221 C CA . TYR B 1 102 ? -15.789 -5.297 3.531 1 87 102 TYR B CA 1
ATOM 3222 C C . TYR B 1 102 ? -14.391 -5.832 3.254 1 87 102 TYR B C 1
ATOM 3224 O O . TYR B 1 102 ? -13.391 -5.145 3.506 1 87 102 TYR B O 1
ATOM 3232 N N . PRO B 1 103 ? -14.273 -7.062 2.803 1 85.31 103 PRO B N 1
ATOM 3233 C CA . PRO B 1 103 ? -12.953 -7.66 2.598 1 85.31 103 PRO B CA 1
ATOM 3234 C C . PRO B 1 103 ? -12.078 -6.848 1.646 1 85.31 103 PRO B C 1
ATOM 3236 O O . PRO B 1 103 ? -12.523 -6.473 0.56 1 85.31 103 PRO B O 1
ATOM 3239 N N . GLU B 1 104 ? -10.859 -6.625 2.006 1 86.25 104 GLU B N 1
ATOM 3240 C CA . GLU B 1 104 ? -9.938 -5.777 1.258 1 86.25 104 GLU B CA 1
ATOM 3241 C C . GLU B 1 104 ? -9.672 -6.344 -0.135 1 86.25 104 GLU B C 1
ATOM 3243 O O . GLU B 1 104 ? -9.594 -5.594 -1.111 1 86.25 104 GLU B O 1
ATOM 3248 N N . SER B 1 105 ? -9.469 -7.617 -0.224 1 89.94 105 SER B N 1
ATOM 3249 C CA . SER B 1 105 ? -9.172 -8.211 -1.522 1 89.94 105 SER B CA 1
ATOM 3250 C C . SER B 1 105 ? -10.328 -8.016 -2.498 1 89.94 105 SER B C 1
ATOM 3252 O O . SER B 1 105 ? -10.109 -7.785 -3.689 1 89.94 105 SER B O 1
ATOM 3254 N N . LEU B 1 106 ? -11.516 -8.148 -2.053 1 89.69 106 LEU B N 1
ATOM 3255 C CA . LEU B 1 106 ? -12.68 -7.906 -2.9 1 89.69 106 LEU B CA 1
ATOM 3256 C C . LEU B 1 106 ? -12.789 -6.43 -3.264 1 89.69 106 LEU B C 1
ATOM 3258 O O . LEU B 1 106 ? -13.148 -6.09 -4.391 1 89.69 106 LEU B O 1
ATOM 3262 N N . LYS B 1 107 ? -12.547 -5.602 -2.271 1 91.06 107 LYS B N 1
ATOM 3263 C CA . LYS B 1 107 ? -12.477 -4.164 -2.527 1 91.06 107 LYS B CA 1
ATOM 3264 C C . LYS B 1 107 ? -11.484 -3.857 -3.646 1 91.06 107 LYS B C 1
ATOM 3266 O O . LYS B 1 107 ? -11.797 -3.096 -4.566 1 91.06 107 LYS B O 1
ATOM 3271 N N . ASN B 1 108 ? -10.344 -4.461 -3.578 1 91.75 108 ASN B N 1
ATOM 3272 C CA . ASN B 1 108 ? -9.289 -4.207 -4.551 1 91.75 108 ASN B CA 1
ATOM 3273 C C . ASN B 1 108 ? -9.695 -4.652 -5.949 1 91.75 108 ASN B C 1
ATOM 3275 O O . ASN B 1 108 ? -9.266 -4.062 -6.945 1 91.75 108 ASN B O 1
ATOM 3279 N N . LEU B 1 109 ? -10.523 -5.672 -6.082 1 92.88 109 LEU B N 1
ATOM 3280 C CA . LEU B 1 109 ? -11.047 -6.055 -7.387 1 92.88 109 LEU B CA 1
ATOM 3281 C C . LEU B 1 109 ? -11.836 -4.914 -8.016 1 92.88 109 LEU B C 1
ATOM 3283 O O . LEU B 1 109 ? -11.609 -4.566 -9.18 1 92.88 109 LEU B O 1
ATOM 3287 N N . ILE B 1 110 ? -12.711 -4.422 -7.199 1 92.88 110 ILE B N 1
ATOM 3288 C CA . ILE B 1 110 ? -13.578 -3.35 -7.68 1 92.88 110 ILE B CA 1
ATOM 3289 C C . ILE B 1 110 ? -12.734 -2.119 -8.016 1 92.88 110 ILE B C 1
ATOM 3291 O O . ILE B 1 110 ? -12.914 -1.51 -9.078 1 92.88 110 ILE B O 1
ATOM 3295 N N . ILE B 1 111 ? -11.82 -1.799 -7.156 1 93.25 111 ILE B N 1
ATOM 3296 C CA . ILE B 1 111 ? -10.961 -0.642 -7.359 1 93.25 111 ILE B CA 1
ATOM 3297 C C . ILE B 1 111 ? -10.133 -0.832 -8.633 1 93.25 111 ILE B C 1
ATOM 3299 O O . ILE B 1 111 ? -9.969 0.104 -9.414 1 93.25 111 ILE B O 1
ATOM 3303 N N . SER B 1 112 ? -9.562 -2.012 -8.773 1 92.44 112 SER B N 1
ATOM 3304 C CA . SER B 1 112 ? -8.781 -2.301 -9.977 1 92.44 112 SER B CA 1
ATOM 3305 C C . SER B 1 112 ? -9.617 -2.1 -11.234 1 92.44 112 SER B C 1
ATOM 3307 O O . SER B 1 112 ? -9.148 -1.499 -12.211 1 92.44 112 SER B O 1
ATOM 3309 N N . ALA B 1 113 ? -10.836 -2.551 -11.234 1 91.81 113 ALA B N 1
ATOM 3310 C CA . ALA B 1 113 ? -11.727 -2.404 -12.375 1 91.81 113 ALA B CA 1
ATOM 3311 C C . ALA B 1 113 ? -12.016 -0.933 -12.664 1 91.81 113 ALA B C 1
ATOM 3313 O O . ALA B 1 113 ? -11.984 -0.505 -13.82 1 91.81 113 ALA B O 1
ATOM 3314 N N . LEU B 1 114 ? -12.305 -0.195 -11.641 1 91.5 114 LEU B N 1
ATOM 3315 C CA . LEU B 1 114 ? -12.586 1.229 -11.789 1 91.5 114 LEU B CA 1
ATOM 3316 C C . LEU B 1 114 ? -11.375 1.968 -12.352 1 91.5 114 LEU B C 1
ATOM 3318 O O . LEU B 1 114 ? -11.508 2.803 -13.242 1 91.5 114 LEU B O 1
ATOM 3322 N N . ASN B 1 115 ? -10.195 1.662 -11.812 1 88.19 115 ASN B N 1
ATOM 3323 C CA . ASN B 1 115 ? -8.969 2.318 -12.25 1 88.19 115 ASN B CA 1
ATOM 3324 C C . ASN B 1 115 ? -8.68 2.029 -13.719 1 88.19 115 ASN B C 1
ATOM 3326 O O . ASN B 1 115 ? -8.289 2.93 -14.469 1 88.19 115 ASN B O 1
ATOM 3330 N N . ILE B 1 116 ? -8.836 0.87 -14.109 1 88 116 ILE B N 1
ATOM 3331 C CA . ILE B 1 116 ? -8.586 0.457 -15.484 1 88 116 ILE B CA 1
ATOM 3332 C C . ILE B 1 116 ? -9.531 1.207 -16.422 1 88 116 ILE B C 1
ATOM 3334 O O . ILE B 1 116 ? -9.141 1.586 -17.531 1 88 116 ILE B O 1
ATOM 3338 N N . SER B 1 117 ? -10.727 1.457 -15.953 1 89.25 117 SER B N 1
ATOM 3339 C CA . SER B 1 117 ? -11.719 2.129 -16.781 1 89.25 117 SER B CA 1
ATOM 3340 C C . SER B 1 117 ? -11.422 3.619 -16.906 1 89.25 117 SER B C 1
ATOM 3342 O O . SER B 1 117 ? -11.992 4.301 -17.766 1 89.25 117 SER B O 1
ATOM 3344 N N . GLY B 1 118 ? -10.531 4.109 -16.031 1 86 118 GLY B N 1
ATOM 3345 C CA . GLY B 1 118 ? -10.211 5.527 -16.031 1 86 118 GLY B CA 1
ATOM 3346 C C . GLY B 1 118 ? -11.195 6.371 -15.25 1 86 118 GLY B C 1
ATOM 3347 O O . GLY B 1 118 ? -11.148 7.602 -15.297 1 86 118 GLY B O 1
ATOM 3348 N N . GLN B 1 119 ? -12.094 5.758 -14.57 1 82.19 119 GLN B N 1
ATOM 3349 C CA . GLN B 1 119 ? -13.094 6.465 -13.781 1 82.19 119 GLN B CA 1
ATOM 3350 C C . GLN B 1 119 ? -12.445 7.188 -12.602 1 82.19 119 GLN B C 1
ATOM 3352 O O . GLN B 1 119 ? -11.719 6.578 -11.812 1 82.19 119 GLN B O 1
ATOM 3357 N N . LYS B 1 120 ? -12.688 8.445 -12.555 1 77.25 120 LYS B N 1
ATOM 3358 C CA . LYS B 1 120 ? -12.211 9.195 -11.398 1 77.25 120 LYS B CA 1
ATOM 3359 C C . LYS B 1 120 ? -13.172 9.062 -10.227 1 77.25 120 LYS B C 1
ATOM 3361 O O . LYS B 1 120 ? -14.328 9.477 -10.312 1 77.25 120 LYS B O 1
ATOM 3366 N N . THR B 1 121 ? -12.836 8.359 -9.289 1 81.12 121 THR B N 1
ATOM 3367 C CA . THR B 1 121 ? -13.68 8.125 -8.125 1 81.12 121 THR B CA 1
ATOM 3368 C C . THR B 1 121 ? -12.922 8.422 -6.836 1 81.12 121 THR B C 1
ATOM 3370 O O . THR B 1 121 ? -11.695 8.32 -6.797 1 81.12 121 THR B O 1
ATOM 3373 N N . ASN B 1 122 ? -13.664 8.969 -5.945 1 77.69 122 ASN B N 1
ATOM 3374 C CA . ASN B 1 122 ? -13.164 9.07 -4.578 1 77.69 122 ASN B CA 1
ATOM 3375 C C . ASN B 1 122 ? -13.578 7.855 -3.744 1 77.69 122 ASN B C 1
ATOM 3377 O O . ASN B 1 122 ? -14.758 7.668 -3.453 1 77.69 122 ASN B O 1
ATOM 3381 N N . ILE B 1 123 ? -12.633 7.051 -3.426 1 86.12 123 ILE B N 1
ATOM 3382 C CA . ILE B 1 123 ? -12.906 5.805 -2.719 1 86.12 123 ILE B CA 1
ATOM 3383 C C . ILE B 1 123 ? -12.57 5.969 -1.237 1 86.12 123 ILE B C 1
ATOM 3385 O O . ILE B 1 123 ? -11.492 6.457 -0.888 1 86.12 123 ILE B O 1
ATOM 3389 N N . MET B 1 124 ? -13.555 5.508 -0.39 1 78.56 124 MET B N 1
ATOM 3390 C CA . MET B 1 124 ? -13.359 5.656 1.049 1 78.56 124 MET B CA 1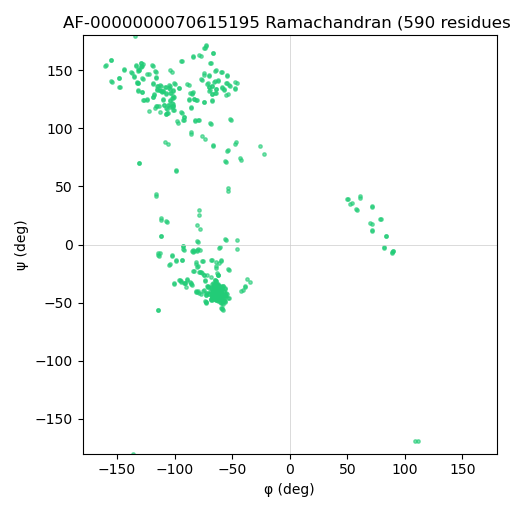
ATOM 3391 C C . MET B 1 124 ? -13.93 4.457 1.801 1 78.56 124 MET B C 1
ATOM 3393 O O . MET B 1 124 ? -14.836 3.783 1.306 1 78.56 124 MET B O 1
ATOM 3397 N N . GLY B 1 125 ? -13.297 4.188 2.967 1 81.12 125 GLY B N 1
ATOM 3398 C CA . GLY B 1 125 ? -13.844 3.23 3.914 1 81.12 125 GLY B CA 1
ATOM 3399 C C . GLY B 1 125 ? -14.57 3.891 5.074 1 81.12 125 GLY B C 1
ATOM 3400 O O . GLY B 1 125 ? -14.125 4.918 5.586 1 81.12 125 GLY B O 1
ATOM 3401 N N . ARG B 1 126 ? -15.75 3.297 5.473 1 74.38 126 ARG B N 1
ATOM 3402 C CA . ARG B 1 126 ? -16.531 3.822 6.586 1 74.38 126 ARG B CA 1
ATOM 3403 C C . ARG B 1 126 ? -17.406 2.732 7.211 1 74.38 126 ARG B C 1
ATOM 3405 O O . ARG B 1 126 ? -17.938 1.876 6.504 1 74.38 126 ARG B O 1
ATOM 3412 N N . ALA B 1 127 ? -17.406 2.873 8.508 1 79.38 127 ALA B N 1
ATOM 3413 C CA . ALA B 1 127 ? -18.422 2.033 9.133 1 79.38 127 ALA B CA 1
ATOM 3414 C C . ALA B 1 127 ? -19.828 2.459 8.703 1 79.38 127 ALA B C 1
ATOM 3416 O O . ALA B 1 127 ? -20.141 3.652 8.68 1 79.38 127 ALA B O 1
ATOM 3417 N N . VAL B 1 128 ? -20.609 1.497 8.359 1 80.88 128 VAL B N 1
ATOM 3418 C CA . VAL B 1 128 ? -21.922 1.872 7.852 1 80.88 128 VAL B CA 1
ATOM 3419 C C . VAL B 1 128 ? -23.016 1.048 8.547 1 80.88 128 VAL B C 1
ATOM 3421 O O . VAL B 1 128 ? -22.719 0.007 9.141 1 80.88 128 VAL B O 1
ATOM 3424 N N . ASN B 1 129 ? -24.188 1.584 8.68 1 84.19 129 ASN B N 1
ATOM 3425 C CA . ASN B 1 129 ? -25.453 0.937 9.016 1 84.19 129 ASN B CA 1
ATOM 3426 C C . ASN B 1 129 ? -26.594 1.441 8.133 1 84.19 129 ASN B C 1
ATOM 3428 O O . ASN B 1 129 ? -26.359 2.201 7.188 1 84.19 129 ASN B O 1
ATOM 3432 N N . SER B 1 130 ? -27.812 0.914 8.352 1 86.38 130 SER B N 1
ATOM 3433 C CA . SER B 1 130 ? -28.938 1.263 7.48 1 86.38 130 SER B CA 1
ATOM 3434 C C . SER B 1 130 ? -29.141 2.773 7.414 1 86.38 130 SER B C 1
ATOM 3436 O O . SER B 1 130 ? -29.359 3.328 6.34 1 86.38 130 SER B O 1
ATOM 3438 N N . GLN B 1 131 ? -29.047 3.42 8.469 1 81.38 131 GLN B N 1
ATOM 3439 C CA . GLN B 1 131 ? -29.266 4.859 8.539 1 81.38 131 GLN B CA 1
ATOM 3440 C C . GLN B 1 131 ? -28.188 5.621 7.793 1 81.38 131 GLN B C 1
ATOM 3442 O O . GLN B 1 131 ? -28.469 6.543 7.027 1 81.38 131 GLN B O 1
ATOM 3447 N N . ILE B 1 132 ? -26.984 5.23 8.039 1 79.19 132 ILE B N 1
ATOM 3448 C CA . ILE B 1 132 ? -25.844 5.898 7.422 1 79.19 132 ILE B CA 1
ATOM 3449 C C . ILE B 1 132 ? -25.906 5.727 5.902 1 79.19 132 ILE B C 1
ATOM 3451 O O . ILE B 1 132 ? -25.656 6.672 5.152 1 79.19 132 ILE B O 1
ATOM 3455 N N . ILE B 1 133 ? -26.234 4.539 5.477 1 86.94 133 ILE B N 1
ATOM 3456 C CA . ILE B 1 133 ? -26.344 4.262 4.047 1 86.94 133 ILE B CA 1
ATOM 3457 C C . ILE B 1 133 ? -27.375 5.188 3.422 1 86.94 133 ILE B C 1
ATOM 3459 O O . ILE B 1 133 ? -27.141 5.766 2.357 1 86.94 133 ILE B O 1
ATOM 3463 N N . GLU B 1 134 ? -28.5 5.363 4.078 1 81.56 134 GLU B N 1
ATOM 3464 C CA . GLU B 1 134 ? -29.562 6.219 3.568 1 81.56 134 GLU B CA 1
ATOM 3465 C C . GLU B 1 134 ? -29.109 7.676 3.484 1 81.56 134 GLU B C 1
ATOM 3467 O O . GLU B 1 134 ? -29.359 8.352 2.488 1 81.56 134 GLU B O 1
ATOM 3472 N N . GLU B 1 135 ? -28.516 8.062 4.473 1 76.31 135 GLU B N 1
ATOM 3473 C CA . GLU B 1 135 ? -28.031 9.438 4.516 1 76.31 135 GLU B CA 1
ATOM 3474 C C . GLU B 1 135 ? -27 9.703 3.424 1 76.31 135 GLU B C 1
ATOM 3476 O O . GLU B 1 135 ? -27.062 10.734 2.746 1 76.31 135 GLU B O 1
ATOM 3481 N N . LEU B 1 136 ? -26.109 8.766 3.309 1 74.25 136 LEU B N 1
ATOM 3482 C CA . LEU B 1 136 ? -25.031 8.914 2.324 1 74.25 136 LEU B CA 1
ATOM 3483 C C . LEU B 1 136 ? -25.609 8.938 0.909 1 74.25 136 LEU B C 1
ATOM 3485 O O . LEU B 1 136 ? -25.203 9.773 0.091 1 74.25 136 LEU B O 1
ATOM 3489 N N . CYS B 1 137 ? -26.5 8.125 0.601 1 75.5 137 CYS B N 1
ATOM 3490 C CA . CYS B 1 137 ? -27.031 7.984 -0.75 1 75.5 137 CYS B CA 1
ATOM 3491 C C . CYS B 1 137 ? -27.984 9.125 -1.084 1 75.5 137 CYS B C 1
ATOM 3493 O O . CYS B 1 137 ? -28.219 9.414 -2.256 1 75.5 137 CYS B O 1
ATOM 3495 N N . GLN B 1 138 ? -28.562 9.711 -0.104 1 68.88 138 GLN B N 1
ATOM 3496 C CA . GLN B 1 138 ? -29.484 10.82 -0.344 1 68.88 138 GLN B CA 1
ATOM 3497 C C . GLN B 1 138 ? -28.734 12.125 -0.589 1 68.88 138 GLN B C 1
ATOM 3499 O O . GLN B 1 138 ? -29.188 12.977 -1.346 1 68.88 138 GLN B O 1
ATOM 3504 N N . THR B 1 139 ? -27.781 12.352 0.071 1 58.91 139 THR B N 1
ATOM 3505 C CA . THR B 1 139 ? -27.156 13.672 0.052 1 58.91 139 THR B CA 1
ATOM 3506 C C . THR B 1 139 ? -26.078 13.742 -1.027 1 58.91 139 THR B C 1
ATOM 3508 O O . THR B 1 139 ? -25.828 14.805 -1.596 1 58.91 139 THR B O 1
ATOM 3511 N N . ASN B 1 140 ? -25.344 12.641 -1.239 1 60.75 140 ASN B N 1
ATOM 3512 C CA . ASN B 1 140 ? -24.094 12.766 -1.977 1 60.75 140 ASN B CA 1
ATOM 3513 C C . ASN B 1 140 ? -24.078 11.875 -3.217 1 60.75 140 ASN B C 1
ATOM 3515 O O . ASN B 1 140 ? -24.922 11 -3.367 1 60.75 140 ASN B O 1
ATOM 3519 N N . ASN B 1 141 ? -23.406 12.344 -4.289 1 74.5 141 ASN B N 1
ATOM 3520 C CA . ASN B 1 141 ? -23 11.492 -5.406 1 74.5 141 ASN B CA 1
ATOM 3521 C C . ASN B 1 141 ? -22.156 10.312 -4.938 1 74.5 141 ASN B C 1
ATOM 3523 O O . ASN B 1 141 ? -20.953 10.273 -5.176 1 74.5 141 ASN B O 1
ATOM 3527 N N . CYS B 1 142 ? -23.047 9.32 -4.207 1 81.81 142 CYS B N 1
ATOM 3528 C CA . CYS B 1 142 ? -22.312 8.281 -3.5 1 81.81 142 CYS B CA 1
ATOM 3529 C C . CYS B 1 142 ? -22.891 6.902 -3.791 1 81.81 142 CYS B C 1
ATOM 3531 O O . CYS B 1 142 ? -24.094 6.75 -3.924 1 81.81 142 CYS B O 1
ATOM 3533 N N . ILE B 1 143 ? -22.078 5.941 -3.969 1 89.5 143 ILE B N 1
ATOM 3534 C CA . ILE B 1 143 ? -22.375 4.516 -4.02 1 89.5 143 ILE B CA 1
ATOM 3535 C C . ILE B 1 143 ? -21.781 3.818 -2.799 1 89.5 143 ILE B C 1
ATOM 3537 O O . ILE B 1 143 ? -20.625 4.07 -2.428 1 89.5 143 ILE B O 1
ATOM 3541 N N . VAL B 1 144 ? -22.609 2.979 -2.133 1 91 144 VAL B N 1
ATOM 3542 C CA . VAL B 1 144 ? -22.125 2.285 -0.944 1 91 144 VAL B CA 1
ATOM 3543 C C . VAL B 1 144 ? -22.047 0.786 -1.217 1 91 144 VAL B C 1
ATOM 3545 O O . VAL B 1 144 ? -22.953 0.203 -1.798 1 91 144 VAL B O 1
ATOM 3548 N N . ILE B 1 145 ? -20.938 0.193 -0.85 1 92.62 145 ILE B N 1
ATOM 3549 C CA . ILE B 1 145 ? -20.734 -1.247 -0.965 1 92.62 145 ILE B CA 1
ATOM 3550 C C . ILE B 1 145 ? -20.5 -1.847 0.417 1 92.62 145 ILE B C 1
ATOM 3552 O O . ILE B 1 145 ? -19.625 -1.379 1.159 1 92.62 145 ILE B O 1
ATOM 3556 N N . SER B 1 146 ? -21.266 -2.854 0.761 1 89.12 146 SER B N 1
ATOM 3557 C CA . SER B 1 146 ? -21.188 -3.445 2.094 1 89.12 146 SER B CA 1
ATOM 3558 C C . SER B 1 146 ? -21.141 -4.969 2.021 1 89.12 146 SER B C 1
ATOM 3560 O O . SER B 1 146 ? -21.672 -5.566 1.08 1 89.12 146 SER B O 1
ATOM 3562 N N . ALA B 1 147 ? -20.547 -5.559 3.062 1 85.62 147 ALA B N 1
ATOM 3563 C CA . ALA B 1 147 ? -20.516 -7.016 3.188 1 85.62 147 ALA B CA 1
ATOM 3564 C C . ALA B 1 147 ? -21.797 -7.535 3.836 1 85.62 147 ALA B C 1
ATOM 3566 O O . ALA B 1 147 ? -22.016 -8.742 3.918 1 85.62 147 ALA B O 1
ATOM 3567 N N . ARG B 1 148 ? -22.609 -6.633 4.254 1 83.44 148 ARG B N 1
ATOM 3568 C CA . ARG B 1 148 ? -23.875 -6.992 4.879 1 83.44 148 ARG B CA 1
ATOM 3569 C C . ARG B 1 148 ? -25.047 -6.422 4.098 1 83.44 148 ARG B C 1
ATOM 3571 O O . ARG B 1 148 ? -24.891 -5.457 3.344 1 83.44 148 ARG B O 1
ATOM 3578 N N . HIS B 1 149 ? -26.094 -7.137 4.301 1 86 149 HIS B N 1
ATOM 3579 C CA . HIS B 1 149 ? -27.344 -6.637 3.738 1 86 149 HIS B CA 1
ATOM 3580 C C . HIS B 1 149 ? -28.125 -5.82 4.766 1 86 149 HIS B C 1
ATOM 3582 O O . HIS B 1 149 ? -28.578 -6.359 5.77 1 86 149 HIS B O 1
ATOM 3588 N N . TYR B 1 150 ? -28.25 -4.617 4.508 1 84.5 150 TYR B N 1
ATOM 3589 C CA . TYR B 1 150 ? -28.984 -3.744 5.418 1 84.5 150 TYR B CA 1
ATOM 3590 C C . TYR B 1 150 ? -30.359 -3.43 4.871 1 84.5 150 TYR B C 1
ATOM 3592 O O . TYR B 1 150 ? -30.578 -3.414 3.656 1 84.5 150 TYR B O 1
ATOM 3600 N N . PHE B 1 151 ? -31.234 -3.229 5.812 1 80.69 151 PHE B N 1
ATOM 3601 C CA . PHE B 1 151 ? -32.531 -2.727 5.414 1 80.69 151 PHE B CA 1
ATOM 3602 C C . PHE B 1 151 ? -32.406 -1.388 4.699 1 80.69 151 PHE B C 1
ATOM 3604 O O . PHE B 1 151 ? -31.594 -0.553 5.074 1 80.69 151 PHE B O 1
ATOM 3611 N N . HIS B 1 152 ? -33.156 -1.281 3.588 1 73.31 152 HIS B N 1
ATOM 3612 C CA . HIS B 1 152 ? -33.094 -0.018 2.863 1 73.31 152 HIS B CA 1
ATOM 3613 C C . HIS B 1 152 ? -34.469 0.428 2.396 1 73.31 152 HIS B C 1
ATOM 3615 O O . HIS B 1 152 ? -35.344 -0.404 2.164 1 73.31 152 HIS B O 1
ATOM 3621 N N . ARG B 1 153 ? -34.594 1.723 2.363 1 76.12 153 ARG B N 1
ATOM 3622 C CA . ARG B 1 153 ? -35.844 2.338 1.931 1 76.12 153 ARG B CA 1
ATOM 3623 C C . ARG B 1 153 ? -36 2.225 0.419 1 76.12 153 ARG B C 1
ATOM 3625 O O . ARG B 1 153 ? -35.062 1.887 -0.294 1 76.12 153 ARG B O 1
ATOM 3632 N N . GLU B 1 154 ? -37.188 2.555 0.016 1 79.06 154 GLU B N 1
ATOM 3633 C CA . GLU B 1 154 ? -37.562 2.475 -1.396 1 79.06 154 GLU B CA 1
ATOM 3634 C C . GLU B 1 154 ? -36.719 3.453 -2.232 1 79.06 154 GLU B C 1
ATOM 3636 O O . GLU B 1 154 ? -36.594 3.271 -3.443 1 79.06 154 GLU B O 1
ATOM 3641 N N . SER B 1 155 ? -36.188 4.391 -1.569 1 79.31 155 SER B N 1
ATOM 3642 C CA . SER B 1 155 ? -35.438 5.414 -2.287 1 79.31 155 SER B CA 1
ATOM 3643 C C . SER B 1 155 ? -34.062 4.906 -2.682 1 79.31 155 SER B C 1
ATOM 3645 O O . SER B 1 155 ? -33.344 5.566 -3.436 1 79.31 155 SER B O 1
ATOM 3647 N N . LEU B 1 156 ? -33.75 3.688 -2.223 1 86.81 156 LEU B N 1
ATOM 3648 C CA . LEU B 1 156 ? -32.438 3.111 -2.537 1 86.81 156 LEU B CA 1
ATOM 3649 C C . LEU B 1 156 ? -32.594 1.825 -3.34 1 86.81 156 LEU B C 1
ATOM 3651 O O . LEU B 1 156 ? -33.531 1.056 -3.113 1 86.81 156 LEU B O 1
ATOM 3655 N N . VAL B 1 157 ? -31.797 1.679 -4.293 1 86.56 157 VAL B N 1
ATOM 3656 C CA . VAL B 1 157 ? -31.625 0.396 -4.969 1 86.56 157 VAL B CA 1
ATOM 3657 C C . VAL B 1 157 ? -30.562 -0.431 -4.25 1 86.56 157 VAL B C 1
ATOM 3659 O O . VAL B 1 157 ? -29.531 0.099 -3.836 1 86.56 157 VAL B O 1
ATOM 3662 N N . CYS B 1 158 ? -30.812 -1.665 -4.09 1 89.31 158 CYS B N 1
ATOM 3663 C CA . CYS B 1 158 ? -29.844 -2.609 -3.521 1 89.31 158 CYS B CA 1
ATOM 3664 C C . CYS B 1 158 ? -29.656 -3.812 -4.438 1 89.31 158 CYS B C 1
ATOM 3666 O O . CYS B 1 158 ? -30.641 -4.438 -4.859 1 89.31 158 CYS B O 1
ATOM 3668 N N . ARG B 1 159 ? -28.469 -4.074 -4.809 1 88.19 159 ARG B N 1
ATOM 3669 C CA . ARG B 1 159 ? -28.094 -5.277 -5.547 1 88.19 159 ARG B CA 1
ATOM 3670 C C . ARG B 1 159 ? -27.109 -6.133 -4.746 1 88.19 159 ARG B C 1
ATOM 3672 O O . ARG B 1 159 ? -26.125 -5.625 -4.227 1 88.19 159 ARG B O 1
ATOM 3679 N N . THR B 1 160 ? -27.453 -7.332 -4.648 1 87.75 160 THR B N 1
ATOM 3680 C CA . THR B 1 160 ? -26.641 -8.219 -3.828 1 87.75 160 THR B CA 1
ATOM 3681 C C . THR B 1 160 ? -26 -9.312 -4.684 1 87.75 160 THR B C 1
ATOM 3683 O O . THR B 1 160 ? -26.547 -9.703 -5.711 1 87.75 160 THR B O 1
ATOM 3686 N N . SER B 1 161 ? -24.797 -9.648 -4.316 1 87.44 161 SER B N 1
ATOM 3687 C CA . SER B 1 161 ? -24.062 -10.773 -4.895 1 87.44 161 SER B CA 1
ATOM 3688 C C . SER B 1 161 ? -23.453 -11.656 -3.809 1 87.44 161 SER B C 1
ATOM 3690 O O . SER B 1 161 ? -22.984 -11.148 -2.783 1 87.44 161 SER B O 1
ATOM 3692 N N . VAL B 1 162 ? -23.516 -12.914 -4 1 83.69 162 VAL B N 1
ATOM 3693 C CA . VAL B 1 162 ? -22.984 -13.859 -3.021 1 83.69 162 VAL B CA 1
ATOM 3694 C C . VAL B 1 162 ? -21.703 -14.492 -3.555 1 83.69 162 VAL B C 1
ATOM 3696 O O . VAL B 1 162 ? -21.625 -14.859 -4.73 1 83.69 162 VAL B O 1
ATOM 3699 N N . GLU B 1 163 ? -20.781 -14.523 -2.611 1 82.94 163 GLU B N 1
ATOM 3700 C CA . GLU B 1 163 ? -19.516 -15.156 -2.967 1 82.94 163 GLU B CA 1
ATOM 3701 C C . GLU B 1 163 ? -19.656 -16.672 -3.01 1 82.94 163 GLU B C 1
ATOM 3703 O O . GLU B 1 163 ? -20.406 -17.266 -2.225 1 82.94 163 GLU B O 1
ATOM 3708 N N . GLY B 1 164 ? -18.906 -17.297 -3.928 1 80.31 164 GLY B N 1
ATOM 3709 C CA . GLY B 1 164 ? -18.906 -18.75 -4.094 1 80.31 164 GLY B CA 1
ATOM 3710 C C . GLY B 1 164 ? -18.094 -19.484 -3.051 1 80.31 164 GLY B C 1
ATOM 3711 O O . GLY B 1 164 ? -17.766 -20.656 -3.223 1 80.31 164 GLY B O 1
ATOM 3712 N N . GLY B 1 165 ? -17.734 -18.797 -2.031 1 88.12 165 GLY B N 1
ATOM 3713 C CA . GLY B 1 165 ? -16.906 -19.422 -1.006 1 88.12 165 GLY B CA 1
ATOM 3714 C C . GLY B 1 165 ? -15.5 -18.844 -0.965 1 88.12 165 GLY B C 1
ATOM 3715 O O . GLY B 1 165 ? -15.242 -17.766 -1.509 1 88.12 165 GLY B O 1
ATOM 3716 N N . VAL B 1 166 ? -14.633 -19.609 -0.159 1 90.19 166 VAL B N 1
ATOM 3717 C CA . VAL B 1 166 ? -13.242 -19.188 -0.024 1 90.19 166 VAL B CA 1
ATOM 3718 C C . VAL B 1 166 ? -12.312 -20.359 -0.302 1 90.19 166 VAL B C 1
ATOM 3720 O O . VAL B 1 166 ? -12.734 -21.531 -0.215 1 90.19 166 VAL B O 1
ATOM 3723 N N . MET B 1 167 ? -11.148 -20.031 -0.747 1 93.12 167 MET B N 1
ATOM 3724 C CA . MET B 1 167 ? -10.086 -21.016 -0.934 1 93.12 167 MET B CA 1
ATOM 3725 C C . MET B 1 167 ? -9.094 -20.969 0.219 1 93.12 167 MET B C 1
ATOM 3727 O O . MET B 1 167 ? -8.641 -19.891 0.611 1 93.12 167 MET B O 1
ATOM 3731 N N . LEU B 1 168 ? -8.844 -22.047 0.815 1 94.25 168 LEU B N 1
ATOM 3732 C CA . LEU B 1 168 ? -7.773 -22.188 1.798 1 94.25 168 LEU B CA 1
ATOM 3733 C C . LEU B 1 168 ? -6.48 -22.641 1.133 1 94.25 168 LEU B C 1
ATOM 3735 O O . LEU B 1 168 ? -6.348 -23.812 0.761 1 94.25 168 LEU B O 1
ATOM 3739 N N . PHE B 1 169 ? -5.535 -21.781 1.017 1 95.75 169 PHE B N 1
ATOM 3740 C CA . PHE B 1 169 ? -4.234 -22.125 0.456 1 95.75 169 PHE B CA 1
ATOM 3741 C C . PHE B 1 169 ? -3.322 -22.719 1.526 1 95.75 169 PHE B C 1
ATOM 3743 O O . PHE B 1 169 ? -3.18 -22.141 2.609 1 95.75 169 PHE B O 1
ATOM 3750 N N . ILE B 1 170 ? -2.758 -23.797 1.201 1 95.94 170 ILE B N 1
ATOM 3751 C CA . ILE B 1 170 ? -1.859 -24.531 2.086 1 95.94 170 ILE B CA 1
ATOM 3752 C C . ILE B 1 170 ? -0.449 -24.531 1.501 1 95.94 170 ILE B C 1
ATOM 3754 O O . ILE B 1 170 ? -0.273 -24.688 0.29 1 95.94 170 ILE B O 1
ATOM 3758 N N . PRO B 1 171 ? 0.553 -24.297 2.348 1 95.5 171 PRO B N 1
ATOM 3759 C CA . PRO B 1 171 ? 1.922 -24.375 1.832 1 95.5 171 PRO B CA 1
ATOM 3760 C C . PRO B 1 171 ? 2.211 -25.672 1.097 1 95.5 171 PRO B C 1
ATOM 3762 O O . PRO B 1 171 ? 1.826 -26.75 1.565 1 95.5 171 PRO B O 1
ATOM 3765 N N . LYS B 1 172 ? 2.871 -25.469 0.012 1 93.25 172 LYS B N 1
ATOM 3766 C CA . LYS B 1 172 ? 3.18 -26.625 -0.828 1 93.25 172 LYS B CA 1
ATOM 3767 C C . LYS B 1 172 ? 3.936 -27.688 -0.04 1 93.25 172 LYS B C 1
ATOM 3769 O O . LYS B 1 172 ? 3.682 -28.891 -0.202 1 93.25 172 LYS B O 1
ATOM 3774 N N . LYS B 1 173 ? 4.832 -27.266 0.85 1 91.81 173 LYS B N 1
ATOM 3775 C CA . LYS B 1 173 ? 5.684 -28.188 1.604 1 91.81 173 LYS B CA 1
ATOM 3776 C C . LYS B 1 173 ? 4.867 -29.016 2.594 1 91.81 173 LYS B C 1
ATOM 3778 O O . LYS B 1 173 ? 5.367 -29.984 3.156 1 91.81 173 LYS B O 1
ATOM 3783 N N . PHE B 1 174 ? 3.656 -28.625 2.816 1 94.25 174 PHE B N 1
ATOM 3784 C CA . PHE B 1 174 ? 2.824 -29.344 3.773 1 94.25 174 PHE B CA 1
ATOM 3785 C C . PHE B 1 174 ? 2.006 -30.422 3.074 1 94.25 174 PHE B C 1
ATOM 3787 O O . PHE B 1 174 ? 1.173 -31.078 3.701 1 94.25 174 PHE B O 1
ATOM 3794 N N . PHE B 1 175 ? 2.094 -30.578 1.826 1 90.81 175 PHE B N 1
ATOM 3795 C CA . PHE B 1 175 ? 1.416 -31.641 1.1 1 90.81 175 PHE B CA 1
ATOM 3796 C C . PHE B 1 175 ? 2.273 -32.906 1.066 1 90.81 175 PHE B C 1
ATOM 3798 O O . PHE B 1 175 ? 3.48 -32.844 0.83 1 90.81 175 PHE B O 1
ATOM 3805 N N . LEU B 1 176 ? 1.694 -33.938 1.502 1 86.56 176 LEU B N 1
ATOM 3806 C CA . LEU B 1 176 ? 2.289 -35.281 1.427 1 86.56 176 LEU B CA 1
ATOM 3807 C C . LEU B 1 176 ? 1.473 -36.188 0.514 1 86.56 176 LEU B C 1
ATOM 3809 O O . LEU B 1 176 ? 0.309 -36.469 0.799 1 86.56 176 LEU B O 1
ATOM 3813 N N . CYS B 1 177 ? 2.055 -36.719 -0.583 1 84.62 177 CYS B N 1
ATOM 3814 C CA . CYS B 1 177 ? 1.402 -37.594 -1.542 1 84.62 177 CYS B CA 1
ATOM 3815 C C . CYS B 1 177 ? 0.083 -37 -2.021 1 84.62 177 CYS B C 1
ATOM 3817 O O . CYS B 1 177 ? -0.942 -37.688 -2.033 1 84.62 177 CYS B O 1
ATOM 3819 N N . GLY B 1 178 ? 0.045 -35.656 -2.236 1 82.69 178 GLY B N 1
ATOM 3820 C CA . GLY B 1 178 ? -1.098 -35 -2.838 1 82.69 178 GLY B CA 1
ATOM 3821 C C . GLY B 1 178 ? -2.139 -34.562 -1.823 1 82.69 178 GLY B C 1
ATOM 3822 O O . GLY B 1 178 ? -3.119 -33.906 -2.174 1 82.69 178 GLY B O 1
ATOM 3823 N N . LYS B 1 179 ? -1.912 -34.969 -0.574 1 87.62 179 LYS B N 1
ATOM 3824 C CA . LYS B 1 179 ? -2.854 -34.594 0.471 1 87.62 179 LYS B CA 1
ATOM 3825 C C . LYS B 1 179 ? -2.174 -33.719 1.526 1 87.62 179 LYS B C 1
ATOM 3827 O O . LYS B 1 179 ? -0.981 -33.875 1.794 1 87.62 179 LYS B O 1
ATOM 3832 N N . PRO B 1 180 ? -2.971 -32.812 2.131 1 90.31 180 PRO B N 1
ATOM 3833 C CA . PRO B 1 180 ? -2.377 -31.984 3.174 1 90.31 180 PRO B CA 1
ATOM 3834 C C . PRO B 1 180 ? -1.999 -32.781 4.422 1 90.31 180 PRO B C 1
ATOM 3836 O O . PRO B 1 180 ? -2.727 -33.688 4.824 1 90.31 180 PRO B O 1
ATOM 3839 N N . ASP B 1 181 ? -0.836 -32.5 4.941 1 90.38 181 ASP B N 1
ATOM 3840 C CA . ASP B 1 181 ? -0.392 -33.062 6.215 1 90.38 181 ASP B CA 1
ATOM 3841 C C . ASP B 1 181 ? -1.027 -32.312 7.391 1 90.38 181 ASP B C 1
ATOM 3843 O O . ASP B 1 181 ? -0.574 -31.234 7.766 1 90.38 181 ASP B O 1
ATOM 3847 N N . ILE B 1 182 ? -1.914 -32.938 7.992 1 86.12 182 ILE B N 1
ATOM 3848 C CA . ILE B 1 182 ? -2.756 -32.312 9 1 86.12 182 ILE B CA 1
ATOM 3849 C C . ILE B 1 182 ? -1.905 -31.906 10.211 1 86.12 182 ILE B C 1
ATOM 3851 O O . ILE B 1 182 ? -2.154 -30.891 10.844 1 86.12 182 ILE B O 1
ATOM 3855 N N . ASN B 1 183 ? -0.957 -32.656 10.508 1 85.94 183 ASN B N 1
ATOM 3856 C CA . ASN B 1 183 ? -0.104 -32.375 11.656 1 85.94 183 ASN B CA 1
ATOM 3857 C C . ASN B 1 183 ? 0.653 -31.062 11.477 1 85.94 183 ASN B C 1
ATOM 3859 O O . ASN B 1 183 ? 0.881 -30.328 12.445 1 85.94 183 ASN B O 1
ATOM 3863 N N . ARG B 1 184 ? 0.998 -30.781 10.32 1 88.31 184 ARG B N 1
ATOM 3864 C CA . ARG B 1 184 ? 1.731 -29.547 10.031 1 88.31 184 ARG B CA 1
ATOM 3865 C C . ARG B 1 184 ? 0.794 -28.344 10.008 1 88.31 184 ARG B C 1
ATOM 3867 O O . ARG B 1 184 ? 1.212 -27.219 10.281 1 88.31 184 ARG B O 1
ATOM 3874 N N . LEU B 1 185 ? -0.444 -28.578 9.766 1 91.62 185 LEU B N 1
ATOM 3875 C CA . LEU B 1 185 ? -1.428 -27.5 9.625 1 91.62 185 LEU B CA 1
ATOM 3876 C C . LEU B 1 185 ? -1.839 -26.969 10.992 1 91.62 185 LEU B C 1
ATOM 3878 O O . LEU B 1 185 ? -2.053 -25.766 11.148 1 91.62 185 LEU B O 1
ATOM 3882 N N . ALA B 1 186 ? -2.074 -27.797 12.039 1 87.19 186 ALA B N 1
ATOM 3883 C CA . ALA B 1 186 ? -2.594 -27.453 13.359 1 87.19 186 ALA B CA 1
ATOM 3884 C C . ALA B 1 186 ? -1.77 -26.328 13.992 1 87.19 186 ALA B C 1
ATOM 3886 O O . ALA B 1 186 ? -2.314 -25.453 14.672 1 87.19 186 ALA B O 1
ATOM 3887 N N . GLY B 1 187 ? -0.557 -26.094 13.594 1 84.19 187 GLY B N 1
ATOM 3888 C CA . GLY B 1 187 ? 0.279 -25.062 14.195 1 84.19 187 GLY B CA 1
ATOM 3889 C C . GLY B 1 187 ? 0.562 -23.906 13.266 1 84.19 187 GLY B C 1
ATOM 3890 O O . GLY B 1 187 ? 1.218 -22.938 13.648 1 84.19 187 GLY B O 1
ATOM 3891 N N . THR B 1 188 ? -0.063 -23.938 12.211 1 91.56 188 THR B N 1
ATOM 3892 C CA . THR B 1 188 ? 0.219 -22.906 11.211 1 91.56 188 THR B CA 1
ATOM 3893 C C . THR B 1 188 ? -0.891 -21.859 11.188 1 91.56 188 THR B C 1
ATOM 3895 O O . THR B 1 188 ? -2.07 -22.203 11.078 1 91.56 188 THR B O 1
ATOM 3898 N N . PRO B 1 189 ? -0.554 -20.562 11.375 1 92.25 189 PRO B N 1
ATOM 3899 C CA . PRO B 1 189 ? -1.575 -19.516 11.352 1 92.25 189 PRO B CA 1
ATOM 3900 C C . PRO B 1 189 ? -2.324 -19.453 10.023 1 92.25 189 PRO B C 1
ATOM 3902 O O . PRO B 1 189 ? -1.768 -19.797 8.984 1 92.25 189 PRO B O 1
ATOM 3905 N N . VAL B 1 190 ? -3.561 -19.062 10.125 1 91.25 190 VAL B N 1
ATOM 3906 C CA . VAL B 1 190 ? -4.395 -18.828 8.953 1 91.25 190 VAL B CA 1
ATOM 3907 C C . VAL B 1 190 ? -4.609 -17.344 8.75 1 91.25 190 VAL B C 1
ATOM 3909 O O . VAL B 1 190 ? -5.23 -16.672 9.586 1 91.25 190 VAL B O 1
ATOM 3912 N N . LEU B 1 191 ? -4 -16.891 7.648 1 88.69 191 LEU B N 1
ATOM 3913 C CA . LEU B 1 191 ? -4.164 -15.477 7.348 1 88.69 191 LEU B CA 1
ATOM 3914 C C . LEU B 1 191 ? -5.48 -15.227 6.621 1 88.69 191 LEU B C 1
ATOM 3916 O O . LEU B 1 191 ? -5.789 -15.898 5.633 1 88.69 191 LEU B O 1
ATOM 3920 N N . LEU B 1 192 ? -6.23 -14.359 7.188 1 76.88 192 LEU B N 1
ATOM 3921 C CA . LEU B 1 192 ? -7.453 -13.898 6.531 1 76.88 192 LEU B CA 1
ATOM 3922 C C . LEU B 1 192 ? -7.273 -12.492 5.973 1 76.88 192 LEU B C 1
ATOM 3924 O O . LEU B 1 192 ? -7.074 -11.539 6.73 1 76.88 192 LEU B O 1
ATOM 3928 N N . HIS B 1 193 ? -6.777 -12.398 4.789 1 58.88 193 HIS B N 1
ATOM 3929 C CA . HIS B 1 193 ? -6.539 -11.109 4.16 1 58.88 193 HIS B CA 1
ATOM 3930 C C . HIS B 1 193 ? -7.734 -10.18 4.34 1 58.88 193 HIS B C 1
ATOM 3932 O O . HIS B 1 193 ? -7.75 -9.07 3.803 1 58.88 193 HIS B O 1
ATOM 3938 N N . GLU B 1 194 ? -8.812 -10.609 5.105 1 56.31 194 GLU B N 1
ATOM 3939 C CA . GLU B 1 194 ? -10.094 -9.922 5.113 1 56.31 194 GLU B CA 1
ATOM 3940 C C . GLU B 1 194 ? -10.484 -9.484 6.523 1 56.31 194 GLU B C 1
ATOM 3942 O O . GLU B 1 194 ? -10.047 -10.086 7.508 1 56.31 194 GLU B O 1
ATOM 3947 N N . GLY B 1 195 ? -10.578 -8.219 6.797 1 50.72 195 GLY B N 1
ATOM 3948 C CA . GLY B 1 195 ? -11.234 -8.008 8.078 1 50.72 195 GLY B CA 1
ATOM 3949 C C . GLY B 1 195 ? -12.156 -9.148 8.469 1 50.72 195 GLY B C 1
ATOM 3950 O O . GLY B 1 195 ? -13.164 -9.391 7.805 1 50.72 195 GLY B O 1
ATOM 3951 N N . ALA B 1 196 ? -11.633 -10.211 9.078 1 50.03 196 ALA B N 1
ATOM 3952 C CA . ALA B 1 196 ? -12.188 -11.492 9.508 1 50.03 196 ALA B CA 1
ATOM 3953 C C . ALA B 1 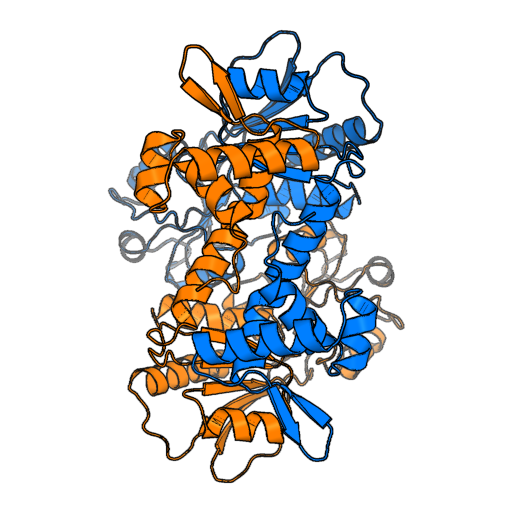196 ? -13.609 -11.328 10.031 1 50.03 196 ALA B C 1
ATOM 3955 O O . ALA B 1 196 ? -14.406 -12.266 9.977 1 50.03 196 ALA B O 1
ATOM 3956 N N . LYS B 1 197 ? -13.82 -10.25 10.523 1 52.12 197 LYS B N 1
ATOM 3957 C CA . LYS B 1 197 ? -15.055 -10.203 11.305 1 52.12 197 LYS B CA 1
ATOM 3958 C C . LYS B 1 197 ? -16.266 -10.5 10.445 1 52.12 197 LYS B C 1
ATOM 3960 O O . LYS B 1 197 ? -17.375 -10.727 10.961 1 52.12 197 LYS B O 1
ATOM 3965 N N . ASN B 1 198 ? -15.984 -10.688 9.148 1 55.94 198 ASN B N 1
ATOM 3966 C CA . ASN B 1 198 ? -17.203 -10.656 8.359 1 55.94 198 ASN B CA 1
ATOM 3967 C C . ASN B 1 198 ? -17.5 -12.008 7.715 1 55.94 198 ASN B C 1
ATOM 3969 O O . ASN B 1 198 ? -18.547 -12.195 7.098 1 55.94 198 ASN B O 1
ATOM 3973 N N . PHE B 1 199 ? -16.531 -12.906 7.852 1 62.16 199 PHE B N 1
ATOM 3974 C CA . PHE B 1 199 ? -16.812 -14.242 7.344 1 62.16 199 PHE B CA 1
ATOM 3975 C C . PHE B 1 199 ? -17.625 -15.047 8.359 1 62.16 199 PHE B C 1
ATOM 3977 O O . PHE B 1 199 ? -17.484 -14.852 9.562 1 62.16 199 PHE B O 1
ATOM 3984 N N . ASN B 1 200 ? -18.75 -15.523 7.859 1 68 200 ASN B N 1
ATOM 3985 C CA . ASN B 1 200 ? -19.297 -16.547 8.734 1 68 200 ASN B CA 1
ATOM 3986 C C . ASN B 1 200 ? -18.234 -17.547 9.172 1 68 200 ASN B C 1
ATOM 3988 O O . ASN B 1 200 ? -17.969 -18.531 8.469 1 68 200 ASN B O 1
ATOM 3992 N N . LEU B 1 201 ? -17.594 -17.234 10.211 1 75.75 201 LEU B N 1
ATOM 3993 C CA . LEU B 1 201 ? -16.453 -18.016 10.695 1 75.75 201 LEU B CA 1
ATOM 3994 C C . LEU B 1 201 ? -16.906 -19.422 11.102 1 75.75 201 LEU B C 1
ATOM 3996 O O . LEU B 1 201 ? -16.078 -20.328 11.172 1 75.75 201 LEU B O 1
ATOM 4000 N N . ASP B 1 202 ? -18.25 -19.484 11.234 1 81.94 202 ASP B N 1
ATOM 4001 C CA . ASP B 1 202 ? -18.75 -20.797 11.648 1 81.94 202 ASP B CA 1
ATOM 4002 C C . ASP B 1 202 ? -18.484 -21.859 10.586 1 81.94 202 ASP B C 1
ATOM 4004 O O . ASP B 1 202 ? -18.047 -22.969 10.898 1 81.94 202 ASP B O 1
ATOM 4008 N N . THR B 1 203 ? -18.781 -21.438 9.406 1 85.69 203 THR B N 1
ATOM 4009 C CA . THR B 1 203 ? -18.578 -22.359 8.305 1 85.69 203 THR B CA 1
ATOM 4010 C C . THR B 1 203 ? -17.109 -22.719 8.164 1 85.69 203 THR B C 1
ATOM 4012 O O . THR B 1 203 ? -16.766 -23.875 7.902 1 85.69 203 THR B O 1
ATOM 4015 N N . ILE B 1 204 ? -16.266 -21.781 8.43 1 87.88 204 ILE B N 1
ATOM 4016 C CA . ILE B 1 204 ? -14.828 -21.984 8.312 1 87.88 204 ILE B CA 1
ATOM 4017 C C . ILE B 1 204 ? -14.336 -22.875 9.453 1 87.88 204 ILE B C 1
ATOM 4019 O O . ILE B 1 204 ? -13.586 -23.828 9.227 1 87.88 204 ILE B O 1
ATOM 4023 N N . TYR B 1 205 ? -14.836 -22.578 10.617 1 88.31 205 TYR B N 1
ATOM 4024 C CA . TYR B 1 205 ? -14.477 -23.406 11.766 1 88.31 205 TYR B CA 1
ATOM 4025 C C . TYR B 1 205 ? -14.93 -24.844 11.57 1 88.31 205 TYR B C 1
ATOM 4027 O O . TYR B 1 205 ? -14.18 -25.781 11.867 1 88.31 205 TYR B O 1
ATOM 4035 N N . HIS B 1 206 ? -16.109 -24.969 11.086 1 90.62 206 HIS B N 1
ATOM 4036 C CA . HIS B 1 206 ? -16.641 -26.297 10.836 1 90.62 206 HIS B CA 1
ATOM 4037 C C . HIS B 1 206 ? -15.805 -27.062 9.82 1 90.62 206 HIS B C 1
ATOM 4039 O O . HIS B 1 206 ? -15.531 -28.25 9.992 1 90.62 206 HIS B O 1
ATOM 4045 N N . PHE B 1 207 ? -15.398 -26.406 8.844 1 91.62 207 PHE B N 1
ATOM 4046 C CA . PHE B 1 207 ? -14.555 -27.016 7.828 1 91.62 207 PHE B CA 1
ATOM 4047 C C . PHE B 1 207 ? -13.242 -27.5 8.43 1 91.62 207 PHE B C 1
ATOM 4049 O O . PHE B 1 207 ? -12.828 -28.641 8.203 1 91.62 207 PHE B O 1
ATOM 4056 N N . PHE B 1 208 ? -12.602 -26.656 9.242 1 92.56 208 PHE B N 1
ATOM 4057 C CA . PHE B 1 208 ? -11.328 -27.016 9.859 1 92.56 208 PHE B CA 1
ATOM 4058 C C . PHE B 1 208 ? -11.484 -28.203 10.789 1 92.56 208 PHE B C 1
ATOM 4060 O O . PHE B 1 208 ? -10.664 -29.125 10.781 1 92.56 208 PHE B O 1
ATOM 4067 N N . GLU B 1 209 ? -12.508 -28.188 11.461 1 93.06 209 GLU B N 1
ATOM 4068 C CA . GLU B 1 209 ? -12.734 -29.266 12.422 1 93.06 209 GLU B CA 1
ATOM 4069 C C . GLU B 1 209 ? -13.102 -30.562 11.711 1 93.06 209 GLU B C 1
ATOM 4071 O O . GLU B 1 209 ? -12.492 -31.594 11.953 1 93.06 209 GLU B O 1
ATOM 4076 N N . GLN B 1 210 ? -14.023 -30.562 10.789 1 92.56 210 GLN B N 1
ATOM 4077 C CA . GLN B 1 210 ? -14.586 -31.766 10.18 1 92.56 210 GLN B CA 1
ATOM 4078 C C . GLN B 1 210 ? -13.672 -32.312 9.078 1 92.56 210 GLN B C 1
ATOM 4080 O O . GLN B 1 210 ? -13.508 -33.5 8.93 1 92.56 210 GLN B O 1
ATOM 4085 N N . THR B 1 211 ? -13.148 -31.391 8.32 1 89.56 211 THR B N 1
ATOM 4086 C CA . THR B 1 211 ? -12.383 -31.812 7.148 1 89.56 211 THR B CA 1
ATOM 4087 C C . THR B 1 211 ? -10.906 -31.969 7.492 1 89.56 211 THR B C 1
ATOM 4089 O O . THR B 1 211 ? -10.234 -32.875 6.992 1 89.56 211 THR B O 1
ATOM 4092 N N . LEU B 1 212 ? -10.391 -31.094 8.453 1 90.25 212 LEU B N 1
ATOM 4093 C CA . LEU B 1 212 ? -8.953 -31.078 8.695 1 90.25 212 LEU B CA 1
ATOM 4094 C C . LEU B 1 212 ? -8.641 -31.578 10.102 1 90.25 212 LEU B C 1
ATOM 4096 O O . LEU B 1 212 ? -7.48 -31.781 10.453 1 90.25 212 LEU B O 1
ATOM 4100 N N . GLY B 1 213 ? -9.664 -31.75 10.875 1 89.31 213 GLY B N 1
ATOM 4101 C CA . GLY B 1 213 ? -9.469 -32.219 12.234 1 89.31 213 GLY B CA 1
ATOM 4102 C C . GLY B 1 213 ? -8.812 -31.203 13.141 1 89.31 213 GLY B C 1
ATOM 4103 O O . GLY B 1 213 ? -8.164 -31.562 14.125 1 89.31 213 GLY B O 1
ATOM 4104 N N . ILE B 1 214 ? -8.852 -30.016 12.758 1 91 214 ILE B N 1
ATOM 4105 C CA . ILE B 1 214 ? -8.258 -28.938 13.539 1 91 214 ILE B CA 1
ATOM 4106 C C . ILE B 1 214 ? -9.352 -28.203 14.312 1 91 214 ILE B C 1
ATOM 4108 O O . ILE B 1 214 ? -10.195 -27.531 13.711 1 91 214 ILE B O 1
ATOM 4112 N N . THR B 1 215 ? -9.383 -28.203 15.555 1 87.75 215 THR B N 1
ATOM 4113 C CA . THR B 1 215 ? -10.461 -27.656 16.375 1 87.75 215 THR B CA 1
ATOM 4114 C C . THR B 1 215 ? -10.219 -26.188 16.688 1 87.75 215 THR B C 1
ATOM 4116 O O . THR B 1 215 ? -11.164 -25.422 16.875 1 87.75 215 THR B O 1
ATOM 4119 N N . ASN B 1 216 ? -8.953 -25.75 16.766 1 86.31 216 ASN B N 1
ATOM 4120 C CA . ASN B 1 216 ? -8.664 -24.375 17.109 1 86.31 216 ASN B CA 1
ATOM 4121 C C . ASN B 1 216 ? -7.664 -23.75 16.141 1 86.31 216 ASN B C 1
ATOM 4123 O O . ASN B 1 216 ? -6.512 -23.5 16.5 1 86.31 216 ASN B O 1
ATOM 4127 N N . PRO B 1 217 ? -8.18 -23.547 14.953 1 87.5 217 PRO B N 1
ATOM 4128 C CA . PRO B 1 217 ? -7.246 -22.906 14.023 1 87.5 217 PRO B CA 1
ATOM 4129 C C . PRO B 1 217 ? -6.812 -21.516 14.484 1 87.5 217 PRO B C 1
ATOM 4131 O O . PRO B 1 217 ? -7.609 -20.766 15.062 1 87.5 217 PRO B O 1
ATOM 4134 N N . ALA B 1 218 ? -5.562 -21.172 14.289 1 86.44 218 ALA B N 1
ATOM 4135 C CA . ALA B 1 218 ? -5.004 -19.875 14.672 1 86.44 218 ALA B CA 1
ATOM 4136 C C . ALA B 1 218 ? -5.227 -18.844 13.578 1 86.44 218 ALA B C 1
ATOM 4138 O O . ALA B 1 218 ? -4.387 -18.688 12.688 1 86.44 218 ALA B O 1
ATOM 4139 N N . PHE B 1 219 ? -6.246 -18.094 13.734 1 83.44 219 PHE B N 1
ATOM 4140 C CA . PHE B 1 219 ? -6.531 -17.078 12.734 1 83.44 219 PHE B CA 1
ATOM 4141 C C . PHE B 1 219 ? -5.766 -15.797 13.047 1 83.44 219 PHE B C 1
ATOM 4143 O O . PHE B 1 219 ? -5.648 -15.398 14.211 1 83.44 219 PHE B O 1
ATOM 4150 N N . SER B 1 220 ? -5.09 -15.312 11.992 1 80.5 220 SER B N 1
ATOM 4151 C CA . SER B 1 220 ? -4.453 -14.008 12.086 1 80.5 220 SER B CA 1
ATOM 4152 C C . SER B 1 220 ? -5.172 -12.984 11.211 1 80.5 220 SER B C 1
ATOM 4154 O O . SER B 1 220 ? -5.387 -13.219 10.016 1 80.5 220 SER B O 1
ATOM 4156 N N . PHE B 1 221 ? -5.465 -11.828 11.766 1 67.38 221 PHE B N 1
ATOM 4157 C CA . PHE B 1 221 ? -6.273 -10.828 11.07 1 67.38 221 PHE B CA 1
ATOM 4158 C C . PHE B 1 221 ? -5.43 -9.609 10.703 1 67.38 221 PHE B C 1
ATOM 4160 O O . PHE B 1 221 ? -5.973 -8.555 10.375 1 67.38 221 PHE B O 1
ATOM 4167 N N . ASP B 1 222 ? -4.164 -9.828 10.656 1 66.25 222 ASP B N 1
ATOM 4168 C CA . ASP B 1 222 ? -3.281 -8.727 10.281 1 66.25 222 ASP B CA 1
ATOM 4169 C C . ASP B 1 222 ? -3.492 -8.32 8.82 1 66.25 222 ASP B C 1
ATOM 4171 O O . ASP B 1 222 ? -3.754 -9.172 7.969 1 66.25 222 ASP B O 1
ATOM 4175 N N . ASN B 1 223 ? -3.684 -7.008 8.664 1 66.12 223 ASN B N 1
ATOM 4176 C CA . ASN B 1 223 ? -3.799 -6.516 7.293 1 66.12 223 ASN B CA 1
ATOM 4177 C C . ASN B 1 223 ? -2.484 -6.66 6.531 1 66.12 223 ASN B C 1
ATOM 4179 O O . ASN B 1 223 ? -1.655 -5.75 6.535 1 66.12 223 ASN B O 1
ATOM 4183 N N . VAL B 1 224 ? -2.256 -7.785 5.961 1 75.88 224 VAL B N 1
ATOM 4184 C CA . VAL B 1 224 ? -1.061 -8.078 5.18 1 75.88 224 VAL B CA 1
ATOM 4185 C C . VAL B 1 224 ? -1.395 -8.047 3.691 1 75.88 224 VAL B C 1
ATOM 4187 O O . VAL B 1 224 ? -2.428 -8.57 3.268 1 75.88 224 VAL B O 1
ATOM 4190 N N . ASP B 1 225 ? -0.6 -7.34 2.977 1 85.12 225 ASP B N 1
ATOM 4191 C CA . ASP B 1 225 ? -0.844 -7.242 1.54 1 85.12 225 ASP B CA 1
ATOM 4192 C C . ASP B 1 225 ? -0.63 -8.594 0.856 1 85.12 225 ASP B C 1
ATOM 4194 O O . ASP B 1 225 ? -0.127 -9.531 1.472 1 85.12 225 ASP B O 1
ATOM 4198 N N . LEU B 1 226 ? -1.109 -8.68 -0.336 1 90.94 226 LEU B N 1
ATOM 4199 C CA . LEU B 1 226 ? -1.066 -9.938 -1.078 1 90.94 226 LEU B CA 1
ATOM 4200 C C . LEU B 1 226 ? 0.365 -10.445 -1.197 1 90.94 226 LEU B C 1
ATOM 4202 O O . LEU B 1 226 ? 0.613 -11.648 -1.05 1 90.94 226 LEU B O 1
ATOM 4206 N N . PHE B 1 227 ? 1.309 -9.625 -1.428 1 92.56 227 PHE B N 1
ATOM 4207 C CA . PHE B 1 227 ? 2.707 -10.008 -1.588 1 92.56 227 PHE B CA 1
ATOM 4208 C C . PHE B 1 227 ? 3.219 -10.719 -0.341 1 92.56 227 PHE B C 1
ATOM 4210 O O . PHE B 1 227 ? 3.705 -11.852 -0.419 1 92.56 227 PHE B O 1
ATOM 4217 N N . SER B 1 228 ? 3.057 -10.055 0.745 1 91.5 228 SER B N 1
ATOM 4218 C CA . SER B 1 228 ? 3.527 -10.609 2.012 1 91.5 228 SER B CA 1
ATOM 4219 C C . SER B 1 228 ? 2.791 -11.898 2.355 1 91.5 228 SER B C 1
ATOM 4221 O O . SER B 1 228 ? 3.381 -12.82 2.916 1 91.5 228 SER B O 1
ATOM 4223 N N . SER B 1 229 ? 1.516 -11.953 2.039 1 92.56 229 SER B N 1
ATOM 4224 C CA . SER B 1 229 ? 0.724 -13.148 2.318 1 92.56 229 SER B CA 1
ATOM 4225 C C . SER B 1 229 ? 1.227 -14.344 1.52 1 92.56 229 SER B C 1
ATOM 4227 O O . SER B 1 229 ? 1.404 -15.43 2.068 1 92.56 229 SER B O 1
ATOM 4229 N N . LEU B 1 230 ? 1.461 -14.117 0.247 1 94.56 230 LEU B N 1
ATOM 4230 C CA . LEU B 1 230 ? 1.956 -15.195 -0.603 1 94.56 230 LEU B CA 1
ATOM 4231 C C . LEU B 1 230 ? 3.361 -15.609 -0.184 1 94.56 230 LEU B C 1
ATOM 4233 O O . LEU B 1 230 ? 3.691 -16.797 -0.208 1 94.56 230 LEU B O 1
ATOM 4237 N N . TYR B 1 231 ? 4.148 -14.609 0.149 1 95.12 231 TYR B N 1
ATOM 4238 C CA . TYR B 1 231 ? 5.5 -14.906 0.62 1 95.12 231 TYR B CA 1
ATOM 4239 C C . TYR B 1 231 ? 5.465 -15.812 1.844 1 95.12 231 TYR B C 1
ATOM 4241 O O . TYR B 1 231 ? 6.164 -16.828 1.89 1 95.12 231 TYR B O 1
ATOM 4249 N N . ARG B 1 232 ? 4.664 -15.5 2.832 1 93.69 232 ARG B N 1
ATOM 4250 C CA . ARG B 1 232 ? 4.539 -16.297 4.047 1 93.69 232 ARG B CA 1
ATOM 4251 C C . ARG B 1 232 ? 4.023 -17.703 3.729 1 93.69 232 ARG B C 1
ATOM 4253 O O . ARG B 1 232 ? 4.469 -18.672 4.328 1 93.69 232 ARG B O 1
ATOM 4260 N N . LEU B 1 233 ? 3.082 -17.766 2.834 1 95.12 233 LEU B N 1
ATOM 4261 C CA . LEU B 1 233 ? 2.553 -19.047 2.396 1 95.12 233 LEU B CA 1
ATOM 4262 C C . LEU B 1 233 ? 3.658 -19.922 1.823 1 95.12 233 LEU B C 1
ATOM 4264 O O . LEU B 1 233 ? 3.812 -21.078 2.227 1 95.12 233 LEU B O 1
ATOM 4268 N N . GLN B 1 234 ? 4.395 -19.359 0.91 1 94.5 234 GLN B N 1
ATOM 4269 C CA . GLN B 1 234 ? 5.441 -20.109 0.225 1 94.5 234 GLN B CA 1
ATOM 4270 C C . GLN B 1 234 ? 6.531 -20.547 1.2 1 94.5 234 GLN B C 1
ATOM 4272 O O . GLN B 1 234 ? 7.109 -21.625 1.047 1 94.5 234 GLN B O 1
ATOM 4277 N N . GLN B 1 235 ? 6.742 -19.734 2.207 1 93.19 235 GLN B N 1
ATOM 4278 C CA . GLN B 1 235 ? 7.762 -20.047 3.199 1 93.19 235 GLN B CA 1
ATOM 4279 C C . GLN B 1 235 ? 7.242 -21.062 4.215 1 93.19 235 GLN B C 1
ATOM 4281 O O . GLN B 1 235 ? 7.992 -21.531 5.078 1 93.19 235 GLN B O 1
ATOM 4286 N N . GLY B 1 236 ? 6 -21.406 4.125 1 94.06 236 GLY B N 1
ATOM 4287 C CA . GLY B 1 236 ? 5.414 -22.344 5.062 1 94.06 236 GLY B CA 1
ATOM 4288 C C . GLY B 1 236 ? 5.066 -21.734 6.402 1 94.06 236 GLY B C 1
ATOM 4289 O O . GLY B 1 236 ? 4.961 -22.422 7.41 1 94.06 236 GLY B O 1
ATOM 4290 N N . LEU B 1 237 ? 4.914 -20.453 6.406 1 93.56 237 LEU B N 1
ATOM 4291 C CA . LEU B 1 237 ? 4.738 -19.75 7.672 1 93.56 237 LEU B CA 1
ATOM 4292 C C . LEU B 1 237 ? 3.266 -19.469 7.934 1 93.56 237 LEU B C 1
ATOM 4294 O O . LEU B 1 237 ? 2.887 -19.109 9.055 1 93.56 237 LEU B O 1
ATOM 4298 N N . ALA B 1 238 ? 2.398 -19.625 6.949 1 94.19 238 ALA B N 1
ATOM 4299 C CA . ALA B 1 238 ? 0.973 -19.359 7.117 1 94.19 238 ALA B CA 1
ATOM 4300 C C . ALA B 1 238 ? 0.151 -20.047 6.031 1 94.19 238 ALA B C 1
ATOM 4302 O O . ALA B 1 238 ? 0.666 -20.359 4.953 1 94.19 238 ALA B O 1
ATOM 4303 N N . MET B 1 239 ? -1.071 -20.328 6.352 1 94.38 239 MET B N 1
ATOM 4304 C CA . MET B 1 239 ? -2.107 -20.625 5.367 1 94.38 239 MET B CA 1
ATOM 4305 C C . MET B 1 239 ? -2.891 -19.359 5.004 1 94.38 239 MET B C 1
ATOM 4307 O O . MET B 1 239 ? -2.828 -18.359 5.715 1 94.38 239 MET B O 1
ATOM 4311 N N . LEU B 1 240 ? -3.492 -19.438 3.863 1 93.12 240 LEU B N 1
ATOM 4312 C CA . LEU B 1 240 ? -4.176 -18.234 3.4 1 93.12 240 LEU B CA 1
ATOM 4313 C C . LEU B 1 240 ? -5.621 -18.547 3.018 1 93.12 240 LEU B C 1
ATOM 4315 O O . LEU B 1 240 ? -5.887 -19.531 2.326 1 93.12 240 LEU B O 1
ATOM 4319 N N . LEU B 1 241 ? -6.527 -17.75 3.514 1 91.38 241 LEU B N 1
ATOM 4320 C CA . LEU B 1 241 ? -7.914 -17.781 3.064 1 91.38 241 LEU B CA 1
ATOM 4321 C C . LEU B 1 241 ? -8.203 -16.641 2.09 1 91.38 241 LEU B C 1
ATOM 4323 O O . LEU B 1 241 ? -8.047 -15.477 2.438 1 91.38 241 LEU B O 1
ATOM 4327 N N . ILE B 1 242 ? -8.594 -17 0.872 1 90.75 242 ILE B N 1
ATOM 4328 C CA . ILE B 1 242 ? -8.867 -16.016 -0.166 1 90.75 242 ILE B CA 1
ATOM 4329 C C . ILE B 1 242 ? -10.211 -16.328 -0.826 1 90.75 242 ILE B C 1
ATOM 4331 O O . ILE B 1 242 ? -10.484 -17.469 -1.19 1 90.75 242 ILE B O 1
ATOM 4335 N N . PRO B 1 243 ? -11.078 -15.297 -0.985 1 89.88 243 PRO B N 1
ATOM 4336 C CA . PRO B 1 243 ? -12.328 -15.547 -1.715 1 89.88 243 PRO B CA 1
ATOM 4337 C C . PRO B 1 243 ? -12.086 -16.141 -3.104 1 89.88 243 PRO B C 1
ATOM 4339 O O . PRO B 1 243 ? -11.141 -15.742 -3.789 1 89.88 243 PRO B O 1
ATOM 4342 N N . VAL B 1 244 ? -12.969 -16.984 -3.51 1 90.44 244 VAL B N 1
ATOM 4343 C CA . VAL B 1 244 ? -12.828 -17.703 -4.773 1 90.44 244 VAL B CA 1
ATOM 4344 C C . VAL B 1 244 ? -12.758 -16.703 -5.926 1 90.44 244 VAL B C 1
ATOM 4346 O O . VAL B 1 244 ? -11.953 -16.875 -6.848 1 90.44 244 VAL B O 1
ATOM 4349 N N . ARG B 1 245 ? -13.555 -15.727 -5.902 1 90.31 245 ARG B N 1
ATOM 4350 C CA . ARG B 1 245 ? -13.594 -14.734 -6.973 1 90.31 245 ARG B CA 1
ATOM 4351 C C . ARG B 1 245 ? -12.242 -14.039 -7.125 1 90.31 245 ARG B C 1
ATOM 4353 O O . ARG B 1 245 ? -11.828 -13.719 -8.242 1 90.31 245 ARG B O 1
ATOM 4360 N N . VAL B 1 246 ? -11.617 -13.773 -6.008 1 91.94 246 VAL B N 1
ATOM 4361 C CA . VAL B 1 246 ? -10.32 -13.109 -6.031 1 91.94 246 VAL B CA 1
ATOM 4362 C C . VAL B 1 246 ? -9.273 -14.039 -6.641 1 91.94 246 VAL B C 1
ATOM 4364 O O . VAL B 1 246 ? -8.469 -13.617 -7.473 1 91.94 246 VAL B O 1
ATOM 4367 N N . CYS B 1 247 ? -9.297 -15.305 -6.27 1 93.19 247 CYS B N 1
ATOM 4368 C CA . CYS B 1 247 ? -8.375 -16.281 -6.832 1 93.19 247 CYS B CA 1
ATOM 4369 C C . CYS B 1 247 ? -8.484 -16.328 -8.352 1 93.19 247 CYS B C 1
ATOM 4371 O O . CYS B 1 247 ? -7.473 -16.281 -9.055 1 93.19 247 CYS B O 1
ATOM 4373 N N . ARG B 1 248 ? -9.664 -16.328 -8.773 1 92 248 ARG B N 1
ATOM 4374 C CA . ARG B 1 248 ? -9.922 -16.406 -10.203 1 92 248 ARG B CA 1
ATOM 4375 C C . ARG B 1 248 ? -9.477 -15.141 -10.914 1 92 248 ARG B C 1
ATOM 4377 O O . ARG B 1 248 ? -8.82 -15.203 -11.961 1 92 248 ARG B O 1
ATOM 4384 N N . ALA B 1 249 ? -9.883 -14.078 -10.312 1 93.75 249 ALA B N 1
ATOM 4385 C CA . ALA B 1 249 ? -9.594 -12.781 -10.922 1 93.75 249 ALA B CA 1
ATOM 4386 C C . ALA B 1 249 ? -8.094 -12.539 -11.023 1 93.75 249 ALA B C 1
ATOM 4388 O O . ALA B 1 249 ? -7.633 -11.812 -11.906 1 93.75 249 ALA B O 1
ATOM 4389 N N . LEU B 1 250 ? -7.301 -13.172 -10.133 1 94.69 250 LEU B N 1
ATOM 4390 C CA . LEU B 1 250 ? -5.859 -12.938 -10.109 1 94.69 250 LEU B CA 1
ATOM 4391 C C . LEU B 1 250 ? -5.113 -14.086 -10.781 1 94.69 250 LEU B C 1
ATOM 4393 O O . LEU B 1 250 ? -3.896 -14.016 -10.969 1 94.69 250 LEU B O 1
ATOM 4397 N N . GLY B 1 251 ? -5.801 -15.141 -11.078 1 93.81 251 GLY B N 1
ATOM 4398 C CA . GLY B 1 251 ? -5.172 -16.297 -11.695 1 93.81 251 GLY B CA 1
ATOM 4399 C C . GLY B 1 251 ? -4.266 -17.062 -10.75 1 93.81 251 GLY B C 1
ATOM 4400 O O . GLY B 1 251 ? -3.217 -17.562 -11.156 1 93.81 251 GLY B O 1
ATOM 4401 N N . LEU B 1 252 ? -4.594 -17.094 -9.523 1 93.94 252 LEU B N 1
ATOM 4402 C CA . LEU B 1 252 ? -3.799 -17.844 -8.555 1 93.94 252 LEU B CA 1
ATOM 4403 C C . LEU B 1 252 ? -3.977 -19.344 -8.758 1 93.94 252 LEU B C 1
ATOM 4405 O O . LEU B 1 252 ? -5.086 -19.812 -9.023 1 93.94 252 LEU B O 1
ATOM 4409 N N . SER B 1 253 ? -2.873 -19.984 -8.656 1 92.25 253 SER B N 1
ATOM 4410 C CA . SER B 1 253 ? -2.951 -21.438 -8.758 1 92.25 253 SER B CA 1
ATOM 4411 C C . SER B 1 253 ? -3.648 -22.047 -7.543 1 92.25 253 SER B C 1
ATOM 4413 O O . SER B 1 253 ? -3.32 -21.719 -6.402 1 92.25 253 SER B O 1
ATOM 4415 N N . THR B 1 254 ? -4.574 -22.938 -7.805 1 91.94 254 THR B N 1
ATOM 4416 C CA . THR B 1 254 ? -5.312 -23.547 -6.707 1 91.94 254 THR B CA 1
ATOM 4417 C C . THR B 1 254 ? -4.871 -25 -6.508 1 91.94 254 THR B C 1
ATOM 4419 O O . THR B 1 254 ? -5.602 -25.797 -5.918 1 91.94 254 THR B O 1
ATOM 4422 N N . GLU B 1 255 ? -3.678 -25.344 -7.02 1 90.88 255 GLU B N 1
ATOM 4423 C CA . GLU B 1 255 ? -3.16 -26.703 -6.902 1 90.88 255 GLU B CA 1
ATOM 4424 C C . GLU B 1 255 ? -3.016 -27.109 -5.441 1 90.88 255 GLU B C 1
ATOM 4426 O O . GLU B 1 255 ? -3.252 -28.266 -5.094 1 90.88 255 GLU B O 1
ATOM 4431 N N . HIS B 1 256 ? -2.666 -26.234 -4.629 1 94.38 256 HIS B N 1
ATOM 4432 C CA . HIS B 1 256 ? -2.477 -26.516 -3.213 1 94.38 256 HIS B CA 1
ATOM 4433 C C . HIS B 1 256 ? -3.465 -25.75 -2.354 1 94.38 256 HIS B C 1
ATOM 4435 O O . HIS B 1 256 ? -3.076 -25.125 -1.361 1 94.38 256 HIS B O 1
ATOM 4441 N N . ALA B 1 257 ? -4.648 -25.703 -2.787 1 95.19 257 ALA B N 1
ATOM 4442 C CA . ALA B 1 257 ? -5.707 -25.016 -2.059 1 95.19 257 ALA B CA 1
ATOM 4443 C C . ALA B 1 257 ? -6.945 -25.906 -1.918 1 95.19 257 ALA B C 1
ATOM 4445 O O . ALA B 1 257 ? -7.168 -26.797 -2.73 1 95.19 257 ALA B O 1
ATOM 4446 N N . LEU B 1 258 ? -7.676 -25.719 -0.874 1 94.31 258 LEU B N 1
ATOM 4447 C CA . LEU B 1 258 ? -8.945 -26.406 -0.633 1 94.31 258 LEU B CA 1
ATOM 4448 C C . LEU B 1 258 ? -10.109 -25.422 -0.699 1 94.31 258 LEU B C 1
ATOM 4450 O O . LEU B 1 258 ? -10.023 -24.312 -0.163 1 94.31 258 LEU B O 1
ATOM 4454 N N . HIS B 1 259 ? -11.164 -25.828 -1.344 1 93.5 259 HIS B N 1
ATOM 4455 C CA . HIS B 1 259 ? -12.352 -24.984 -1.478 1 93.5 259 HIS B CA 1
ATOM 4456 C C . HIS B 1 259 ? -13.281 -25.141 -0.28 1 93.5 259 HIS B C 1
ATOM 4458 O O . HIS B 1 259 ? -13.719 -26.25 0.025 1 93.5 259 HIS B O 1
ATOM 4464 N N . ILE B 1 260 ? -13.484 -24.125 0.398 1 91.62 260 ILE B N 1
ATOM 4465 C CA . ILE B 1 260 ? -14.477 -24.094 1.469 1 91.62 260 ILE B CA 1
ATOM 4466 C C . ILE B 1 260 ? -15.773 -23.469 0.949 1 91.62 260 ILE B C 1
ATOM 4468 O O . ILE B 1 260 ? -15.883 -22.25 0.848 1 91.62 260 ILE B O 1
ATOM 4472 N N . LYS B 1 261 ? -16.688 -24.25 0.753 1 87.88 261 LYS B N 1
ATOM 4473 C CA . LYS B 1 261 ? -17.969 -23.828 0.205 1 87.88 261 LYS B CA 1
ATOM 4474 C C . LYS B 1 261 ? -18.891 -23.297 1.305 1 87.88 261 LYS B C 1
ATOM 4476 O O . LYS B 1 261 ? -18.672 -23.562 2.488 1 87.88 261 LYS B O 1
ATOM 4481 N N . GLY B 1 262 ? -19.875 -22.562 0.925 1 79.12 262 GLY B N 1
ATOM 4482 C CA . GLY B 1 262 ? -20.938 -22.188 1.835 1 79.12 262 GLY B CA 1
ATOM 4483 C C . GLY B 1 262 ? -20.578 -21 2.711 1 79.12 262 GLY B C 1
ATOM 4484 O O . GLY B 1 262 ? -21.297 -20.672 3.658 1 79.12 262 GLY B O 1
ATOM 4485 N N . VAL B 1 263 ? -19.359 -20.562 2.508 1 77.69 263 VAL B N 1
ATOM 4486 C CA . VAL B 1 263 ? -19.016 -19.359 3.256 1 77.69 263 VAL B CA 1
ATOM 4487 C C . VAL B 1 263 ? -19.812 -18.172 2.715 1 77.69 263 VAL B C 1
ATOM 4489 O O . VAL B 1 263 ? -19.734 -17.844 1.529 1 77.69 263 VAL B O 1
ATOM 4492 N N . ALA B 1 264 ? -20.766 -17.797 3.398 1 69.94 264 ALA B N 1
ATOM 4493 C CA . ALA B 1 264 ? -21.688 -16.734 2.947 1 69.94 264 ALA B CA 1
ATOM 4494 C C . ALA B 1 264 ? -21.031 -15.367 3.041 1 69.94 264 ALA B C 1
ATOM 4496 O O . ALA B 1 264 ? -20.828 -14.836 4.141 1 69.94 264 ALA B O 1
ATOM 4497 N N . LEU B 1 265 ? -20.406 -14.938 2.043 1 76.88 265 LEU B N 1
ATOM 4498 C CA . LEU B 1 265 ? -19.984 -13.547 1.892 1 76.88 265 LEU B CA 1
ATOM 4499 C C . LEU B 1 265 ? -20.859 -12.82 0.864 1 76.88 265 LEU B C 1
ATOM 4501 O O . LEU B 1 265 ? -20.969 -13.273 -0.278 1 76.88 265 LEU B O 1
ATOM 4505 N N . CYS B 1 266 ? -21.594 -11.883 1.438 1 81.5 266 CYS B N 1
ATOM 4506 C CA . CYS B 1 266 ? -22.5 -11.141 0.562 1 81.5 266 CYS B CA 1
ATOM 4507 C C . CYS B 1 266 ? -21.953 -9.742 0.283 1 81.5 266 CYS B C 1
ATOM 4509 O O . CYS B 1 266 ? -21.328 -9.133 1.149 1 81.5 266 CYS B O 1
ATOM 4511 N N . THR B 1 267 ? -22 -9.367 -0.935 1 89 267 THR B N 1
ATOM 4512 C CA . THR B 1 267 ? -21.734 -7.984 -1.309 1 89 267 THR B CA 1
ATOM 4513 C C . THR B 1 267 ? -23.031 -7.27 -1.675 1 89 267 THR B C 1
ATOM 4515 O O . THR B 1 267 ? -23.781 -7.727 -2.545 1 89 267 THR B O 1
ATOM 4518 N N . SER B 1 268 ? -23.328 -6.223 -0.94 1 91 268 SER B N 1
ATOM 4519 C CA . SER B 1 268 ? -24.5 -5.402 -1.23 1 91 268 SER B CA 1
ATOM 4520 C C . SER B 1 268 ? -24.109 -4.035 -1.768 1 91 268 SER B C 1
ATOM 4522 O O . SER B 1 268 ? -23.312 -3.322 -1.14 1 91 268 SER B O 1
ATOM 4524 N N . LEU B 1 269 ? -24.625 -3.705 -2.902 1 92.56 269 LEU B N 1
ATOM 4525 C CA . LEU B 1 269 ? -24.422 -2.416 -3.555 1 92.56 269 LEU B CA 1
ATOM 4526 C C . LEU B 1 269 ? -25.641 -1.518 -3.375 1 92.56 269 LEU B C 1
ATOM 4528 O O . LEU B 1 269 ? -26.75 -1.901 -3.73 1 92.56 269 LEU B O 1
ATOM 4532 N N . TYR B 1 270 ? -25.422 -0.32 -2.762 1 91.25 270 TYR B N 1
ATOM 4533 C CA . TYR B 1 270 ? -26.516 0.616 -2.529 1 91.25 270 TYR B CA 1
ATOM 4534 C C . TYR B 1 270 ? -26.312 1.9 -3.324 1 91.25 270 TYR B C 1
ATOM 4536 O O . TYR B 1 270 ? -25.219 2.488 -3.301 1 91.25 270 TYR B O 1
ATOM 4544 N N . TYR B 1 271 ? -27.328 2.367 -3.986 1 88.06 271 TYR B N 1
ATOM 4545 C CA . TYR B 1 271 ? -27.344 3.656 -4.668 1 88.06 271 TYR B CA 1
ATOM 4546 C C . TYR B 1 271 ? -28.766 4.188 -4.816 1 88.06 271 TYR B C 1
ATOM 4548 O O . TYR B 1 271 ? -29.734 3.432 -4.699 1 88.06 271 TYR B O 1
ATOM 4556 N N . PRO B 1 272 ? -28.891 5.484 -5.008 1 83.44 272 PRO B N 1
ATOM 4557 C CA . PRO B 1 272 ? -30.234 6.062 -5.07 1 83.44 272 PRO B CA 1
ATOM 4558 C C . PRO B 1 272 ? -30.984 5.66 -6.332 1 83.44 272 PRO B C 1
ATOM 4560 O O . PRO B 1 272 ? -30.391 5.504 -7.395 1 83.44 272 PRO B O 1
ATOM 4563 N N . THR B 1 273 ? -32.406 5.473 -6.195 1 76.94 273 THR B N 1
ATOM 4564 C CA . THR B 1 273 ? -33.25 5.105 -7.312 1 76.94 273 THR B CA 1
ATOM 4565 C C . THR B 1 273 ? -33.438 6.285 -8.266 1 76.94 273 THR B C 1
ATOM 4567 O O . THR B 1 273 ? -33.469 6.098 -9.484 1 76.94 273 THR B O 1
ATOM 4570 N N . LYS B 1 274 ? -33.812 7.508 -7.73 1 65.94 274 LYS B N 1
ATOM 4571 C CA . LYS B 1 274 ? -34.219 8.648 -8.547 1 65.94 274 LYS B CA 1
ATOM 4572 C C . LYS B 1 274 ? -33 9.461 -8.992 1 65.94 274 LYS B C 1
ATOM 4574 O O . LYS B 1 274 ? -33.094 10.266 -9.93 1 65.94 274 LYS B O 1
ATOM 4579 N N . LYS B 1 275 ? -32 9.586 -8.305 1 56 275 LYS B N 1
ATOM 4580 C CA . LYS B 1 275 ? -31.109 10.711 -8.562 1 56 275 LYS B CA 1
ATOM 4581 C C . LYS B 1 275 ? -30.484 10.609 -9.961 1 56 275 LYS B C 1
ATOM 4583 O O . LYS B 1 275 ? -30.312 9.508 -10.492 1 56 275 LYS B O 1
ATOM 4588 N N . ARG B 1 276 ? -30.203 11.859 -10.492 1 54.03 276 ARG B N 1
ATOM 4589 C CA . ARG B 1 276 ? -29.609 12.25 -11.773 1 54.03 276 ARG B CA 1
ATOM 4590 C C . ARG B 1 276 ? -28.266 11.578 -11.984 1 54.03 276 ARG B C 1
ATOM 4592 O O . ARG B 1 276 ? -27.312 11.82 -11.234 1 54.03 276 ARG B O 1
ATOM 4599 N N . GLU B 1 277 ? -28.359 10.328 -12.422 1 59.59 277 GLU B N 1
ATOM 4600 C CA . GLU B 1 277 ? -27.266 9.461 -12.867 1 59.59 277 GLU B CA 1
ATOM 4601 C C . GLU B 1 277 ? -26.281 10.219 -13.758 1 59.59 277 GLU B C 1
ATOM 4603 O O . GLU B 1 277 ? -26.625 10.586 -14.883 1 59.59 277 GLU B O 1
ATOM 4608 N N . THR B 1 278 ? -25.516 11.016 -13.164 1 70.31 278 THR B N 1
ATOM 4609 C CA . THR B 1 278 ? -24.453 11.477 -14.039 1 70.31 278 THR B CA 1
ATOM 4610 C C . THR B 1 278 ? -23.812 10.297 -14.781 1 70.31 278 THR B C 1
ATOM 4612 O O . THR B 1 278 ? -23.922 9.156 -14.344 1 70.31 278 THR B O 1
ATOM 4615 N N . PRO B 1 279 ? -23.562 10.57 -15.969 1 77.06 279 PRO B N 1
ATOM 4616 C CA . PRO B 1 279 ? -22.891 9.523 -16.734 1 77.06 279 PRO B CA 1
ATOM 4617 C C . PRO B 1 279 ? -21.828 8.781 -15.93 1 77.06 279 PRO B C 1
ATOM 4619 O O . PRO B 1 279 ? -21.703 7.559 -16.047 1 77.06 279 PRO B O 1
ATOM 4622 N N . ASP B 1 280 ? -21.156 9.5 -15.086 1 77.56 280 ASP B N 1
ATOM 4623 C CA . ASP B 1 280 ? -20.109 8.883 -14.266 1 77.56 280 ASP B CA 1
ATOM 4624 C C . ASP B 1 280 ? -20.719 7.902 -13.266 1 77.56 280 ASP B C 1
ATOM 4626 O O . ASP B 1 280 ? -20.141 6.832 -13.016 1 77.56 280 ASP B O 1
ATOM 4630 N N . TYR B 1 281 ? -21.781 8.305 -12.805 1 80.81 281 TYR B N 1
ATOM 4631 C CA . TYR B 1 281 ? -22.484 7.461 -11.844 1 80.81 281 TYR B CA 1
ATOM 4632 C C . TYR B 1 281 ? -22.953 6.168 -12.492 1 80.81 281 TYR B C 1
ATOM 4634 O O . TYR B 1 281 ? -22.719 5.078 -11.969 1 80.81 281 TYR B O 1
ATOM 4642 N N . ARG B 1 282 ? -23.516 6.25 -13.578 1 84.44 282 ARG B N 1
ATOM 4643 C CA . ARG B 1 282 ? -24.016 5.094 -14.305 1 84.44 282 ARG B CA 1
ATOM 4644 C C . ARG B 1 282 ? -22.891 4.164 -14.727 1 84.44 282 ARG B C 1
ATOM 4646 O O . ARG B 1 282 ? -23 2.943 -14.609 1 84.44 282 ARG B O 1
ATOM 4653 N N . LYS B 1 283 ? -21.906 4.715 -15.188 1 89.06 283 LYS B N 1
ATOM 4654 C CA . LYS B 1 283 ? -20.75 3.928 -15.602 1 89.06 283 LYS B CA 1
ATOM 4655 C C . LYS B 1 283 ? -20.156 3.168 -14.43 1 89.06 283 LYS B C 1
ATOM 4657 O O . LYS B 1 283 ? -19.812 1.989 -14.555 1 89.06 283 LYS B O 1
ATOM 4662 N N . ALA B 1 284 ? -20.047 3.826 -13.305 1 89.88 284 ALA B N 1
ATOM 4663 C CA . ALA B 1 284 ? -19.484 3.191 -12.117 1 89.88 284 ALA B CA 1
ATOM 4664 C C . ALA B 1 284 ? -20.344 2.021 -11.656 1 89.88 284 ALA B C 1
ATOM 4666 O O . ALA B 1 284 ? -19.828 0.943 -11.352 1 89.88 284 ALA B O 1
ATOM 4667 N N . ILE B 1 285 ? -21.609 2.271 -11.703 1 89.31 285 ILE B N 1
ATOM 4668 C CA . ILE B 1 285 ? -22.531 1.229 -11.273 1 89.31 285 ILE B CA 1
ATOM 4669 C C . ILE B 1 285 ? -22.422 0.021 -12.195 1 89.31 285 ILE B C 1
ATOM 4671 O O . ILE B 1 285 ? -22.359 -1.121 -11.734 1 89.31 285 ILE B O 1
ATOM 4675 N N . LYS B 1 286 ? -22.438 0.263 -13.414 1 90.56 286 LYS B N 1
ATOM 4676 C CA . LYS B 1 286 ? -22.328 -0.817 -14.391 1 90.56 286 LYS B CA 1
ATOM 4677 C C . LYS B 1 286 ? -21.031 -1.61 -14.195 1 90.56 286 LYS B C 1
ATOM 4679 O O . LYS B 1 286 ? -21.047 -2.842 -14.211 1 90.56 286 LYS B O 1
ATOM 4684 N N . LEU B 1 287 ? -19.969 -0.968 -13.977 1 91.5 287 LEU B N 1
ATOM 4685 C CA . LEU B 1 287 ? -18.656 -1.609 -13.805 1 91.5 287 LEU B CA 1
ATOM 4686 C C . LEU B 1 287 ? -18.641 -2.451 -12.531 1 91.5 287 LEU B C 1
ATOM 4688 O O . LEU B 1 287 ? -18.141 -3.582 -12.539 1 91.5 287 LEU B O 1
ATOM 4692 N N . ILE B 1 288 ? -19.141 -1.894 -11.492 1 92.5 288 ILE B N 1
ATOM 4693 C CA . ILE B 1 288 ? -19.156 -2.594 -10.219 1 92.5 288 ILE B CA 1
ATOM 4694 C C . ILE B 1 288 ? -20.031 -3.84 -10.328 1 92.5 288 ILE B C 1
ATOM 4696 O O . ILE B 1 288 ? -19.656 -4.922 -9.875 1 92.5 288 ILE B O 1
ATOM 4700 N N . GLN B 1 289 ? -21.156 -3.637 -10.961 1 90.31 289 GLN B N 1
ATOM 4701 C CA . GLN B 1 289 ? -22.062 -4.766 -11.141 1 90.31 289 GLN B CA 1
ATOM 4702 C C . GLN B 1 289 ? -21.422 -5.859 -11.984 1 90.31 289 GLN B C 1
ATOM 4704 O O . GLN B 1 289 ? -21.594 -7.047 -11.703 1 90.31 289 GLN B O 1
ATOM 4709 N N . GLN B 1 290 ? -20.734 -5.523 -12.961 1 89.25 290 GLN B N 1
ATOM 4710 C CA . GLN B 1 290 ? -20.031 -6.488 -13.805 1 89.25 290 GLN B CA 1
ATOM 4711 C C . GLN B 1 290 ? -19 -7.266 -13 1 89.25 290 GLN B C 1
ATOM 4713 O O . GLN B 1 290 ? -18.859 -8.484 -13.156 1 89.25 290 GLN B O 1
ATOM 4718 N N . GLU B 1 291 ? -18.266 -6.543 -12.164 1 88.06 291 GLU B N 1
ATOM 4719 C CA . GLU B 1 291 ? -17.266 -7.188 -11.32 1 88.06 291 GLU B CA 1
ATOM 4720 C C . GLU B 1 291 ? -17.906 -8.141 -10.32 1 88.06 291 GLU B C 1
ATOM 4722 O O . GLU B 1 291 ? -17.344 -9.188 -9.992 1 88.06 291 GLU B O 1
ATOM 4727 N N . LEU B 1 292 ? -19.062 -7.75 -9.836 1 86.56 292 LEU B N 1
ATOM 4728 C CA . LEU B 1 292 ? -19.734 -8.57 -8.844 1 86.56 292 LEU B CA 1
ATOM 4729 C C . LEU B 1 292 ? -20.359 -9.805 -9.484 1 86.56 292 LEU B C 1
ATOM 4731 O O . LEU B 1 292 ? -20.562 -10.82 -8.812 1 86.56 292 LEU B O 1
ATOM 4735 N N . GLN B 1 293 ? -20.688 -9.727 -10.75 1 79.38 293 GLN B N 1
ATOM 4736 C CA . GLN B 1 293 ? -21.344 -10.828 -11.453 1 79.38 293 GLN B CA 1
ATOM 4737 C C . GLN B 1 293 ? -20.312 -11.852 -11.945 1 79.38 293 GLN B C 1
ATOM 4739 O O . GLN B 1 293 ? -20.672 -13.008 -12.203 1 79.38 293 GLN B O 1
ATOM 4744 N N . GLN B 1 294 ? -19.062 -11.5 -12.125 1 66.81 294 GLN B N 1
ATOM 4745 C CA . GLN B 1 294 ? -18.062 -12.453 -12.602 1 66.81 294 GLN B CA 1
ATOM 4746 C C . GLN B 1 294 ? -17.938 -13.633 -11.641 1 66.81 294 GLN B C 1
ATOM 4748 O O . GLN B 1 294 ? -17.266 -14.625 -11.953 1 66.81 294 GLN B O 1
ATOM 4753 N N . SER B 1 295 ? -18.438 -13.68 -10.414 1 54.31 295 SER B N 1
ATOM 4754 C CA . SER B 1 295 ? -18.328 -14.68 -9.359 1 54.31 295 SER B CA 1
ATOM 4755 C C . SER B 1 295 ? -19.141 -15.93 -9.711 1 54.31 295 SER B C 1
ATOM 4757 O O . SER B 1 295 ? -19 -16.969 -9.055 1 54.31 295 SER B O 1
ATOM 4759 N N . THR B 1 296 ? -20.172 -15.906 -10.5 1 45.5 296 THR B N 1
ATOM 4760 C CA . THR B 1 296 ? -21.172 -16.969 -10.5 1 45.5 296 THR B CA 1
ATOM 4761 C C . THR B 1 296 ? -20.672 -18.188 -11.281 1 45.5 296 THR B C 1
ATOM 4763 O O . THR B 1 296 ? -21.453 -19.047 -11.672 1 45.5 296 THR B O 1
ATOM 4766 N N . PHE B 1 297 ? -19.406 -18.469 -11.445 1 38.41 297 PHE B N 1
ATOM 4767 C CA . PHE B 1 297 ? -19.359 -19.844 -11.914 1 38.41 297 PHE B CA 1
ATOM 4768 C C . PHE B 1 297 ? -19.281 -20.812 -10.742 1 38.41 297 PHE B C 1
ATOM 4770 O O . PHE B 1 297 ? -18.656 -20.531 -9.727 1 38.41 297 PHE B O 1
#

Sequence (594 aa):
MDFLINKKLKIFITLMETGSFSIATSVLYITRTPLSRVISDLERELKQRLFIRKNGTLIPTEFAQTIYRKVKSHYIFLHALEQEIGPTGKTKQLEIIFDEIYPESLKNLIISALNISGQKTNIMGRAVNSQIIEELCQTNNCIVISARHYFHRESLVCRTSVEGGVMLFIPKKFFLCGKPDINRLAGTPVLLHEGAKNFNLDTIYHFFEQTLGITNPAFSFDNVDLFSSLYRLQQGLAMLLIPVRVCRALGLSTEHALHIKGVALCTSLYYPTKKRETPDYRKAIKLIQQELQQSTFMDFLINKKLKIFITLMETGSFSIATSVLYITRTPLSRVISDLERELKQRLFIRKNGTLIPTEFAQTIYRKVKSHYIFLHALEQEIGPTGKTKQLEIIFDEIYPESLKNLIISALNISGQKTNIMGRAVNSQIIEELCQTNNCIVISARHYFHRESLVCRTSVEGGVMLFIPKKFFLCGKPDINRLAGTPVLLHEGAKNFNLDTIYHFFEQTLGITNPAFSFDNVDLFSSLYRLQQGLAMLLIPVRVCRALGLSTEHALHIKGVALCTSLYYPTKKRETPDYRKAIKLIQQELQQSTF